Protein AF-A0A7L9S580-F1 (afdb_monomer_lite)

pLDDT: mean 91.48, std 12.65, range [31.66, 98.69]

Secondary structure (DSSP, 8-state):
-HHHHHGGGGS---HHHHHHHHHHHHHHGGGHHHHHTS------SSHHHHHHHHHHIIIIIS-GGG--GGGHHHHHHHHHHHHHHHHHHHHHHHTT--HHHHHHHHHHTHHHHTHHHHHHHHHHHHTTTTS-GGGS-HHHHHHHHT---TT--TTT--S-TTSS---TT-HHHHHHHHH-HHHHHHHHTTS-SSSPPPHHHHHHHHHHHHHHHHHH-TTSPP-HHHHHHHHHHH-TTT-----TTTHHHHHHHHT-PPPPSSTTHHHHHIIIIIIHHHHTSTTTT----SSHHHHHHGGGTTGGGGGGS---TTTGGG-HHHHHHTSPP---------------HHHHHHHHHT-TTS-HHHHTTHHHHHHHHHTT--HHHHHHHHHHHH-

Sequence (391 aa):
MKKLLTAPVQMNLSESQNQYYQQILQHIAQLSLNFMAVKVHTYPEKFLDWCIELHRICQQDLNLALLDDHQFKPLKKIEDTLVQAISVDQIKLSRVMPWPVFAAFIDQNSQRHGLAERIALLDYLQTKKDIAFDQLIEEDKLALIGKHSAKHDPSIYPFDVEWFASTKAAKPFISLVNTQPQAIAQLLATIPATGEVSEQAYFDFVEQYIALFTKYLPNEKIAFMPATRLLAMLRPDQFVALTNAKVDMICQGLGVSKIRSQAPLAFIDYWHEIISTIRTSPWYNQALPEASNEQAIWPYRVALLDMFLFVEEDHASKSNYLKLRDKPAKTSNKTTAVKRTKASAEQLVDHALQDESTPEFIKGMRDSIIKSVQAGKSVDDSINLMKAIFS

Radius of gyration: 26.57 Å; chains: 1; bounding box: 76×45×60 Å

Structure (mmCIF, N/CA/C/O backbone):
data_AF-A0A7L9S580-F1
#
_entry.id   AF-A0A7L9S580-F1
#
loop_
_atom_site.group_PDB
_atom_site.id
_atom_site.type_symbol
_atom_site.label_atom_id
_atom_site.label_alt_id
_atom_site.label_comp_id
_atom_site.label_asym_id
_atom_site.label_entity_id
_atom_site.label_seq_id
_atom_site.pdbx_PDB_ins_code
_atom_site.Cartn_x
_atom_site.Cartn_y
_atom_site.Cartn_z
_atom_site.occupancy
_atom_site.B_iso_or_equiv
_atom_site.auth_seq_id
_atom_site.auth_comp_id
_atom_site.auth_asym_id
_atom_site.auth_atom_id
_atom_site.pdbx_PDB_model_num
ATOM 1 N N . MET A 1 1 ? 20.130 -2.271 -27.074 1.00 94.81 1 MET A N 1
ATOM 2 C CA . MET A 1 1 ? 19.929 -1.132 -26.159 1.00 94.81 1 MET A CA 1
ATOM 3 C C . MET A 1 1 ? 19.429 0.159 -26.817 1.00 94.81 1 MET A C 1
ATOM 5 O O . MET A 1 1 ? 18.290 0.515 -26.570 1.00 94.81 1 MET A O 1
ATOM 9 N N . LYS A 1 2 ? 20.203 0.857 -27.670 1.00 93.50 2 LYS A N 1
ATOM 10 C CA . LYS A 1 2 ? 19.835 2.192 -28.212 1.00 93.50 2 LYS A CA 1
ATOM 11 C C . LYS A 1 2 ? 18.384 2.321 -28.709 1.00 93.50 2 LYS A C 1
ATOM 13 O O . LYS A 1 2 ? 17.690 3.235 -28.290 1.00 93.50 2 LYS A O 1
ATOM 18 N N . LYS A 1 3 ? 17.920 1.371 -29.535 1.00 95.19 3 LYS A N 1
ATOM 19 C CA . LYS A 1 3 ? 16.532 1.323 -30.036 1.00 95.19 3 LYS A CA 1
ATOM 20 C C . LYS A 1 3 ? 15.488 1.298 -28.909 1.00 95.19 3 LYS A C 1
ATOM 22 O O . LYS A 1 3 ? 14.474 1.968 -29.033 1.00 95.19 3 LYS A O 1
ATOM 27 N N . LEU A 1 4 ? 15.740 0.547 -27.833 1.00 96.31 4 LEU A N 1
ATOM 28 C CA . LEU A 1 4 ? 14.850 0.480 -26.670 1.00 96.31 4 LEU A CA 1
ATOM 29 C C . LEU A 1 4 ? 14.806 1.833 -25.959 1.00 96.31 4 LEU A C 1
ATOM 31 O O . LEU A 1 4 ? 13.726 2.355 -25.726 1.00 96.31 4 LEU A O 1
ATOM 35 N N . LEU A 1 5 ? 15.964 2.431 -25.670 1.00 96.06 5 LEU A N 1
ATOM 36 C CA . LEU A 1 5 ? 16.034 3.697 -24.932 1.00 96.06 5 LEU A CA 1
ATOM 37 C C . LEU A 1 5 ? 15.357 4.859 -25.659 1.00 96.06 5 LEU A C 1
ATOM 39 O O . LEU A 1 5 ? 14.803 5.730 -25.008 1.00 96.06 5 LEU A O 1
ATOM 43 N N . THR A 1 6 ? 15.378 4.867 -26.993 1.00 95.25 6 THR A N 1
ATOM 44 C CA . THR A 1 6 ? 14.735 5.915 -27.799 1.00 95.25 6 THR A CA 1
ATOM 45 C C . THR A 1 6 ? 13.275 5.622 -28.141 1.00 95.25 6 THR A C 1
ATOM 47 O O . THR A 1 6 ? 12.613 6.490 -28.707 1.00 95.25 6 THR A O 1
ATOM 50 N N . ALA A 1 7 ? 12.769 4.416 -27.854 1.00 95.88 7 ALA A N 1
ATOM 51 C CA . ALA A 1 7 ? 11.417 4.008 -28.236 1.00 95.88 7 ALA A CA 1
ATOM 52 C C . ALA A 1 7 ? 10.318 4.950 -27.699 1.00 95.88 7 ALA A C 1
ATOM 54 O O . ALA A 1 7 ? 9.439 5.301 -28.488 1.00 95.88 7 ALA A O 1
ATOM 55 N N . PRO A 1 8 ? 10.382 5.453 -26.445 1.00 96.88 8 PRO A N 1
ATOM 56 C CA . PRO A 1 8 ? 9.347 6.339 -25.911 1.00 96.88 8 PRO A CA 1
ATOM 57 C C . PRO A 1 8 ? 9.153 7.656 -26.669 1.00 96.88 8 PRO A C 1
ATOM 59 O O . PRO A 1 8 ? 8.075 8.227 -26.598 1.00 96.88 8 PRO A O 1
ATOM 62 N N . VAL A 1 9 ? 10.137 8.122 -27.452 1.00 94.19 9 VAL A N 1
ATOM 63 C CA . VAL A 1 9 ? 9.999 9.342 -28.279 1.00 94.19 9 VAL A CA 1
ATOM 64 C C . VAL A 1 9 ? 8.903 9.197 -29.337 1.00 94.19 9 VAL A C 1
ATOM 66 O O . VAL A 1 9 ? 8.298 10.185 -29.735 1.00 94.19 9 VAL A O 1
ATOM 69 N N . GLN A 1 10 ? 8.660 7.972 -29.804 1.00 93.00 10 GLN A N 1
ATOM 70 C CA . GLN A 1 10 ? 7.626 7.672 -30.797 1.00 93.00 10 GLN A CA 1
ATOM 71 C C . GLN A 1 10 ? 6.300 7.246 -30.149 1.00 93.00 10 GLN A C 1
ATOM 73 O O . GLN A 1 10 ? 5.335 6.957 -30.852 1.00 93.00 10 GLN A O 1
ATOM 78 N N . MET A 1 11 ? 6.248 7.180 -28.816 1.00 94.81 11 MET A N 1
ATOM 79 C CA . MET A 1 11 ? 5.036 6.866 -28.070 1.00 94.81 11 MET A CA 1
ATOM 80 C C . MET A 1 11 ? 4.266 8.160 -27.781 1.00 94.81 11 MET A C 1
ATOM 82 O O . MET A 1 11 ? 4.857 9.198 -27.487 1.00 94.81 11 MET A O 1
ATOM 86 N N . ASN A 1 12 ? 2.934 8.098 -27.803 1.00 92.50 12 ASN A N 1
ATOM 87 C CA . ASN A 1 12 ? 2.076 9.211 -27.384 1.00 92.50 12 ASN A CA 1
ATOM 88 C C . ASN A 1 12 ? 2.064 9.325 -25.847 1.00 92.50 12 ASN A C 1
ATOM 90 O O . ASN A 1 12 ? 1.098 8.922 -25.198 1.00 92.50 12 ASN A O 1
ATOM 94 N N . LEU A 1 13 ? 3.162 9.817 -25.267 1.00 95.38 13 LEU A N 1
ATOM 95 C CA . LEU A 1 13 ? 3.329 9.946 -23.818 1.00 95.38 13 LEU A CA 1
ATOM 96 C C . LEU A 1 13 ? 2.441 11.059 -23.248 1.00 95.38 13 LEU A C 1
ATOM 98 O O . LEU A 1 13 ? 2.373 12.157 -23.803 1.00 95.38 13 LEU A O 1
ATOM 102 N N . SER A 1 14 ? 1.818 10.816 -22.091 1.00 93.62 14 SER A N 1
ATOM 103 C CA . SER A 1 14 ? 1.268 11.911 -21.283 1.00 93.62 14 SER A CA 1
ATOM 104 C C . SER A 1 14 ? 2.387 12.764 -20.682 1.00 93.62 14 SER A C 1
ATOM 106 O O . SER A 1 14 ? 3.539 12.337 -20.607 1.00 93.62 14 SER A O 1
ATOM 108 N N . GLU A 1 15 ? 2.051 13.958 -20.186 1.00 93.31 15 GLU A N 1
ATOM 109 C CA . GLU A 1 15 ? 3.028 14.849 -19.547 1.00 93.31 15 GLU A CA 1
ATOM 110 C C . GLU A 1 15 ? 3.792 14.149 -18.409 1.00 93.31 15 GLU A C 1
ATOM 112 O O . GLU A 1 15 ? 5.021 14.177 -18.381 1.00 93.31 15 GLU A O 1
ATOM 117 N N . SER A 1 16 ? 3.079 13.432 -17.535 1.00 91.94 16 SER A N 1
ATOM 118 C CA . SER A 1 16 ? 3.676 12.640 -16.451 1.00 91.94 16 SER A CA 1
ATOM 119 C C . SER A 1 16 ? 4.617 11.536 -16.950 1.00 91.94 16 SER A C 1
ATOM 121 O O . SER A 1 16 ? 5.715 11.372 -16.423 1.00 91.94 16 SER A O 1
ATOM 123 N N . GLN A 1 17 ? 4.238 10.802 -18.000 1.00 96.56 17 GLN A N 1
ATOM 124 C CA . GLN A 1 17 ? 5.076 9.754 -18.592 1.00 96.56 17 GLN A CA 1
ATOM 125 C C . GLN A 1 17 ? 6.340 10.348 -19.218 1.00 96.56 17 GLN A C 1
ATOM 127 O O . GLN A 1 17 ? 7.432 9.811 -19.039 1.00 96.56 17 GLN A O 1
ATOM 132 N N . ASN A 1 18 ? 6.219 11.496 -19.891 1.00 97.12 18 ASN A N 1
ATOM 133 C CA . ASN A 1 18 ? 7.375 12.203 -20.423 1.00 97.12 18 ASN A CA 1
ATOM 134 C C . ASN A 1 18 ? 8.310 12.678 -19.298 1.00 97.12 18 ASN A C 1
ATOM 136 O O . ASN A 1 18 ? 9.521 12.531 -19.423 1.00 97.12 18 ASN A O 1
ATOM 140 N N . GLN A 1 19 ? 7.780 13.176 -18.175 1.00 96.62 19 GLN A N 1
ATOM 141 C CA . GLN A 1 19 ? 8.601 13.539 -17.012 1.00 96.62 19 GLN A CA 1
ATOM 142 C C . GLN A 1 19 ? 9.400 12.339 -16.477 1.00 96.62 19 GLN A C 1
ATOM 144 O O . GLN A 1 19 ? 10.614 12.457 -16.299 1.00 96.62 19 GLN A O 1
ATOM 149 N N . TYR A 1 20 ? 8.762 11.177 -16.293 1.00 97.88 20 TYR A N 1
ATOM 150 C CA . TYR A 1 20 ? 9.460 9.950 -15.890 1.00 97.88 20 TYR A CA 1
ATOM 151 C C . TYR A 1 20 ? 10.531 9.536 -16.900 1.00 97.88 20 TYR A C 1
ATOM 153 O O . TYR A 1 20 ? 11.667 9.250 -16.521 1.00 97.88 20 TYR A O 1
ATOM 161 N N . TYR A 1 21 ? 10.199 9.554 -18.191 1.00 98.31 21 TYR A N 1
ATOM 162 C CA . TYR A 1 21 ? 11.133 9.218 -19.260 1.00 98.31 21 TYR A CA 1
ATOM 163 C C . TYR A 1 21 ? 12.388 10.104 -19.236 1.00 98.31 21 TYR A C 1
ATOM 165 O O . TYR A 1 21 ? 13.505 9.585 -19.271 1.00 98.31 21 TYR A O 1
ATOM 173 N N . GLN A 1 22 ? 12.231 11.426 -19.103 1.00 97.44 22 GLN A N 1
ATOM 174 C CA . GLN A 1 22 ? 13.370 12.348 -19.033 1.00 97.44 22 GLN A CA 1
ATOM 175 C C . GLN A 1 22 ? 14.232 12.118 -17.781 1.00 97.44 22 GLN A C 1
ATOM 177 O O . GLN A 1 22 ? 15.461 12.113 -17.879 1.00 97.44 22 GLN A O 1
ATOM 182 N N . GLN A 1 23 ? 13.613 11.876 -16.620 1.00 97.00 23 GLN A N 1
ATOM 183 C CA . GLN A 1 23 ? 14.337 11.558 -15.381 1.00 97.00 23 GLN A CA 1
ATOM 184 C C . GLN A 1 23 ? 15.161 10.270 -15.518 1.00 97.00 23 GLN A C 1
ATOM 186 O O . GLN A 1 23 ? 16.323 10.224 -15.110 1.00 97.00 23 GLN A O 1
ATOM 191 N N . ILE A 1 24 ? 14.593 9.240 -16.151 1.00 97.94 24 ILE A N 1
ATOM 192 C CA . ILE A 1 24 ? 15.293 7.982 -16.432 1.00 97.94 24 ILE A CA 1
ATOM 193 C C . ILE A 1 24 ? 16.493 8.232 -17.356 1.00 97.94 24 ILE A C 1
ATOM 195 O O . ILE A 1 24 ? 17.613 7.832 -17.029 1.00 97.94 24 ILE A O 1
ATOM 199 N N . LEU A 1 25 ? 16.303 8.939 -18.477 1.00 96.69 25 LEU A N 1
ATOM 200 C CA . LEU A 1 25 ? 17.384 9.227 -19.427 1.00 96.69 25 LEU A CA 1
ATOM 201 C C . LEU A 1 25 ? 18.545 10.011 -18.804 1.00 96.69 25 LEU A C 1
ATOM 203 O O . LEU A 1 25 ? 19.708 9.724 -19.102 1.00 96.69 25 LEU A O 1
ATOM 207 N N . GLN A 1 26 ? 18.246 10.966 -17.918 1.00 95.94 26 GLN A N 1
ATOM 208 C CA . GLN A 1 26 ? 19.260 11.751 -17.212 1.00 95.94 26 GLN A CA 1
ATOM 209 C C . GLN A 1 26 ? 20.232 10.857 -16.428 1.00 95.94 26 GLN A C 1
ATOM 211 O O . GLN A 1 26 ? 21.440 11.109 -16.408 1.00 95.94 26 GLN A O 1
ATOM 216 N N . HIS A 1 27 ? 19.722 9.805 -15.790 1.00 96.44 27 HIS A N 1
ATOM 217 C CA . HIS A 1 27 ? 20.544 8.863 -15.036 1.00 96.44 27 HIS A CA 1
ATOM 218 C C . HIS A 1 27 ? 21.209 7.813 -15.935 1.00 96.44 27 HIS A C 1
ATOM 220 O O . HIS A 1 27 ? 22.357 7.445 -15.685 1.00 96.44 27 HIS A O 1
ATOM 226 N N . ILE A 1 28 ? 20.551 7.396 -17.022 1.00 94.94 28 ILE A N 1
ATOM 227 C CA . ILE A 1 28 ? 21.114 6.449 -18.000 1.00 94.94 28 ILE A CA 1
ATOM 228 C C . ILE A 1 28 ? 22.385 6.983 -18.656 1.00 94.94 28 ILE A C 1
ATOM 230 O O . ILE A 1 28 ? 23.285 6.198 -18.948 1.00 94.94 28 ILE A O 1
ATOM 234 N N . ALA A 1 29 ? 22.506 8.298 -18.861 1.00 91.88 29 ALA A N 1
ATOM 235 C CA . ALA A 1 29 ? 23.709 8.895 -19.444 1.00 91.88 29 ALA A CA 1
ATOM 236 C C . ALA A 1 29 ? 25.000 8.472 -18.707 1.00 91.88 29 ALA A C 1
ATOM 238 O O . ALA A 1 29 ? 26.020 8.215 -19.349 1.00 91.88 29 ALA A O 1
ATOM 239 N N . GLN A 1 30 ? 24.928 8.308 -17.379 1.00 92.31 30 GLN A N 1
ATOM 240 C CA . GLN A 1 30 ? 26.048 7.907 -16.512 1.00 92.31 30 GLN A CA 1
ATOM 241 C C . GLN A 1 30 ? 26.366 6.400 -16.570 1.00 92.31 30 GLN A C 1
ATOM 243 O O . GLN A 1 30 ? 27.416 5.968 -16.105 1.00 92.31 30 GLN A O 1
ATOM 248 N N . LEU A 1 31 ? 25.468 5.603 -17.151 1.00 94.62 31 LEU A N 1
ATOM 249 C CA . LEU A 1 31 ? 25.540 4.141 -17.275 1.00 94.62 31 LEU A CA 1
ATOM 250 C C . LEU A 1 31 ? 25.547 3.699 -18.749 1.00 94.62 31 LEU A C 1
ATOM 252 O O . LEU A 1 31 ? 25.309 2.532 -19.063 1.00 94.62 31 LEU A O 1
ATOM 256 N N . SER A 1 32 ? 25.765 4.635 -19.678 1.00 89.69 32 SER A N 1
ATOM 257 C CA . SER A 1 32 ? 25.524 4.421 -21.107 1.00 89.69 32 SER A CA 1
ATOM 258 C C . SER A 1 32 ? 26.323 3.247 -21.679 1.00 89.69 32 SER A C 1
ATOM 260 O O . SER A 1 32 ? 25.751 2.424 -22.390 1.00 89.69 32 SER A O 1
ATOM 262 N N . LEU A 1 33 ? 27.607 3.110 -21.330 1.00 90.00 33 LEU A N 1
ATOM 263 C CA . LEU A 1 33 ? 28.437 1.980 -21.761 1.00 90.00 33 LEU A CA 1
ATOM 264 C C . LEU A 1 33 ? 27.915 0.645 -21.211 1.00 90.00 33 LEU A C 1
ATOM 266 O O . LEU A 1 33 ? 27.765 -0.308 -21.977 1.00 90.00 33 LEU A O 1
ATOM 270 N N . ASN A 1 34 ? 27.569 0.598 -19.921 1.00 94.00 34 ASN A N 1
ATOM 271 C CA . ASN A 1 34 ? 27.049 -0.599 -19.258 1.00 94.00 34 ASN A CA 1
ATOM 272 C C . ASN A 1 34 ? 25.735 -1.061 -19.906 1.00 94.00 34 ASN A C 1
ATOM 274 O O . ASN A 1 34 ? 25.592 -2.229 -20.260 1.00 94.00 34 ASN A O 1
ATOM 278 N N . PHE A 1 35 ? 24.805 -0.135 -20.157 1.00 93.44 35 PHE A N 1
ATOM 279 C CA . PHE A 1 35 ? 23.558 -0.446 -20.857 1.00 93.44 35 PHE A CA 1
ATOM 280 C C . PHE A 1 35 ? 23.794 -0.860 -22.315 1.00 93.44 35 PHE A C 1
ATOM 282 O O . PHE A 1 35 ? 23.111 -1.750 -22.822 1.00 93.44 35 PHE A O 1
ATOM 289 N N . MET A 1 36 ? 24.746 -0.246 -23.023 1.00 92.62 36 MET A N 1
ATOM 290 C CA . MET A 1 36 ? 25.035 -0.594 -24.420 1.00 92.62 36 MET A CA 1
ATOM 291 C C . MET A 1 36 ? 25.618 -2.002 -24.584 1.00 92.62 36 MET A C 1
ATOM 293 O O . MET A 1 36 ? 25.428 -2.595 -25.647 1.00 92.62 36 MET A O 1
ATOM 297 N N . ALA A 1 37 ? 26.249 -2.553 -23.543 1.00 91.56 37 ALA A N 1
ATOM 298 C CA . ALA A 1 37 ? 26.708 -3.939 -23.511 1.00 91.56 37 ALA A CA 1
ATOM 299 C C . ALA A 1 37 ? 25.559 -4.963 -23.393 1.00 91.56 37 ALA A C 1
ATOM 301 O O . ALA A 1 37 ? 25.754 -6.140 -23.696 1.00 91.56 37 ALA A O 1
ATOM 302 N N . VAL A 1 38 ? 24.351 -4.534 -23.005 1.00 94.94 38 VAL A N 1
ATOM 303 C CA . VAL A 1 38 ? 23.189 -5.420 -22.870 1.00 94.94 38 VAL A CA 1
ATOM 304 C C . VAL A 1 38 ? 22.536 -5.691 -24.228 1.00 94.94 38 VAL A C 1
ATOM 306 O O . VAL A 1 38 ? 22.109 -4.781 -24.961 1.00 94.94 38 VAL A O 1
ATOM 309 N N . LYS A 1 39 ? 22.388 -6.979 -24.550 1.00 93.25 39 LYS A N 1
ATOM 310 C CA . LYS A 1 39 ? 21.641 -7.442 -25.721 1.00 93.25 39 LYS A CA 1
ATOM 311 C C . LYS A 1 39 ? 20.142 -7.379 -25.427 1.00 93.25 39 LYS A C 1
ATOM 313 O O . LYS A 1 39 ? 19.658 -8.019 -24.508 1.00 93.25 39 LYS A O 1
ATOM 318 N N . VAL A 1 40 ? 19.411 -6.603 -26.224 1.00 94.25 40 VAL A N 1
ATOM 319 C CA . VAL A 1 40 ? 17.961 -6.410 -26.057 1.00 94.25 40 VAL A CA 1
ATOM 320 C C . VAL A 1 40 ? 17.219 -7.193 -27.129 1.00 94.25 40 VAL A C 1
ATOM 322 O O . VAL A 1 40 ? 17.584 -7.111 -28.302 1.00 94.25 40 VAL A O 1
ATOM 325 N N . HIS A 1 41 ? 16.174 -7.907 -26.719 1.00 92.44 41 HIS A N 1
ATOM 326 C CA . HIS A 1 41 ? 15.348 -8.745 -27.592 1.00 92.44 41 HIS A CA 1
ATOM 327 C C . HIS A 1 41 ? 13.903 -8.248 -27.707 1.00 92.44 41 HIS A C 1
ATOM 329 O O . HIS A 1 41 ? 13.284 -8.410 -28.757 1.00 92.44 41 HIS A O 1
ATOM 335 N N . THR A 1 42 ? 13.401 -7.587 -26.666 1.00 94.38 42 THR A N 1
ATOM 336 C CA . THR A 1 42 ? 12.031 -7.076 -26.590 1.00 94.38 42 THR A CA 1
ATOM 337 C C . THR A 1 42 ? 12.016 -5.573 -26.856 1.00 94.38 42 THR A C 1
ATOM 339 O O . THR A 1 42 ? 12.845 -4.829 -26.334 1.00 94.38 42 THR A O 1
ATOM 342 N N . TYR A 1 43 ? 11.071 -5.109 -27.676 1.00 95.06 43 TYR A N 1
ATOM 343 C CA . TYR A 1 43 ? 10.896 -3.688 -27.995 1.00 95.06 43 TYR A CA 1
ATOM 344 C C . TYR A 1 43 ? 9.428 -3.300 -27.821 1.00 95.06 43 TYR A C 1
ATOM 346 O O . TYR A 1 43 ? 8.681 -3.333 -28.798 1.00 95.06 43 TYR A O 1
ATOM 354 N N . PRO A 1 44 ? 9.004 -2.983 -26.588 1.00 96.50 44 PRO A N 1
ATOM 355 C CA . PRO A 1 44 ? 7.612 -2.658 -26.320 1.00 96.50 44 PRO A CA 1
ATOM 356 C C . PRO A 1 44 ? 7.162 -1.372 -27.019 1.00 96.50 44 PRO A C 1
ATOM 358 O O . PRO A 1 44 ? 7.937 -0.425 -27.156 1.00 96.50 44 PRO A O 1
ATOM 361 N N . GLU A 1 45 ? 5.893 -1.336 -27.427 1.00 94.50 45 GLU A N 1
ATOM 362 C CA . GLU A 1 45 ? 5.270 -0.181 -28.096 1.00 94.50 45 GLU A CA 1
ATOM 363 C C . GLU A 1 45 ? 4.500 0.728 -27.126 1.00 94.50 45 GLU A C 1
ATOM 365 O O . GLU A 1 45 ? 4.169 1.864 -27.464 1.00 94.50 45 GLU A O 1
ATOM 370 N N . LYS A 1 46 ? 4.222 0.245 -25.910 1.00 96.12 46 LYS A N 1
ATOM 371 C CA . LYS A 1 46 ? 3.548 0.997 -24.847 1.00 96.12 46 LYS A CA 1
ATOM 372 C C . LYS A 1 46 ? 4.539 1.382 -23.757 1.00 96.12 46 LYS A C 1
ATOM 374 O O . LYS A 1 46 ? 5.435 0.609 -23.423 1.00 96.12 46 LYS A O 1
ATOM 379 N N . PHE A 1 47 ? 4.330 2.554 -23.160 1.00 97.81 47 PHE A N 1
ATOM 380 C CA . PHE A 1 47 ? 5.233 3.097 -22.145 1.00 97.81 47 PHE A CA 1
ATOM 381 C C . PHE A 1 47 ? 5.327 2.218 -20.890 1.00 97.81 47 PHE A C 1
ATOM 383 O O . PHE A 1 47 ? 6.431 1.944 -20.432 1.00 97.81 47 PHE A O 1
ATOM 390 N N . LEU A 1 48 ? 4.198 1.701 -20.393 1.00 97.38 48 LEU A N 1
ATOM 391 C CA . LEU A 1 48 ? 4.177 0.773 -19.257 1.00 97.38 48 LEU A CA 1
ATOM 392 C C . LEU A 1 48 ? 5.052 -0.464 -19.515 1.00 97.38 48 LEU A C 1
ATOM 394 O O . LEU A 1 48 ? 5.927 -0.787 -18.714 1.00 97.38 48 LEU A O 1
ATOM 398 N N . ASP A 1 49 ? 4.857 -1.115 -20.661 1.00 97.75 49 ASP A N 1
ATOM 399 C CA . ASP A 1 49 ? 5.614 -2.311 -21.039 1.00 97.75 49 ASP A CA 1
ATOM 400 C C . ASP A 1 49 ? 7.105 -1.988 -21.244 1.00 97.75 49 ASP A C 1
ATOM 402 O O . ASP A 1 49 ? 7.975 -2.790 -20.907 1.00 97.75 49 ASP A O 1
ATOM 406 N N . TRP A 1 50 ? 7.418 -0.786 -21.744 1.00 98.38 50 TRP A N 1
ATOM 407 C CA . TRP A 1 50 ? 8.789 -0.283 -21.839 1.00 98.38 50 TRP A CA 1
ATOM 408 C C . TRP A 1 50 ? 9.437 -0.105 -20.464 1.00 98.38 50 TRP A C 1
ATOM 410 O O . TRP A 1 50 ? 10.579 -0.530 -20.279 1.00 98.38 50 TRP A O 1
ATOM 420 N N . CYS A 1 51 ? 8.722 0.466 -19.490 1.00 98.44 51 CYS A N 1
ATOM 421 C CA . CYS A 1 51 ? 9.226 0.591 -18.126 1.00 98.44 51 CYS A CA 1
ATOM 422 C C . CYS A 1 51 ? 9.481 -0.785 -17.499 1.00 98.44 51 CYS A C 1
ATOM 424 O O . CYS A 1 51 ? 10.525 -0.981 -16.879 1.00 98.44 51 CYS A O 1
ATOM 426 N N . ILE A 1 52 ? 8.569 -1.744 -17.693 1.00 97.56 52 ILE A N 1
ATOM 427 C CA . ILE A 1 52 ? 8.715 -3.119 -17.192 1.00 97.56 52 ILE A CA 1
ATOM 428 C C . ILE A 1 52 ? 9.959 -3.787 -17.792 1.00 97.56 52 ILE A C 1
ATOM 430 O O . ILE A 1 52 ? 10.774 -4.336 -17.050 1.00 97.56 52 ILE A O 1
ATOM 434 N N . GLU A 1 53 ? 10.145 -3.711 -19.112 1.00 97.88 53 GLU A N 1
ATOM 435 C CA . GLU A 1 53 ? 11.304 -4.325 -19.773 1.00 97.88 53 GLU A CA 1
ATOM 436 C C . GLU A 1 53 ? 12.620 -3.660 -19.357 1.00 97.88 53 GLU A C 1
ATOM 438 O O . GLU A 1 53 ? 13.604 -4.347 -19.079 1.00 97.88 53 GLU A O 1
ATOM 443 N N . LEU A 1 54 ? 12.658 -2.328 -19.260 1.00 98.06 54 LEU A N 1
ATOM 444 C CA . LEU A 1 54 ? 13.862 -1.633 -18.811 1.00 98.06 54 LEU A CA 1
ATOM 445 C C . LEU A 1 54 ? 14.178 -1.937 -17.339 1.00 98.06 54 LEU A C 1
ATOM 447 O O . LEU A 1 54 ? 15.349 -2.099 -16.995 1.00 98.06 54 LEU A O 1
ATOM 451 N N . HIS A 1 55 ? 13.162 -2.069 -16.483 1.00 97.88 55 HIS A N 1
ATOM 452 C CA . HIS A 1 55 ? 13.350 -2.480 -15.093 1.00 97.88 55 HIS A CA 1
ATOM 453 C C . HIS A 1 55 ? 13.925 -3.897 -15.008 1.00 97.88 55 HIS A C 1
ATOM 455 O O . HIS A 1 55 ? 14.914 -4.116 -14.312 1.00 97.88 55 HIS A O 1
ATOM 461 N N . ARG A 1 56 ? 13.375 -4.843 -15.784 1.00 96.75 56 ARG A N 1
ATOM 462 C CA . ARG A 1 56 ? 13.899 -6.214 -15.887 1.00 96.75 56 ARG A CA 1
ATOM 463 C C . ARG A 1 56 ? 15.371 -6.219 -16.299 1.00 96.75 56 ARG A C 1
ATOM 465 O O . ARG A 1 56 ? 16.169 -6.911 -15.678 1.00 96.75 56 ARG A O 1
ATOM 472 N N . ILE A 1 57 ? 15.745 -5.410 -17.294 1.00 97.06 57 ILE A N 1
ATOM 473 C CA . ILE A 1 57 ? 17.142 -5.266 -17.722 1.00 97.06 57 ILE A CA 1
ATOM 474 C C . ILE A 1 57 ? 18.031 -4.767 -16.576 1.00 97.06 57 ILE A C 1
ATOM 476 O O . ILE A 1 57 ? 19.121 -5.305 -16.393 1.00 97.06 57 ILE A O 1
ATOM 480 N N . CYS A 1 58 ? 17.582 -3.768 -15.807 1.00 96.19 58 CYS A N 1
ATOM 481 C CA . CYS A 1 58 ? 18.339 -3.252 -14.662 1.00 96.19 58 CYS A CA 1
ATOM 482 C C . CYS A 1 58 ? 18.591 -4.341 -13.607 1.00 96.19 58 CYS A C 1
ATOM 484 O O . CYS A 1 58 ? 19.695 -4.416 -13.079 1.00 96.19 58 CYS A O 1
ATOM 486 N N . GLN A 1 59 ? 17.596 -5.199 -13.355 1.00 93.62 59 GLN A N 1
ATOM 487 C CA . GLN A 1 59 ? 17.680 -6.258 -12.346 1.00 93.62 59 GLN A CA 1
ATOM 488 C C . GLN A 1 59 ? 18.453 -7.503 -12.809 1.00 93.62 59 GLN A C 1
ATOM 490 O O . GLN A 1 59 ? 19.142 -8.129 -12.007 1.00 93.62 59 GLN A O 1
ATOM 495 N N . GLN A 1 60 ? 18.309 -7.904 -14.076 1.00 93.88 60 GLN A N 1
ATOM 496 C CA . GLN A 1 60 ? 18.692 -9.250 -14.529 1.00 93.88 60 GLN A CA 1
ATOM 497 C C . GLN A 1 60 ? 19.817 -9.269 -15.565 1.00 93.88 60 GLN A C 1
ATOM 499 O O . GLN A 1 60 ? 20.635 -10.187 -15.558 1.00 93.88 60 GLN A O 1
ATOM 504 N N . ASP A 1 61 ? 19.865 -8.281 -16.460 1.00 94.75 61 ASP A N 1
ATOM 505 C CA . ASP A 1 61 ? 20.748 -8.338 -17.632 1.00 94.75 61 ASP A CA 1
ATOM 506 C C . ASP A 1 61 ? 21.969 -7.420 -17.495 1.00 94.75 61 ASP A C 1
ATOM 508 O O . ASP A 1 61 ? 22.976 -7.601 -18.187 1.00 94.75 61 ASP A O 1
ATOM 512 N N . LEU A 1 62 ? 21.888 -6.405 -16.631 1.00 94.25 62 LEU A N 1
ATOM 513 C CA . LEU A 1 62 ? 22.994 -5.497 -16.378 1.00 94.25 62 LEU A CA 1
ATOM 514 C C . LEU A 1 62 ? 24.075 -6.209 -15.557 1.00 94.25 62 LEU A C 1
ATOM 516 O O . LEU A 1 62 ? 23.834 -6.687 -14.451 1.00 94.25 62 LEU A O 1
ATOM 520 N N . ASN A 1 63 ? 25.302 -6.248 -16.079 1.00 93.88 63 ASN A N 1
ATOM 521 C CA . ASN A 1 63 ? 26.415 -6.850 -15.355 1.00 93.88 63 ASN A CA 1
ATOM 522 C C . ASN A 1 63 ? 26.899 -5.919 -14.231 1.00 93.88 63 ASN A C 1
ATOM 524 O O . ASN A 1 63 ? 27.752 -5.057 -14.452 1.00 93.88 63 ASN A O 1
ATOM 528 N N . LEU A 1 64 ? 26.368 -6.129 -13.025 1.00 93.31 64 LEU A N 1
ATOM 529 C CA . LEU A 1 64 ? 26.693 -5.349 -11.827 1.00 93.31 64 LEU A CA 1
ATOM 530 C C . LEU A 1 64 ? 28.176 -5.409 -11.433 1.00 93.31 64 LEU A C 1
ATOM 532 O O . LEU A 1 64 ? 28.669 -4.477 -10.810 1.00 93.31 64 LEU A O 1
ATOM 536 N N . ALA A 1 65 ? 28.911 -6.454 -11.830 1.00 93.38 65 ALA A N 1
ATOM 537 C CA . ALA A 1 65 ? 30.345 -6.564 -11.554 1.00 93.38 65 ALA A CA 1
ATOM 538 C C . ALA A 1 65 ? 31.203 -5.608 -12.403 1.00 93.38 65 ALA A C 1
ATOM 540 O O . ALA A 1 65 ? 32.385 -5.432 -12.122 1.00 93.38 65 ALA A O 1
ATOM 541 N N . LEU A 1 66 ? 30.623 -5.013 -13.451 1.00 91.75 66 LEU A N 1
ATOM 542 C CA . LEU A 1 66 ? 31.277 -4.028 -14.316 1.00 91.75 66 LEU A CA 1
ATOM 543 C C . LEU A 1 66 ? 30.855 -2.588 -13.991 1.00 91.75 66 LEU A C 1
ATOM 545 O O . LEU A 1 66 ? 31.142 -1.685 -14.777 1.00 91.75 66 LEU A O 1
ATOM 549 N N . LEU A 1 67 ? 30.118 -2.377 -12.897 1.00 93.75 67 LEU A N 1
ATOM 550 C CA . LEU A 1 67 ? 29.749 -1.045 -12.435 1.00 93.75 67 LEU A CA 1
ATOM 551 C C . LEU A 1 67 ? 30.794 -0.525 -11.449 1.00 93.75 67 LEU A C 1
ATOM 553 O O . LEU A 1 67 ? 31.174 -1.220 -10.508 1.00 93.75 67 LEU A O 1
ATOM 557 N N . ASP A 1 68 ? 31.188 0.730 -11.631 1.00 93.81 68 ASP A N 1
ATOM 558 C CA . ASP A 1 68 ? 31.962 1.458 -10.632 1.00 93.81 68 ASP A CA 1
ATOM 559 C C . ASP A 1 68 ? 31.055 1.894 -9.467 1.00 93.81 68 ASP A C 1
ATOM 561 O O . ASP A 1 68 ? 29.876 2.202 -9.661 1.00 93.81 68 ASP A O 1
ATOM 565 N N . ASP A 1 69 ? 31.616 2.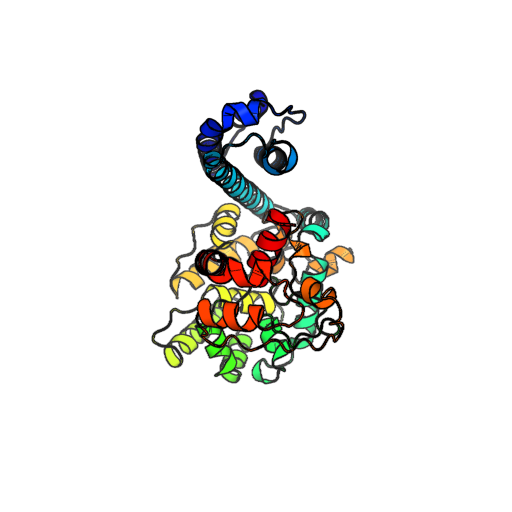037 -8.261 1.00 94.88 69 ASP A N 1
ATOM 566 C CA . ASP A 1 69 ? 30.880 2.401 -7.034 1.00 94.88 69 ASP A CA 1
ATOM 567 C C . ASP A 1 69 ? 29.951 3.621 -7.197 1.00 94.88 69 ASP A C 1
ATOM 569 O O . ASP A 1 69 ? 28.832 3.664 -6.679 1.00 94.88 69 ASP A O 1
ATOM 573 N N . HIS A 1 70 ? 30.390 4.628 -7.955 1.00 94.25 70 HIS A N 1
ATOM 574 C CA . HIS A 1 70 ? 29.622 5.853 -8.176 1.00 94.25 70 HIS A CA 1
ATOM 575 C C . HIS A 1 70 ? 28.387 5.653 -9.078 1.00 94.25 70 HIS A C 1
ATOM 577 O O . HIS A 1 70 ? 27.458 6.462 -9.015 1.00 94.25 70 HIS A O 1
ATOM 583 N N . GLN A 1 71 ? 28.345 4.586 -9.885 1.00 95.31 71 GLN A N 1
ATOM 584 C CA . GLN A 1 71 ? 27.272 4.290 -10.840 1.00 95.31 71 GLN A CA 1
ATOM 585 C C . GLN A 1 71 ? 26.070 3.572 -10.205 1.00 95.31 71 GLN A C 1
ATOM 587 O O . GLN A 1 71 ? 24.955 3.660 -10.729 1.00 95.31 71 GLN A O 1
ATOM 592 N N . PHE A 1 72 ? 26.242 2.944 -9.038 1.00 96.69 72 PHE A N 1
ATOM 593 C CA . PHE A 1 72 ? 25.143 2.291 -8.316 1.00 96.69 72 PHE A CA 1
ATOM 594 C C . PHE A 1 72 ? 24.049 3.272 -7.887 1.00 96.69 72 PHE A C 1
ATOM 596 O O . PHE A 1 72 ? 22.864 2.945 -7.917 1.00 96.69 72 PHE A O 1
ATOM 603 N N . LYS A 1 73 ? 24.413 4.505 -7.517 1.00 97.31 73 LYS A N 1
ATOM 604 C CA . LYS A 1 73 ? 23.430 5.522 -7.118 1.00 97.31 73 LYS A CA 1
ATOM 605 C C . LYS A 1 73 ? 22.532 5.957 -8.294 1.00 97.31 73 LYS A C 1
ATOM 607 O O . LYS A 1 73 ? 21.315 5.971 -8.109 1.00 97.31 73 LYS A O 1
ATOM 612 N N . PRO A 1 74 ? 23.065 6.300 -9.483 1.00 97.44 74 PRO A N 1
ATOM 613 C CA . PRO A 1 74 ? 22.264 6.490 -10.691 1.00 97.44 74 PRO A CA 1
ATOM 614 C C . PRO A 1 74 ? 21.413 5.273 -11.062 1.00 97.44 74 PRO A C 1
ATOM 616 O O . PRO A 1 74 ? 20.241 5.459 -11.375 1.00 97.44 74 PRO A O 1
ATOM 619 N N . LEU A 1 75 ? 21.952 4.050 -10.969 1.00 97.81 75 LEU A N 1
ATOM 620 C CA . LEU A 1 75 ? 21.185 2.831 -11.249 1.00 97.81 75 LEU A CA 1
ATOM 621 C C . LEU A 1 75 ? 19.975 2.730 -10.319 1.00 97.81 75 LEU A C 1
ATOM 623 O O . LEU A 1 75 ? 18.848 2.598 -10.789 1.00 97.81 75 LEU A O 1
ATOM 627 N N . LYS A 1 76 ? 20.187 2.928 -9.014 1.00 97.25 76 LYS A N 1
ATOM 628 C CA . LYS A 1 76 ? 19.096 2.903 -8.040 1.00 97.25 76 LYS A CA 1
ATOM 629 C C . LYS A 1 76 ? 18.028 3.956 -8.334 1.00 97.25 76 LYS A C 1
ATOM 631 O O . LYS A 1 76 ? 16.841 3.704 -8.159 1.00 97.25 76 LYS A O 1
ATOM 636 N N . LYS A 1 77 ? 18.430 5.139 -8.814 1.00 98.12 77 LYS A N 1
ATOM 637 C CA . LYS A 1 77 ? 17.489 6.188 -9.232 1.00 98.12 77 LYS A CA 1
ATOM 638 C C . LYS A 1 77 ? 16.685 5.804 -10.468 1.00 98.12 77 LYS A C 1
ATOM 640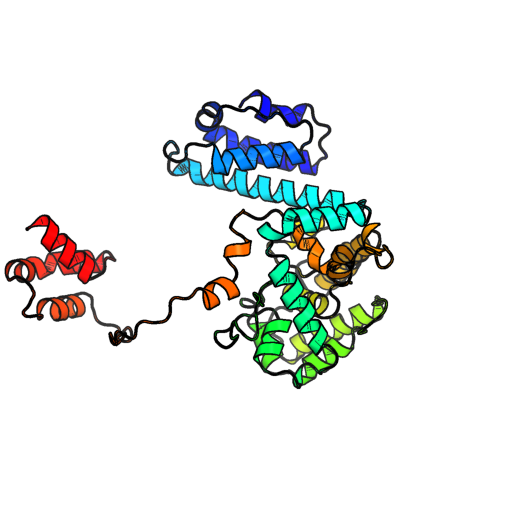 O O . LYS A 1 77 ? 15.501 6.130 -10.512 1.00 98.12 77 LYS A O 1
ATOM 645 N N . ILE A 1 78 ? 17.288 5.114 -11.435 1.00 98.25 78 ILE A N 1
ATOM 646 C CA . ILE A 1 78 ? 16.567 4.565 -12.591 1.00 98.25 78 ILE A CA 1
ATOM 647 C C . ILE A 1 78 ? 15.524 3.557 -12.111 1.00 98.25 78 ILE A C 1
ATOM 649 O O . ILE A 1 78 ? 14.353 3.714 -12.439 1.00 98.25 78 ILE A O 1
ATOM 653 N N . GLU A 1 79 ? 15.925 2.586 -11.289 1.00 97.62 79 GLU A N 1
ATOM 654 C CA . GLU A 1 79 ? 15.025 1.568 -10.731 1.00 97.62 79 GLU A CA 1
ATOM 655 C C . GLU A 1 79 ? 13.856 2.195 -9.967 1.00 97.62 79 GLU A C 1
ATOM 657 O O . GLU A 1 79 ? 12.703 1.933 -10.291 1.00 97.62 79 GLU A O 1
ATOM 662 N N . ASP A 1 80 ? 14.133 3.091 -9.014 1.00 97.44 80 ASP A N 1
ATOM 663 C CA . ASP A 1 80 ? 13.092 3.741 -8.211 1.00 97.44 80 ASP A CA 1
ATOM 664 C C . ASP A 1 80 ? 12.108 4.540 -9.087 1.00 97.44 80 ASP A C 1
ATOM 666 O O . ASP A 1 80 ? 10.907 4.560 -8.816 1.00 97.44 80 ASP A O 1
ATOM 670 N N . THR A 1 81 ? 12.603 5.188 -10.148 1.00 98.19 81 THR A N 1
ATOM 671 C CA . THR A 1 81 ? 11.766 5.955 -11.086 1.00 98.19 81 THR A CA 1
ATOM 672 C C . THR A 1 81 ? 10.922 5.029 -11.962 1.00 98.19 81 THR A C 1
ATOM 674 O O . THR A 1 81 ? 9.750 5.312 -12.199 1.00 98.19 81 THR A O 1
ATOM 677 N N . LEU A 1 82 ? 11.481 3.898 -12.407 1.00 98.50 82 LEU A N 1
ATOM 678 C CA . LEU A 1 82 ? 10.751 2.877 -13.161 1.00 98.50 82 LEU A CA 1
ATOM 679 C C . LEU A 1 82 ? 9.644 2.249 -12.314 1.00 98.50 82 LEU A C 1
ATOM 681 O O . LEU A 1 82 ? 8.510 2.174 -12.774 1.00 98.50 82 LEU A O 1
ATOM 685 N N . VAL A 1 83 ? 9.936 1.873 -11.067 1.00 97.81 83 VAL A N 1
ATOM 686 C CA . VAL A 1 83 ? 8.946 1.340 -10.117 1.00 97.81 83 VAL A CA 1
ATOM 687 C C . VAL A 1 83 ? 7.787 2.321 -9.924 1.00 97.81 83 VAL A C 1
ATOM 689 O O . VAL A 1 83 ? 6.623 1.915 -9.949 1.00 97.81 83 VAL A O 1
ATOM 692 N N . GLN A 1 84 ? 8.083 3.617 -9.783 1.00 98.00 84 GLN A N 1
ATOM 693 C CA . GLN A 1 84 ? 7.054 4.656 -9.688 1.00 98.00 84 GLN A CA 1
ATOM 694 C C . GLN A 1 84 ? 6.225 4.763 -10.969 1.00 98.00 84 GLN A C 1
ATOM 696 O O . GLN A 1 84 ? 4.999 4.743 -10.891 1.00 98.00 84 GLN A O 1
ATOM 701 N N . ALA A 1 85 ? 6.872 4.837 -12.134 1.00 98.38 85 ALA A N 1
ATOM 702 C CA . ALA A 1 85 ? 6.190 4.952 -13.420 1.00 98.38 85 ALA A CA 1
ATOM 703 C C . ALA A 1 85 ? 5.265 3.753 -13.689 1.00 98.38 85 ALA A C 1
ATOM 705 O O . ALA A 1 85 ? 4.107 3.948 -14.053 1.00 98.38 85 ALA A O 1
ATOM 706 N N . ILE A 1 86 ? 5.744 2.529 -13.433 1.00 98.56 86 ILE A N 1
ATOM 707 C CA . ILE A 1 86 ? 4.958 1.293 -13.568 1.00 98.56 86 ILE A CA 1
ATOM 708 C C . ILE A 1 86 ? 3.736 1.345 -12.648 1.00 98.56 86 ILE A C 1
ATOM 710 O O . ILE A 1 86 ? 2.615 1.145 -13.108 1.00 98.56 86 ILE A O 1
ATOM 714 N N . SER A 1 87 ? 3.941 1.674 -11.371 1.00 98.44 87 SER A N 1
ATOM 715 C CA . SER A 1 87 ? 2.870 1.747 -10.370 1.00 98.44 87 SER A CA 1
ATOM 716 C C . SER A 1 87 ? 1.801 2.785 -10.726 1.00 98.44 87 SER A C 1
ATOM 718 O O . SER A 1 87 ? 0.603 2.522 -10.621 1.00 98.44 87 SER A O 1
ATOM 720 N N . VAL A 1 88 ? 2.225 3.979 -11.157 1.00 98.44 88 VAL A N 1
ATOM 721 C CA . VAL A 1 88 ? 1.316 5.059 -11.562 1.00 98.44 88 VAL A CA 1
ATOM 722 C C . VAL A 1 88 ? 0.507 4.650 -12.786 1.00 98.44 88 VAL A C 1
ATOM 724 O O . VAL A 1 88 ? -0.712 4.822 -12.781 1.00 98.44 88 VAL A O 1
ATOM 727 N N . ASP A 1 89 ? 1.139 4.072 -13.809 1.00 97.94 89 ASP A N 1
ATOM 728 C CA . ASP A 1 89 ? 0.433 3.629 -15.013 1.00 97.94 89 ASP A CA 1
ATOM 729 C C . ASP A 1 89 ? -0.519 2.453 -14.730 1.00 97.94 89 ASP A C 1
ATOM 731 O O . ASP A 1 89 ? -1.636 2.440 -15.247 1.00 97.94 89 ASP A O 1
ATOM 735 N N . GLN A 1 90 ? -0.146 1.508 -13.863 1.00 98.00 90 GLN A N 1
ATOM 736 C CA . GLN A 1 90 ? -1.022 0.409 -13.441 1.00 98.00 90 GLN A CA 1
ATOM 737 C C . GLN A 1 90 ? -2.267 0.923 -12.700 1.00 98.00 90 GLN A C 1
ATOM 739 O O . GLN A 1 90 ? -3.390 0.571 -13.073 1.00 98.00 90 GLN A O 1
ATOM 744 N N . ILE A 1 91 ? -2.109 1.818 -11.717 1.00 98.31 91 ILE A N 1
ATOM 745 C CA . ILE A 1 91 ? -3.258 2.445 -11.037 1.00 98.31 91 ILE A CA 1
ATOM 746 C C . ILE A 1 91 ? -4.078 3.296 -12.011 1.00 98.31 91 ILE A C 1
ATOM 748 O O . ILE A 1 91 ? -5.308 3.269 -11.960 1.00 98.31 91 ILE A O 1
ATOM 752 N N . LYS A 1 92 ? -3.441 4.016 -12.938 1.00 97.56 92 LYS A N 1
ATOM 753 C CA . LYS A 1 92 ? -4.143 4.806 -13.960 1.00 97.56 92 LYS A CA 1
ATOM 754 C C . LYS A 1 92 ? -5.077 3.955 -14.805 1.00 97.56 92 LYS A C 1
ATOM 756 O O . LYS A 1 92 ? -6.199 4.383 -15.072 1.00 97.56 92 LYS A O 1
ATOM 761 N N . LEU A 1 93 ? -4.654 2.753 -15.189 1.00 96.50 93 LEU A N 1
ATOM 762 C CA . LEU A 1 93 ? -5.511 1.826 -15.921 1.00 96.50 93 LEU A CA 1
ATOM 763 C C . LEU A 1 93 ? -6.722 1.383 -15.081 1.00 96.50 93 LEU A C 1
ATOM 765 O O . LEU A 1 93 ? -7.826 1.302 -15.621 1.00 96.50 93 LEU A O 1
ATOM 769 N N . SER A 1 94 ? -6.553 1.187 -13.766 1.00 96.81 94 SER A N 1
ATOM 770 C CA . SER A 1 94 ? -7.634 0.742 -12.868 1.00 96.81 94 SER A CA 1
ATOM 771 C C . SER A 1 94 ? -8.870 1.648 -12.897 1.00 96.81 94 SER A C 1
ATOM 773 O O . SER A 1 94 ? -9.987 1.159 -12.780 1.00 96.81 94 SER A O 1
ATOM 775 N N . ARG A 1 95 ? -8.712 2.952 -13.155 1.00 96.81 95 ARG A N 1
ATOM 776 C CA . ARG A 1 95 ? -9.809 3.941 -13.173 1.00 96.81 95 ARG A CA 1
ATOM 777 C C . ARG A 1 95 ? -10.939 3.608 -14.148 1.00 96.81 95 ARG A C 1
ATOM 779 O O . ARG A 1 95 ? -12.071 4.029 -13.944 1.00 96.81 95 ARG A O 1
ATOM 786 N N . VAL A 1 96 ? -10.623 2.895 -15.226 1.00 96.81 96 VAL A N 1
ATOM 787 C CA . VAL A 1 96 ? -11.572 2.555 -16.300 1.00 96.81 96 VAL A CA 1
ATOM 788 C C . VAL A 1 96 ? -11.728 1.047 -16.492 1.00 96.81 96 VAL A C 1
ATOM 790 O O . VAL A 1 96 ? -12.453 0.613 -17.384 1.00 96.81 96 VAL A O 1
ATOM 793 N N . MET A 1 97 ? -11.053 0.232 -15.675 1.00 97.12 97 MET A N 1
ATOM 794 C CA . MET A 1 97 ? -11.114 -1.223 -15.789 1.00 97.12 97 MET A CA 1
ATOM 795 C C . MET A 1 97 ? -12.475 -1.757 -15.324 1.00 97.12 97 MET A C 1
ATOM 797 O O . MET A 1 97 ? -12.924 -1.404 -14.229 1.00 97.12 97 MET A O 1
ATOM 801 N N . PRO A 1 98 ? -13.117 -2.650 -16.101 1.00 97.62 98 PRO A N 1
ATOM 802 C CA . PRO A 1 98 ? -14.225 -3.4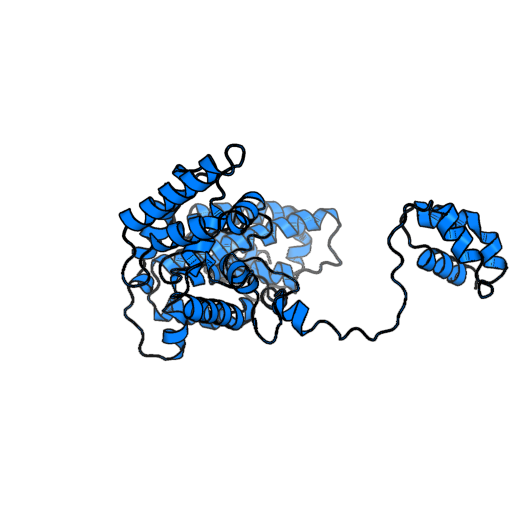49 -15.601 1.00 97.62 98 PRO A CA 1
ATOM 803 C C . PRO A 1 98 ? -13.711 -4.504 -14.614 1.00 97.62 98 PRO A C 1
ATOM 805 O O . PRO A 1 98 ? -12.532 -4.873 -14.625 1.00 97.62 98 PRO A O 1
ATOM 808 N N . TRP A 1 99 ? -14.611 -5.029 -13.785 1.00 97.94 99 TRP A N 1
ATOM 809 C CA . TRP A 1 99 ? -14.255 -5.976 -12.730 1.00 97.94 99 TRP A CA 1
ATOM 810 C C . TRP A 1 99 ? -13.461 -7.208 -13.185 1.00 97.94 99 TRP A C 1
ATOM 812 O O . TRP A 1 99 ? -12.447 -7.475 -12.546 1.00 97.94 99 TRP A O 1
ATOM 822 N N . PRO A 1 100 ? -13.800 -7.916 -14.284 1.00 97.06 100 PRO A N 1
ATOM 823 C CA . PRO A 1 100 ? -13.033 -9.099 -14.684 1.00 97.06 100 PRO A CA 1
ATOM 824 C C . PRO A 1 100 ? -11.551 -8.797 -14.946 1.00 97.06 100 PRO A C 1
ATOM 826 O O . PRO A 1 100 ? -10.686 -9.618 -14.665 1.00 97.06 100 PRO A O 1
ATOM 829 N N . VAL A 1 101 ? -11.237 -7.592 -15.437 1.00 97.81 101 VAL A N 1
ATOM 830 C CA . VAL A 1 101 ? -9.849 -7.158 -15.665 1.00 97.81 101 VAL A CA 1
ATOM 831 C C . VAL A 1 101 ? -9.166 -6.808 -14.344 1.00 97.81 101 VAL A C 1
ATOM 833 O O . VAL A 1 101 ? -8.012 -7.176 -14.144 1.00 97.81 101 VAL A O 1
ATOM 836 N N . PHE A 1 102 ? -9.879 -6.142 -13.429 1.00 98.25 102 PHE A N 1
ATOM 837 C CA . PHE A 1 102 ? -9.379 -5.865 -12.081 1.00 98.25 102 PHE A CA 1
ATOM 838 C C . PHE A 1 102 ? -9.061 -7.170 -11.335 1.00 98.25 102 PHE A C 1
ATOM 840 O O . PHE A 1 102 ? -7.943 -7.356 -10.863 1.00 98.25 102 PHE A O 1
ATOM 847 N N . ALA A 1 103 ? -10.013 -8.103 -11.289 1.00 97.88 103 ALA A N 1
ATOM 848 C CA . ALA A 1 103 ? -9.869 -9.402 -10.642 1.00 97.88 103 ALA A CA 1
ATOM 849 C C . ALA A 1 103 ? -8.726 -10.227 -11.250 1.00 97.88 103 ALA A C 1
ATOM 851 O O . ALA A 1 103 ? -7.881 -10.738 -10.516 1.00 97.88 103 ALA A O 1
ATOM 852 N N . ALA A 1 104 ? -8.641 -10.291 -12.584 1.00 97.56 104 ALA A N 1
ATOM 853 C CA . ALA A 1 104 ? -7.551 -10.981 -13.268 1.00 97.56 104 ALA A CA 1
ATOM 854 C C . ALA A 1 104 ? -6.180 -10.362 -12.954 1.00 97.56 104 ALA A C 1
ATOM 856 O O . ALA A 1 104 ? -5.209 -11.094 -12.784 1.00 97.56 104 ALA A O 1
ATOM 857 N N . PHE A 1 105 ? -6.085 -9.032 -12.837 1.00 97.94 105 PHE A N 1
ATOM 858 C CA . PHE A 1 105 ? -4.839 -8.370 -12.449 1.00 97.94 105 PHE A CA 1
ATOM 859 C C . PHE A 1 105 ? -4.405 -8.768 -11.029 1.00 97.94 105 PHE A C 1
ATOM 861 O O . PHE A 1 105 ? -3.233 -9.076 -10.807 1.00 97.94 105 PHE A O 1
ATOM 868 N N . ILE A 1 106 ? -5.342 -8.792 -10.077 1.00 98.06 106 ILE A N 1
ATOM 869 C CA . ILE A 1 106 ? -5.088 -9.228 -8.696 1.00 98.06 106 ILE A CA 1
ATOM 870 C C . ILE A 1 106 ? -4.605 -10.685 -8.665 1.00 98.06 106 ILE A C 1
ATOM 872 O O . ILE A 1 106 ? -3.606 -10.985 -8.009 1.00 98.06 106 ILE A O 1
ATOM 876 N N . ASP A 1 107 ? -5.263 -11.573 -9.412 1.00 96.75 107 ASP A N 1
ATOM 877 C CA . ASP A 1 107 ? -4.923 -12.998 -9.478 1.00 96.75 107 ASP A CA 1
ATOM 878 C C . ASP A 1 107 ? -3.543 -13.250 -10.111 1.00 96.75 107 ASP A C 1
ATOM 880 O O . ASP A 1 107 ? -2.708 -13.958 -9.543 1.00 96.75 107 ASP A O 1
ATOM 884 N N . GLN A 1 108 ? -3.236 -12.578 -11.226 1.00 96.75 108 GLN A N 1
ATOM 885 C CA . GLN A 1 108 ? -1.930 -12.662 -11.897 1.00 96.75 108 GLN A CA 1
ATOM 886 C C . GLN A 1 108 ? -0.771 -12.204 -11.002 1.00 96.75 108 GLN A C 1
ATOM 888 O O . GLN A 1 108 ? 0.350 -12.695 -11.133 1.00 96.75 108 GLN A O 1
ATOM 893 N N . ASN A 1 109 ? -1.036 -11.285 -10.073 1.00 96.81 109 ASN A N 1
ATOM 894 C CA . ASN A 1 109 ? -0.050 -10.759 -9.131 1.00 96.81 109 ASN A CA 1
ATOM 895 C C . ASN A 1 109 ? -0.120 -11.430 -7.746 1.00 96.81 109 ASN A C 1
ATOM 897 O O . ASN A 1 109 ? 0.595 -11.020 -6.826 1.00 96.81 109 ASN A O 1
ATOM 901 N N . SER A 1 110 ? -0.934 -12.480 -7.593 1.00 96.81 110 SER A N 1
ATOM 902 C CA . SER A 1 110 ? -1.252 -13.116 -6.310 1.00 96.81 110 SER A CA 1
ATOM 903 C C . SER A 1 110 ? -0.017 -13.540 -5.515 1.00 96.81 110 SER A C 1
ATOM 905 O O . SER A 1 110 ? 0.145 -13.139 -4.361 1.00 96.81 110 SER A O 1
ATOM 907 N N . GLN A 1 111 ? 0.881 -14.310 -6.136 1.00 96.75 111 GLN A N 1
ATOM 908 C CA . GLN A 1 111 ? 2.092 -14.826 -5.491 1.00 96.75 111 GLN A CA 1
ATOM 909 C C . GLN A 1 111 ? 3.039 -13.696 -5.088 1.00 96.75 111 GLN A C 1
ATOM 911 O O . GLN A 1 111 ? 3.475 -13.621 -3.942 1.00 96.75 111 GLN A O 1
ATOM 916 N N . ARG A 1 112 ? 3.306 -12.772 -6.016 1.00 95.75 112 ARG A N 1
ATOM 917 C CA . ARG A 1 112 ? 4.250 -11.664 -5.823 1.00 95.75 112 ARG A CA 1
ATOM 918 C C . ARG A 1 112 ? 3.818 -10.722 -4.692 1.00 95.75 112 ARG A C 1
ATOM 920 O O . ARG A 1 112 ? 4.655 -10.235 -3.936 1.00 95.75 112 ARG A O 1
ATOM 927 N N . HIS A 1 113 ? 2.515 -10.507 -4.540 1.00 97.31 113 HIS A N 1
ATOM 928 C CA . HIS A 1 113 ? 1.949 -9.629 -3.514 1.00 97.31 113 HIS A CA 1
ATOM 929 C C . HIS A 1 113 ? 1.559 -10.331 -2.209 1.00 97.31 113 HIS A C 1
ATOM 931 O O . HIS A 1 113 ? 1.097 -9.653 -1.287 1.00 97.31 113 HIS A O 1
ATOM 937 N N . GLY A 1 114 ? 1.714 -11.655 -2.120 1.00 97.25 114 GLY A N 1
ATOM 938 C CA . GLY A 1 114 ? 1.281 -12.423 -0.953 1.00 97.25 114 GLY A CA 1
ATOM 939 C C . GLY A 1 114 ? -0.235 -12.360 -0.745 1.00 97.25 114 GLY A C 1
ATOM 940 O O . GLY A 1 114 ? -0.694 -12.212 0.387 1.00 97.25 114 GLY A O 1
ATOM 941 N N . LEU A 1 115 ? -1.022 -12.439 -1.828 1.00 97.81 115 LEU A N 1
ATOM 942 C CA . LEU A 1 115 ? -2.486 -12.320 -1.787 1.00 97.81 115 LEU A CA 1
ATOM 943 C C . LEU A 1 115 ? -3.114 -13.290 -0.780 1.00 97.81 115 LEU A C 1
ATOM 945 O O . LEU A 1 115 ? -4.009 -12.891 -0.047 1.00 97.81 115 LEU A O 1
ATOM 949 N N . ALA A 1 116 ? -2.609 -14.521 -0.680 1.00 97.38 116 ALA A N 1
ATOM 950 C CA . ALA A 1 116 ? -3.114 -15.503 0.279 1.00 97.38 116 ALA A CA 1
ATOM 951 C C . ALA A 1 116 ? -3.047 -15.000 1.736 1.00 97.38 116 ALA A C 1
ATOM 953 O O . ALA A 1 116 ? -4.040 -15.078 2.454 1.00 97.38 116 ALA A O 1
ATOM 954 N N . GLU A 1 117 ? -1.919 -14.418 2.164 1.00 98.00 117 GLU A N 1
ATOM 955 C CA . GLU A 1 117 ? -1.794 -13.839 3.511 1.00 98.00 117 GLU A CA 1
ATOM 956 C C . GLU A 1 117 ? -2.661 -12.584 3.681 1.00 98.00 117 GLU A C 1
ATOM 958 O O . GLU A 1 117 ? -3.228 -12.357 4.748 1.00 98.00 117 GLU A O 1
ATOM 963 N N . ARG A 1 118 ? -2.788 -11.765 2.630 1.00 98.31 118 ARG A N 1
ATOM 964 C CA . ARG A 1 118 ? -3.630 -10.560 2.635 1.00 98.31 118 ARG A CA 1
ATOM 965 C C . ARG A 1 118 ? -5.109 -10.895 2.823 1.00 98.31 118 ARG A C 1
ATOM 967 O O . ARG A 1 118 ? -5.762 -10.258 3.645 1.00 98.31 118 ARG A O 1
ATOM 974 N N . ILE A 1 119 ? -5.614 -11.889 2.092 1.00 98.19 119 ILE A N 1
ATOM 975 C CA . ILE A 1 119 ? -6.984 -12.391 2.240 1.00 98.19 119 ILE A CA 1
ATOM 976 C C . ILE A 1 119 ? -7.162 -13.027 3.617 1.00 98.19 119 ILE A C 1
ATOM 978 O O . ILE A 1 119 ? -8.102 -12.667 4.312 1.00 98.19 119 ILE A O 1
ATOM 982 N N . ALA A 1 120 ? -6.219 -13.860 4.071 1.00 98.25 120 ALA A N 1
ATOM 983 C CA . ALA A 1 120 ? -6.299 -14.482 5.393 1.00 98.25 120 ALA A CA 1
ATOM 984 C C . ALA A 1 120 ? -6.362 -13.454 6.540 1.00 98.25 120 ALA A C 1
ATOM 986 O O . ALA A 1 120 ? -7.138 -13.636 7.476 1.00 98.25 120 ALA A O 1
ATOM 987 N N . LEU A 1 121 ? -5.603 -12.352 6.457 1.00 98.56 121 LEU A N 1
ATOM 988 C CA . LEU A 1 121 ? -5.699 -11.243 7.412 1.00 98.56 121 LEU A CA 1
ATOM 989 C C . LEU A 1 121 ? -7.090 -10.593 7.392 1.00 98.56 121 LEU A C 1
ATOM 991 O O . LEU A 1 121 ? -7.668 -10.345 8.449 1.00 98.56 121 LEU A O 1
ATOM 995 N N . LEU A 1 122 ? -7.616 -10.286 6.204 1.00 98.31 122 LEU A N 1
ATOM 996 C CA . LEU A 1 122 ? -8.914 -9.626 6.068 1.00 98.31 122 LEU A CA 1
ATOM 997 C C . LEU A 1 122 ? -10.056 -10.534 6.534 1.00 98.31 122 LEU A C 1
ATOM 999 O O . LEU A 1 122 ? -10.870 -10.090 7.340 1.00 98.31 122 LEU A O 1
ATOM 1003 N N . ASP A 1 123 ? -10.060 -11.804 6.125 1.00 98.12 123 ASP A N 1
ATOM 1004 C CA . ASP A 1 123 ? -11.009 -12.818 6.592 1.00 98.12 123 ASP A CA 1
ATOM 1005 C C . ASP A 1 123 ? -10.966 -12.946 8.116 1.00 98.12 123 ASP A C 1
ATOM 1007 O O . ASP A 1 123 ? -12.007 -12.906 8.774 1.00 98.12 123 ASP A O 1
ATOM 1011 N N . TYR A 1 124 ? -9.763 -13.025 8.697 1.00 98.19 124 TYR A N 1
ATOM 1012 C CA . TYR A 1 124 ? -9.592 -13.092 10.144 1.00 98.19 124 TYR A CA 1
ATOM 1013 C C . TYR A 1 124 ? -10.246 -11.898 10.843 1.00 98.19 124 TYR A C 1
ATOM 1015 O O . TYR A 1 124 ? -11.035 -12.082 11.769 1.00 98.19 124 TYR A O 1
ATOM 1023 N N . LEU A 1 125 ? -9.977 -10.676 10.379 1.00 97.25 125 LEU A N 1
ATOM 1024 C CA . LEU A 1 125 ? -10.562 -9.463 10.955 1.00 97.25 125 LEU A CA 1
ATOM 1025 C C . LEU A 1 125 ? -12.081 -9.383 10.744 1.00 97.25 125 LEU A C 1
ATOM 1027 O O . LEU A 1 125 ? -12.785 -8.913 11.637 1.00 97.25 125 LEU A O 1
ATOM 1031 N N . GLN A 1 126 ? -12.616 -9.912 9.638 1.00 96.06 126 GLN A N 1
ATOM 1032 C CA . GLN A 1 126 ? -14.065 -10.003 9.434 1.00 96.06 126 GLN A CA 1
ATOM 1033 C C . GLN A 1 126 ? -14.748 -10.906 10.467 1.00 96.06 126 GLN A C 1
ATOM 1035 O O . GLN A 1 126 ? -15.863 -10.596 10.883 1.00 96.06 126 GLN A O 1
ATOM 1040 N N . THR A 1 127 ? -14.088 -11.961 10.963 1.00 95.94 127 THR A N 1
ATOM 1041 C CA . THR A 1 127 ? -14.643 -12.777 12.067 1.00 95.94 127 THR A CA 1
ATOM 1042 C C . THR A 1 127 ? -14.750 -12.021 13.396 1.00 95.94 127 THR A C 1
ATOM 1044 O O . THR A 1 127 ? -15.445 -12.466 14.306 1.00 95.94 127 THR A O 1
ATOM 1047 N N . LYS A 1 128 ? -14.061 -10.879 13.523 1.00 94.75 128 LYS A N 1
ATOM 1048 C CA . LYS A 1 128 ? -13.992 -10.059 14.741 1.00 94.75 128 LYS A CA 1
ATOM 1049 C C . LYS A 1 128 ? -14.839 -8.792 14.667 1.00 94.75 128 LYS A C 1
ATOM 1051 O O . LYS A 1 128 ? -14.911 -8.075 15.658 1.00 94.75 128 LYS A O 1
ATOM 1056 N N . LYS A 1 129 ? -15.475 -8.506 13.527 1.00 91.81 129 LYS A N 1
ATOM 1057 C CA . LYS A 1 129 ? -16.174 -7.235 13.267 1.00 91.81 129 LYS A CA 1
ATOM 1058 C C . LYS A 1 129 ? -17.298 -6.914 14.262 1.00 91.81 129 LYS A C 1
ATOM 1060 O O . LYS A 1 129 ? -17.584 -5.745 14.491 1.00 91.81 129 LYS A O 1
ATOM 1065 N N . ASP A 1 130 ? -17.911 -7.944 14.846 1.00 91.69 130 ASP A N 1
ATOM 1066 C CA . ASP A 1 130 ? -19.017 -7.812 15.802 1.00 91.69 130 ASP A CA 1
ATOM 1067 C C . ASP A 1 130 ? -18.527 -7.678 17.261 1.00 91.69 130 ASP A C 1
ATOM 1069 O O . ASP A 1 130 ? -19.331 -7.519 18.178 1.00 91.69 130 ASP A O 1
ATOM 1073 N N . ILE A 1 131 ? -17.209 -7.738 17.493 1.00 94.56 131 ILE A N 1
ATOM 1074 C CA . ILE A 1 131 ? -16.583 -7.567 18.808 1.00 94.56 131 ILE A CA 1
ATOM 1075 C C . ILE A 1 131 ? -16.072 -6.129 18.918 1.00 94.56 131 ILE A C 1
ATOM 1077 O O . ILE A 1 131 ? -15.291 -5.668 18.084 1.00 94.56 131 ILE A O 1
ATOM 1081 N N . ALA A 1 132 ? -16.478 -5.416 19.970 1.00 95.25 132 ALA A N 1
ATOM 1082 C CA . ALA A 1 132 ? -16.002 -4.057 20.204 1.00 95.25 132 ALA A CA 1
ATOM 1083 C C . ALA A 1 132 ? -14.478 -4.036 20.423 1.00 95.25 132 ALA A C 1
ATOM 1085 O O . ALA A 1 132 ? -13.905 -4.938 21.036 1.00 95.25 132 ALA A O 1
ATOM 1086 N N . PHE A 1 133 ? -13.809 -2.986 19.943 1.00 96.50 133 PHE A N 1
ATOM 1087 C CA . PHE A 1 133 ? -12.344 -2.919 19.941 1.00 96.50 133 PHE A CA 1
ATOM 1088 C C . PHE A 1 133 ? -11.713 -3.101 21.327 1.00 96.50 133 PHE A C 1
ATOM 1090 O O . PHE A 1 133 ? -10.675 -3.743 21.467 1.00 96.50 133 PHE A O 1
ATOM 1097 N N . ASP A 1 134 ? -12.330 -2.548 22.366 1.00 96.38 134 ASP A N 1
ATOM 1098 C CA . ASP A 1 134 ? -11.857 -2.645 23.744 1.00 96.38 134 ASP A CA 1
ATOM 1099 C C . ASP A 1 134 ? -11.988 -4.054 24.336 1.00 96.38 134 ASP A C 1
ATOM 1101 O O . ASP A 1 134 ? -11.226 -4.400 25.242 1.00 96.38 134 ASP A O 1
ATOM 1105 N N . GLN A 1 135 ? -12.881 -4.874 23.777 1.00 96.94 135 GLN A N 1
ATOM 1106 C CA . GLN A 1 135 ? -13.118 -6.267 24.160 1.00 96.94 135 GLN A CA 1
ATOM 1107 C C . GLN A 1 135 ? -12.202 -7.261 23.433 1.00 96.94 135 GLN A C 1
ATOM 1109 O O . GLN A 1 135 ? -12.108 -8.419 23.842 1.00 96.94 135 GLN A O 1
ATOM 1114 N N . LEU A 1 136 ? -11.512 -6.831 22.373 1.00 96.00 136 LEU A N 1
ATOM 1115 C CA . LEU A 1 136 ? -10.529 -7.661 21.683 1.00 96.00 136 LEU A CA 1
ATOM 1116 C C . LEU A 1 136 ? -9.336 -7.978 22.597 1.00 96.00 136 LEU A C 1
ATOM 1118 O O . LEU A 1 136 ? -8.896 -7.151 23.406 1.00 96.00 136 LEU A O 1
ATOM 1122 N N . ILE A 1 137 ? -8.759 -9.167 22.417 1.00 95.81 137 ILE A N 1
ATOM 1123 C CA . ILE A 1 137 ? -7.452 -9.479 23.000 1.00 95.81 137 ILE A CA 1
ATOM 1124 C C . ILE A 1 137 ? -6.370 -8.594 22.366 1.00 95.81 137 ILE A C 1
ATOM 1126 O O . ILE A 1 137 ? -6.543 -8.051 21.274 1.00 95.81 137 ILE A O 1
ATOM 1130 N N . GLU A 1 138 ? -5.239 -8.444 23.050 1.00 95.81 138 GLU A N 1
ATOM 1131 C CA . GLU A 1 138 ? -4.163 -7.550 22.611 1.00 95.81 138 GLU A CA 1
ATOM 1132 C C . GLU A 1 138 ? -3.645 -7.885 21.206 1.00 95.81 138 GLU A C 1
ATOM 1134 O O . GLU A 1 138 ? -3.417 -6.989 20.399 1.00 95.81 138 GLU A O 1
ATOM 1139 N N . GLU A 1 139 ? -3.493 -9.164 20.879 1.00 96.06 139 GLU A N 1
ATOM 1140 C CA . GLU A 1 139 ? -3.014 -9.620 19.575 1.00 96.06 139 GLU A CA 1
ATOM 1141 C C . GLU A 1 139 ? -4.007 -9.282 18.444 1.00 96.06 139 GLU A C 1
ATOM 1143 O O . GLU A 1 139 ? -3.595 -8.816 17.383 1.00 96.06 139 GLU A O 1
ATOM 1148 N N . ASP A 1 140 ? -5.314 -9.382 18.697 1.00 97.12 140 ASP A N 1
ATOM 1149 C CA . ASP A 1 140 ? -6.363 -8.998 17.741 1.00 97.12 140 ASP A CA 1
ATOM 1150 C C . ASP A 1 140 ? -6.390 -7.482 17.511 1.00 97.12 140 ASP A C 1
ATOM 1152 O O . ASP A 1 140 ? -6.483 -7.020 16.370 1.00 97.12 140 ASP A O 1
ATOM 1156 N N . LYS A 1 141 ? -6.235 -6.688 18.583 1.00 97.69 141 LYS A N 1
ATOM 1157 C CA . LYS A 1 141 ? -6.081 -5.227 18.472 1.00 97.69 141 LYS A CA 1
ATOM 1158 C C . LYS A 1 141 ? -4.877 -4.882 17.603 1.00 97.69 141 LYS A C 1
ATOM 1160 O O . LYS A 1 141 ? -4.976 -4.037 16.715 1.00 97.69 141 LYS A O 1
ATOM 1165 N N . LEU A 1 142 ? -3.746 -5.549 17.841 1.00 97.75 142 LEU A N 1
ATOM 1166 C CA . LEU A 1 142 ? -2.510 -5.368 17.082 1.00 97.75 142 LEU A CA 1
ATOM 1167 C C . LEU A 1 142 ? -2.651 -5.779 15.610 1.00 97.75 142 LEU A C 1
ATOM 1169 O O . LEU A 1 142 ? -2.109 -5.084 14.743 1.00 97.75 142 LEU A O 1
ATOM 1173 N N . ALA A 1 143 ? -3.407 -6.840 15.319 1.00 97.69 143 ALA A N 1
ATOM 1174 C CA . ALA A 1 143 ? -3.736 -7.246 13.958 1.00 97.69 143 ALA A CA 1
ATOM 1175 C C . ALA A 1 143 ? -4.554 -6.171 13.226 1.00 97.69 143 ALA A C 1
ATOM 1177 O O . ALA A 1 143 ? -4.178 -5.744 12.129 1.00 97.69 143 ALA A O 1
ATOM 1178 N N . LEU A 1 144 ? -5.605 -5.646 13.869 1.00 97.75 144 LEU A N 1
ATOM 1179 C CA . LEU A 1 144 ? -6.426 -4.569 13.311 1.00 97.75 144 LEU A CA 1
ATOM 1180 C C . LEU A 1 144 ? -5.577 -3.326 13.009 1.00 97.75 144 LEU A C 1
ATOM 1182 O O . LEU A 1 144 ? -5.602 -2.790 11.899 1.00 97.75 144 LEU A O 1
ATOM 1186 N N . ILE A 1 145 ? -4.755 -2.887 13.966 1.00 97.69 145 ILE A N 1
ATOM 1187 C CA . ILE A 1 145 ? -3.952 -1.674 13.786 1.00 97.69 145 ILE A CA 1
ATOM 1188 C C . ILE A 1 145 ? -2.701 -1.874 12.926 1.00 97.69 145 ILE A C 1
ATOM 1190 O O . ILE A 1 145 ? -2.003 -0.904 12.653 1.00 97.69 145 ILE A O 1
ATOM 1194 N N . GLY A 1 146 ? -2.386 -3.095 12.495 1.00 97.62 146 GLY A N 1
ATOM 1195 C CA . GLY A 1 146 ? -1.255 -3.366 11.609 1.00 97.62 146 GLY A CA 1
ATOM 1196 C C . GLY A 1 146 ? 0.107 -3.264 12.294 1.00 97.62 146 GLY A C 1
ATOM 1197 O O . GLY A 1 146 ? 1.014 -2.593 11.794 1.00 97.62 146 GLY A O 1
ATOM 1198 N N . LYS A 1 147 ? 0.265 -3.887 13.467 1.00 97.00 147 LYS A N 1
ATOM 1199 C CA . LYS A 1 147 ? 1.535 -3.906 14.203 1.00 97.00 147 LYS A CA 1
ATOM 1200 C C . LYS A 1 147 ? 1.898 -5.316 14.646 1.00 97.00 147 LYS A C 1
ATOM 1202 O O . LYS A 1 147 ? 1.275 -5.876 15.543 1.00 97.00 147 LYS A O 1
ATOM 1207 N N . HIS A 1 148 ? 2.999 -5.842 14.122 1.00 94.31 148 HIS A N 1
ATOM 1208 C CA . HIS A 1 148 ? 3.470 -7.158 14.517 1.00 94.31 148 HIS A CA 1
ATOM 1209 C C . HIS A 1 148 ? 4.049 -7.186 15.947 1.00 94.31 148 HIS A C 1
ATOM 1211 O O . HIS A 1 148 ? 4.453 -6.174 16.535 1.00 94.31 148 HIS A O 1
ATOM 1217 N N . SER A 1 149 ? 4.065 -8.380 16.537 1.00 92.94 149 SER A N 1
ATOM 1218 C CA . SER A 1 149 ? 4.593 -8.664 17.872 1.00 92.94 149 SER A CA 1
ATOM 1219 C C . SER A 1 149 ? 4.978 -10.136 17.975 1.00 92.94 149 SER A C 1
ATOM 1221 O O . SER A 1 149 ? 4.400 -10.968 17.282 1.00 92.94 149 SER A O 1
ATOM 1223 N N . ALA A 1 150 ? 5.893 -10.465 18.888 1.00 90.00 150 ALA A N 1
ATOM 1224 C CA . ALA A 1 150 ? 6.329 -11.842 19.118 1.00 90.00 150 ALA A CA 1
ATOM 1225 C C . ALA A 1 150 ? 5.238 -12.765 19.700 1.00 90.00 150 ALA A C 1
ATOM 1227 O O . ALA A 1 150 ? 5.480 -13.961 19.818 1.00 90.00 150 ALA A O 1
ATOM 1228 N N . LYS A 1 151 ? 4.078 -12.220 20.096 1.00 90.56 151 LYS A N 1
ATOM 1229 C CA . LYS A 1 151 ? 2.940 -12.995 20.607 1.00 90.56 151 LYS A CA 1
ATOM 1230 C C . LYS A 1 151 ? 1.993 -13.488 19.509 1.00 90.56 151 LYS A C 1
ATOM 1232 O O . LYS A 1 151 ? 1.117 -14.291 19.803 1.00 90.56 151 LYS A O 1
ATOM 1237 N N . HIS A 1 152 ? 2.159 -13.031 18.267 1.00 93.31 152 HIS A N 1
ATOM 1238 C CA . HIS A 1 152 ? 1.392 -13.572 17.147 1.00 93.31 152 HIS A CA 1
ATOM 1239 C C . HIS A 1 152 ? 1.936 -14.956 16.794 1.00 93.31 152 HIS A C 1
ATOM 1241 O O . HIS A 1 152 ? 2.926 -15.083 16.072 1.00 93.31 152 HIS A O 1
ATOM 1247 N N . ASP A 1 153 ? 1.309 -15.982 17.361 1.00 91.25 153 ASP A N 1
ATOM 1248 C CA . ASP A 1 153 ? 1.606 -17.378 17.065 1.00 91.25 153 ASP A CA 1
ATOM 1249 C C . ASP A 1 153 ? 1.265 -17.679 15.590 1.00 91.25 153 ASP A C 1
ATOM 1251 O O . ASP A 1 153 ? 0.113 -17.476 15.196 1.00 91.25 153 ASP A O 1
ATOM 1255 N N . PRO A 1 154 ? 2.216 -18.174 14.772 1.00 92.88 154 PRO A N 1
ATOM 1256 C CA . PRO A 1 154 ? 1.971 -18.530 13.372 1.00 92.88 154 PRO A CA 1
ATOM 1257 C C . PRO A 1 154 ? 0.844 -19.552 13.142 1.00 92.88 154 PRO A C 1
ATOM 1259 O O . PRO A 1 154 ? 0.334 -19.641 12.028 1.00 92.88 154 PRO A O 1
ATOM 1262 N N . SER A 1 155 ? 0.460 -20.331 14.159 1.00 90.12 155 SER A N 1
ATOM 1263 C CA . SER A 1 155 ? -0.680 -21.257 14.087 1.00 90.12 155 SER A CA 1
ATOM 1264 C C . SER A 1 155 ? -2.042 -20.565 14.216 1.00 90.12 155 SER A C 1
ATOM 1266 O O . SER A 1 155 ? -3.036 -21.092 13.724 1.00 90.12 155 SER A O 1
ATOM 1268 N N . ILE A 1 156 ? -2.087 -19.384 14.843 1.00 92.06 156 ILE A N 1
ATOM 1269 C CA . ILE A 1 156 ? -3.306 -18.584 15.051 1.00 92.06 156 ILE A CA 1
ATOM 1270 C C . ILE A 1 156 ? -3.384 -17.441 14.031 1.00 92.06 156 ILE A C 1
ATOM 1272 O O . ILE A 1 156 ? -4.459 -17.142 13.518 1.00 92.06 156 ILE A O 1
ATOM 1276 N N . TYR A 1 157 ? -2.241 -16.832 13.710 1.00 96.38 157 TYR A N 1
ATOM 1277 C CA . TYR A 1 157 ? -2.100 -15.728 12.759 1.00 96.38 157 TYR A CA 1
ATOM 1278 C C . TYR A 1 157 ? -1.278 -16.193 11.549 1.00 96.38 157 TYR A C 1
ATOM 1280 O O . TYR A 1 157 ? -0.089 -15.866 11.459 1.00 96.38 157 TYR A O 1
ATOM 1288 N N . PRO A 1 158 ? -1.864 -16.973 10.617 1.00 96.25 158 PRO A N 1
ATOM 1289 C CA . PRO A 1 158 ? -1.164 -17.502 9.448 1.00 96.25 158 PRO A CA 1
ATOM 1290 C C . PRO A 1 158 ? -0.933 -16.445 8.346 1.00 96.25 158 PRO A C 1
ATOM 1292 O O . PRO A 1 158 ? -1.088 -16.727 7.159 1.00 96.25 158 PRO A O 1
ATOM 1295 N N . PHE A 1 159 ? -0.621 -15.207 8.736 1.00 97.81 159 PHE A N 1
ATOM 1296 C CA . PHE A 1 159 ? -0.483 -14.041 7.866 1.00 97.81 159 PHE A CA 1
ATOM 1297 C C . PHE A 1 159 ? 0.325 -12.926 8.539 1.00 97.81 159 PHE A C 1
ATOM 1299 O O . PHE A 1 159 ? 0.335 -12.781 9.766 1.00 97.81 159 PHE A O 1
ATOM 1306 N N . ASP A 1 160 ? 0.981 -12.082 7.743 1.00 97.56 160 ASP A N 1
ATOM 1307 C CA . ASP A 1 160 ? 1.582 -10.849 8.249 1.00 97.56 160 ASP A CA 1
ATOM 1308 C C . ASP A 1 160 ? 0.510 -9.814 8.608 1.00 97.56 160 ASP A C 1
ATOM 1310 O O . ASP A 1 160 ? -0.155 -9.237 7.746 1.00 97.56 160 ASP A O 1
ATOM 1314 N N . VAL A 1 161 ? 0.391 -9.507 9.897 1.00 97.12 161 VAL A N 1
ATOM 1315 C CA . VAL A 1 161 ? -0.499 -8.441 10.373 1.00 97.12 161 VAL A CA 1
ATOM 1316 C C . VAL A 1 161 ? -0.120 -7.055 9.838 1.00 97.12 161 VAL A C 1
ATOM 1318 O O . VAL A 1 161 ? -0.955 -6.158 9.838 1.00 97.12 161 VAL A O 1
ATOM 1321 N N . GLU A 1 162 ? 1.122 -6.852 9.383 1.00 97.06 162 GLU A N 1
ATOM 1322 C CA . GLU A 1 162 ? 1.595 -5.583 8.815 1.00 97.06 162 GLU A CA 1
ATOM 1323 C C . GLU A 1 162 ? 1.255 -5.403 7.323 1.00 97.06 162 GLU A C 1
ATOM 1325 O O . GLU A 1 162 ? 1.567 -4.344 6.756 1.00 97.06 162 GLU A O 1
ATOM 1330 N N . TRP A 1 163 ? 0.581 -6.373 6.684 1.00 97.38 163 TRP A N 1
ATOM 1331 C CA . TRP A 1 163 ? -0.058 -6.139 5.384 1.00 97.38 163 TRP A CA 1
ATOM 1332 C C . TRP A 1 163 ? -1.045 -4.979 5.472 1.00 97.38 163 TRP A C 1
ATOM 1334 O O . TRP A 1 163 ? -1.645 -4.778 6.514 1.00 97.38 163 TRP A O 1
ATOM 1344 N N . PHE A 1 164 ? -1.217 -4.216 4.387 1.00 96.62 164 PHE A N 1
ATOM 1345 C CA . PHE A 1 164 ? -2.016 -2.978 4.308 1.00 96.62 164 PHE A CA 1
ATOM 1346 C C . PHE A 1 164 ? -1.642 -1.884 5.328 1.00 96.62 164 PHE A C 1
ATOM 1348 O O . PHE A 1 164 ? -2.491 -1.430 6.085 1.00 96.62 164 PHE A O 1
ATOM 1355 N N . ALA A 1 165 ? -0.393 -1.408 5.282 1.00 95.44 165 ALA A N 1
ATOM 1356 C CA . ALA A 1 165 ? 0.158 -0.302 6.083 1.00 95.44 165 ALA A CA 1
ATOM 1357 C C . ALA A 1 165 ? 0.481 -0.649 7.550 1.00 95.44 165 ALA A C 1
ATOM 1359 O O . ALA A 1 165 ? -0.345 -0.542 8.452 1.00 95.44 165 ALA A O 1
ATOM 1360 N N . SER A 1 166 ? 1.760 -0.957 7.783 1.00 96.44 166 SER A N 1
ATOM 1361 C CA . SER A 1 166 ? 2.346 -1.098 9.119 1.00 96.44 166 SER A CA 1
ATOM 1362 C C . SER A 1 166 ? 2.268 0.206 9.917 1.00 96.44 166 SER A C 1
ATOM 1364 O O . SER A 1 166 ? 2.696 1.264 9.442 1.00 96.44 166 SER A O 1
ATOM 1366 N N . THR A 1 167 ? 1.817 0.127 11.168 1.00 97.25 167 THR A N 1
ATOM 1367 C CA . THR A 1 167 ? 1.765 1.273 12.091 1.00 97.25 167 THR A CA 1
ATOM 1368 C C . THR A 1 167 ? 2.894 1.276 13.112 1.00 97.25 167 THR A C 1
ATOM 1370 O O . THR A 1 167 ? 2.950 2.171 13.950 1.00 97.25 167 THR A O 1
ATOM 1373 N N . LYS A 1 168 ? 3.861 0.347 13.029 1.00 94.75 168 LYS A N 1
ATOM 1374 C CA . LYS A 1 168 ? 4.945 0.198 14.025 1.00 94.75 168 LYS A CA 1
ATOM 1375 C C . LYS A 1 168 ? 5.739 1.478 14.313 1.00 94.75 168 LYS A C 1
ATOM 1377 O O . LYS A 1 168 ? 6.256 1.647 15.415 1.00 94.75 168 LYS A O 1
ATOM 1382 N N . ALA A 1 169 ? 5.846 2.372 13.329 1.00 95.06 169 ALA A N 1
ATOM 1383 C CA . ALA A 1 169 ? 6.547 3.648 13.459 1.00 95.06 169 ALA A CA 1
ATOM 1384 C C . ALA A 1 169 ? 5.669 4.779 14.038 1.00 95.06 169 ALA A C 1
ATOM 1386 O O . ALA A 1 169 ? 6.197 5.802 14.470 1.00 95.06 169 ALA A O 1
ATOM 1387 N N . ALA A 1 170 ? 4.345 4.609 14.087 1.00 96.31 170 ALA A N 1
ATOM 1388 C CA . ALA A 1 170 ? 3.385 5.608 14.548 1.00 96.31 170 ALA A CA 1
ATOM 1389 C C . ALA A 1 170 ? 3.186 5.538 16.072 1.00 96.31 170 ALA A C 1
ATOM 1391 O O . ALA A 1 170 ? 2.108 5.213 16.569 1.00 96.31 170 ALA A O 1
ATOM 1392 N N . LYS A 1 171 ? 4.247 5.840 16.831 1.00 96.44 171 LYS A N 1
ATOM 1393 C CA . LYS A 1 171 ? 4.244 5.738 18.303 1.00 96.44 171 LYS A CA 1
ATOM 1394 C C . LYS A 1 171 ? 3.095 6.501 18.986 1.00 96.44 171 LYS A C 1
ATOM 1396 O O . LYS A 1 171 ? 2.482 5.895 19.863 1.00 96.44 171 LYS A O 1
ATOM 1401 N N . PRO A 1 172 ? 2.754 7.752 18.601 1.00 96.38 172 PRO A N 1
ATOM 1402 C CA . PRO A 1 172 ? 1.638 8.468 19.224 1.00 96.38 172 PRO A CA 1
ATOM 1403 C C . PRO A 1 172 ? 0.307 7.733 19.044 1.00 96.38 172 PRO A C 1
ATOM 1405 O O . PRO A 1 172 ? -0.414 7.508 20.009 1.00 96.38 172 PRO A O 1
ATOM 1408 N N . PHE A 1 173 ? 0.034 7.254 17.829 1.00 97.75 173 PHE A N 1
ATOM 1409 C CA . PHE A 1 173 ? -1.158 6.462 17.528 1.00 97.75 173 PHE A CA 1
ATOM 1410 C C . PHE A 1 173 ? -1.215 5.163 18.345 1.00 97.75 173 PHE A C 1
ATOM 1412 O O . PHE A 1 173 ? -2.233 4.878 18.966 1.00 97.75 173 PHE A O 1
ATOM 1419 N N . ILE A 1 174 ? -0.113 4.408 18.415 1.00 97.31 174 ILE A N 1
ATOM 1420 C CA . ILE A 1 174 ? -0.048 3.177 19.222 1.00 97.31 174 ILE A CA 1
ATOM 1421 C C . ILE A 1 174 ? -0.300 3.482 20.706 1.00 97.31 174 ILE A C 1
ATOM 1423 O O . ILE A 1 174 ? -1.017 2.745 21.378 1.00 97.31 174 ILE A O 1
ATOM 1427 N N . SER A 1 175 ? 0.269 4.574 21.223 1.00 96.06 175 SER A N 1
ATOM 1428 C CA . SER A 1 175 ? 0.040 5.019 22.601 1.00 96.06 175 SER A CA 1
ATOM 1429 C C . SER A 1 175 ? -1.436 5.331 22.850 1.00 96.06 175 SER A C 1
ATOM 1431 O O . SER A 1 175 ? -1.995 4.896 23.855 1.00 96.06 175 SER A O 1
ATOM 1433 N N . LEU A 1 176 ? -2.085 6.039 21.921 1.00 96.88 176 LEU A N 1
ATOM 1434 C CA . LEU A 1 176 ? -3.511 6.352 22.002 1.00 96.88 176 LEU A CA 1
ATOM 1435 C C . LEU A 1 176 ? -4.361 5.078 22.031 1.00 96.88 176 LEU A C 1
ATOM 1437 O O . LEU A 1 176 ? -5.200 4.928 22.913 1.00 96.88 176 LEU A O 1
ATOM 1441 N N . VAL A 1 177 ? -4.092 4.139 21.120 1.00 96.00 177 VAL A N 1
ATOM 1442 C CA . VAL A 1 177 ? -4.806 2.859 21.031 1.00 96.00 177 VAL A CA 1
ATOM 1443 C C . VAL A 1 177 ? -4.708 2.058 22.330 1.00 96.00 177 VAL A C 1
ATOM 1445 O O . VAL A 1 177 ? -5.713 1.544 22.815 1.00 96.00 177 VAL A O 1
ATOM 1448 N N . ASN A 1 178 ? -3.514 1.991 22.921 1.00 95.44 178 ASN A N 1
ATOM 1449 C CA . ASN A 1 178 ? -3.283 1.217 24.140 1.00 95.44 178 ASN A CA 1
ATOM 1450 C C . ASN A 1 178 ? -3.886 1.874 25.387 1.00 95.44 178 ASN A C 1
ATOM 1452 O O . ASN A 1 178 ? -4.273 1.183 26.324 1.00 95.44 178 ASN A O 1
ATOM 1456 N N . THR A 1 179 ? -3.918 3.207 25.432 1.00 96.94 179 THR A N 1
ATOM 1457 C CA . THR A 1 179 ? -4.353 3.944 26.628 1.00 96.94 179 THR A CA 1
ATOM 1458 C C . THR A 1 179 ? -5.836 4.289 26.615 1.00 96.94 179 THR A C 1
ATOM 1460 O O . THR A 1 179 ? -6.404 4.478 27.687 1.00 96.94 179 THR A O 1
ATOM 1463 N N . GLN A 1 180 ? -6.469 4.363 25.439 1.00 97.75 180 GLN A N 1
ATOM 1464 C CA . GLN A 1 180 ? -7.872 4.756 25.275 1.00 97.75 180 GLN A CA 1
ATOM 1465 C C . GLN A 1 180 ? -8.687 3.740 24.444 1.00 97.75 180 GLN A C 1
ATOM 1467 O O . GLN A 1 180 ? -9.349 4.132 23.480 1.00 97.75 180 GLN A O 1
ATOM 1472 N N . PRO A 1 181 ? -8.687 2.435 24.781 1.00 96.69 181 PRO A N 1
ATOM 1473 C CA . PRO A 1 181 ? -9.335 1.414 23.956 1.00 96.69 181 PRO A CA 1
ATOM 1474 C C . PRO A 1 181 ? -10.852 1.617 23.814 1.00 96.69 181 PRO A C 1
ATOM 1476 O O . PRO A 1 181 ? -11.375 1.430 22.718 1.00 96.69 181 PRO A O 1
ATOM 1479 N N . GLN A 1 182 ? -11.560 2.066 24.861 1.00 97.25 182 GLN A N 1
ATOM 1480 C CA . GLN A 1 182 ? -13.002 2.352 24.764 1.00 97.25 182 GLN A CA 1
ATOM 1481 C C . GLN A 1 182 ? -13.294 3.508 23.804 1.00 97.25 182 GLN A C 1
ATOM 1483 O O . GLN A 1 182 ? -14.271 3.476 23.060 1.00 97.25 182 GLN A O 1
ATOM 1488 N N . ALA A 1 183 ? -12.434 4.528 23.799 1.00 97.50 183 ALA A N 1
ATOM 1489 C CA . ALA A 1 183 ? -12.594 5.672 22.914 1.00 97.50 183 ALA A CA 1
ATOM 1490 C C . ALA A 1 183 ? -12.338 5.282 21.448 1.00 97.50 183 ALA A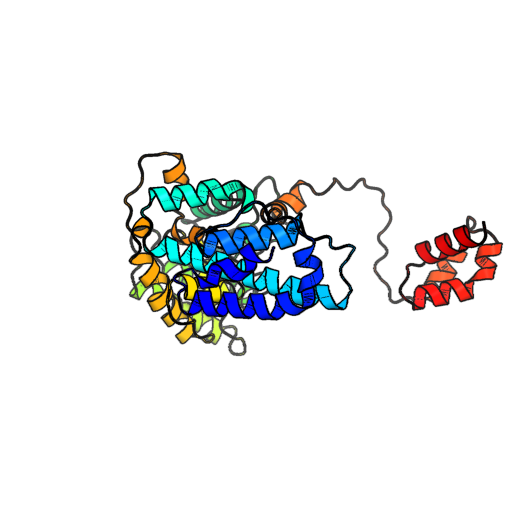 C 1
ATOM 1492 O O . ALA A 1 183 ? -13.035 5.754 20.556 1.00 97.50 183 ALA A O 1
ATOM 1493 N N . ILE A 1 184 ? -11.394 4.365 21.201 1.00 97.75 184 ILE A N 1
ATOM 1494 C CA . ILE A 1 184 ? -11.203 3.761 19.876 1.00 97.75 184 ILE A CA 1
ATOM 1495 C C . ILE A 1 184 ? -12.415 2.911 19.475 1.00 97.75 184 ILE A C 1
ATOM 1497 O O . ILE A 1 184 ? -12.845 2.990 18.330 1.00 97.75 184 ILE A O 1
ATOM 1501 N N . ALA A 1 185 ? -13.008 2.139 20.391 1.00 97.25 185 ALA A N 1
ATOM 1502 C CA . ALA A 1 185 ? -14.219 1.370 20.096 1.00 97.25 185 ALA A CA 1
ATOM 1503 C C . ALA A 1 185 ? -15.385 2.279 19.662 1.00 97.25 185 ALA A C 1
ATOM 1505 O O . ALA A 1 185 ? -16.026 2.015 18.647 1.00 97.25 185 ALA A O 1
ATOM 1506 N N . GLN A 1 186 ? -15.610 3.382 20.385 1.00 97.00 186 GLN A N 1
ATOM 1507 C CA . GLN A 1 186 ? -16.625 4.388 20.044 1.00 97.00 186 GLN A CA 1
ATOM 1508 C C . GLN A 1 186 ? -16.345 5.056 18.696 1.00 97.00 186 GLN A C 1
ATOM 1510 O O . GLN A 1 186 ? -17.249 5.178 17.874 1.00 97.00 186 GLN A O 1
ATOM 1515 N N . LEU A 1 187 ? -15.085 5.419 18.449 1.00 97.31 187 LEU A N 1
ATOM 1516 C CA . LEU A 1 187 ? -14.648 5.957 17.169 1.00 97.31 187 LEU A CA 1
ATOM 1517 C C . LEU A 1 187 ? -14.973 4.993 16.019 1.00 97.31 187 LEU A C 1
ATOM 1519 O O . LEU A 1 187 ? -15.539 5.417 15.018 1.00 97.31 187 LEU A O 1
ATOM 1523 N N . LEU A 1 188 ? -14.623 3.709 16.131 1.00 96.75 188 LEU A N 1
ATOM 1524 C CA . LEU A 1 188 ? -14.851 2.739 15.052 1.00 96.75 188 LEU A CA 1
ATOM 1525 C C . LEU A 1 188 ? -16.344 2.486 14.797 1.00 96.75 188 LEU A C 1
ATOM 1527 O O . LEU A 1 188 ? -16.726 2.250 13.655 1.00 96.75 188 LEU A O 1
ATOM 1531 N N . ALA A 1 189 ? -17.190 2.608 15.824 1.00 95.81 189 ALA A N 1
ATOM 1532 C CA . ALA A 1 189 ? -18.640 2.460 15.703 1.00 95.81 189 ALA A CA 1
ATOM 1533 C C . ALA A 1 189 ? -19.322 3.568 14.869 1.00 95.81 189 ALA A C 1
ATOM 1535 O O . ALA A 1 189 ? -20.481 3.409 14.491 1.00 95.81 189 ALA A O 1
ATOM 1536 N N . THR A 1 190 ? -18.628 4.672 14.560 1.00 96.25 190 THR A N 1
ATOM 1537 C CA . THR A 1 190 ? -19.145 5.729 13.663 1.00 96.25 190 THR A CA 1
ATOM 1538 C C . THR A 1 190 ? -19.264 5.276 12.210 1.00 96.25 190 THR A C 1
ATOM 1540 O O . THR A 1 190 ? -20.087 5.797 11.458 1.00 96.25 190 THR A O 1
ATOM 1543 N N . ILE A 1 191 ? -18.464 4.289 11.803 1.00 97.69 191 ILE A N 1
ATOM 1544 C CA . ILE A 1 191 ? -18.473 3.763 10.443 1.00 97.69 191 ILE A CA 1
ATOM 1545 C C . ILE A 1 191 ? -19.455 2.587 10.375 1.00 97.69 191 ILE A C 1
ATOM 1547 O O . ILE A 1 191 ? -19.329 1.635 11.149 1.00 97.69 191 ILE A O 1
ATOM 1551 N N . PRO A 1 192 ? -20.417 2.591 9.435 1.00 95.75 192 PRO A N 1
ATOM 1552 C CA . PRO A 1 192 ? -21.398 1.521 9.334 1.00 95.75 192 PRO A CA 1
ATOM 1553 C C . PRO A 1 192 ? -20.739 0.192 8.944 1.00 95.75 192 PRO A C 1
ATOM 1555 O O . PRO A 1 192 ? -19.955 0.116 7.991 1.00 95.75 192 PRO A O 1
ATOM 1558 N N . ALA A 1 193 ? -21.112 -0.877 9.653 1.00 91.88 193 ALA A N 1
ATOM 1559 C CA . ALA A 1 193 ? -20.559 -2.221 9.464 1.00 91.88 193 ALA A CA 1
ATOM 1560 C C . ALA A 1 193 ? -20.932 -2.857 8.112 1.00 91.88 193 ALA A C 1
ATOM 1562 O O . ALA A 1 193 ? -20.224 -3.727 7.614 1.00 91.88 193 ALA A O 1
ATOM 1563 N N . THR A 1 194 ? -22.049 -2.438 7.513 1.00 91.19 194 THR A N 1
ATOM 1564 C CA . THR A 1 194 ? -22.539 -2.937 6.220 1.00 91.19 194 THR A CA 1
ATOM 1565 C C . THR A 1 194 ? -23.129 -1.797 5.395 1.00 91.19 194 THR A C 1
ATOM 1567 O O . THR A 1 194 ? -23.354 -0.703 5.911 1.00 91.19 194 THR A O 1
ATOM 1570 N N . GLY A 1 195 ? -23.371 -2.045 4.106 1.00 91.56 195 GLY A N 1
ATOM 1571 C CA . GLY A 1 195 ? -23.940 -1.045 3.200 1.00 91.56 195 GLY A CA 1
ATOM 1572 C C . GLY A 1 195 ? -22.964 0.080 2.858 1.00 91.56 195 GLY A C 1
ATOM 1573 O O . GLY A 1 195 ? -21.766 -0.011 3.113 1.00 91.56 195 GLY A O 1
ATOM 1574 N N . GLU A 1 196 ? -23.451 1.144 2.238 1.00 92.56 196 GLU A N 1
ATOM 1575 C CA . GLU A 1 196 ? -22.606 2.275 1.855 1.00 92.56 196 GLU A CA 1
ATOM 1576 C C . GLU A 1 196 ? -22.123 3.069 3.082 1.00 92.56 196 GLU A C 1
ATOM 1578 O O . GLU A 1 196 ? -22.874 3.291 4.031 1.00 92.56 196 GLU A O 1
ATOM 1583 N N . VAL A 1 197 ? -20.865 3.521 3.065 1.00 97.81 197 VAL A N 1
ATOM 1584 C CA . VAL A 1 197 ? -20.384 4.521 4.032 1.00 97.81 197 VAL A CA 1
ATOM 1585 C C . VAL A 1 197 ? -20.700 5.902 3.471 1.00 97.81 197 VAL A C 1
ATOM 1587 O O . VAL A 1 197 ? -20.176 6.259 2.412 1.00 97.81 197 VAL A O 1
ATOM 1590 N N . SER A 1 198 ? -21.549 6.664 4.158 1.00 97.38 198 SER A N 1
ATOM 1591 C CA . SER A 1 198 ? -21.863 8.041 3.776 1.00 97.38 198 SER A CA 1
ATOM 1592 C C . SER A 1 198 ? -20.710 8.991 4.106 1.00 97.38 198 SER A C 1
ATOM 1594 O O . SER A 1 198 ? -19.876 8.713 4.969 1.00 97.38 198 SER A O 1
ATOM 1596 N N . GLU A 1 199 ? -20.689 10.143 3.438 1.00 98.06 199 GLU A N 1
ATOM 1597 C CA . GLU A 1 199 ? -19.743 11.221 3.740 1.00 98.06 199 GLU A CA 1
ATOM 1598 C C . GLU A 1 199 ? -19.864 11.702 5.189 1.00 98.06 199 GLU A C 1
ATOM 1600 O O . GLU A 1 199 ? -18.851 11.882 5.860 1.00 98.06 199 GLU A O 1
ATOM 1605 N N . GLN A 1 200 ? -21.094 11.814 5.700 1.00 98.12 200 GLN A N 1
ATOM 1606 C CA . GLN A 1 200 ? -21.333 12.181 7.093 1.00 98.12 200 GLN A CA 1
ATOM 1607 C C . GLN A 1 200 ? -20.685 11.180 8.056 1.00 98.12 200 GLN A C 1
ATOM 1609 O O . GLN A 1 200 ? -19.929 11.593 8.923 1.00 98.12 200 GLN A O 1
ATOM 1614 N N . ALA A 1 201 ? -20.900 9.873 7.863 1.00 98.31 201 ALA A N 1
ATOM 1615 C CA . ALA A 1 201 ? -20.315 8.851 8.733 1.00 98.31 201 ALA A CA 1
ATOM 1616 C C . ALA A 1 201 ? -18.777 8.887 8.714 1.00 98.31 201 ALA A C 1
ATOM 1618 O O . ALA A 1 201 ? -18.125 8.726 9.746 1.00 98.31 201 ALA A O 1
ATOM 1619 N N . TYR A 1 202 ? -18.181 9.135 7.543 1.00 98.69 202 TYR A N 1
ATOM 1620 C CA . TYR A 1 202 ? -16.740 9.334 7.436 1.00 98.69 202 TYR A CA 1
ATOM 1621 C C . TYR A 1 202 ? -16.270 10.587 8.189 1.00 98.69 202 TYR A C 1
ATOM 1623 O O . TYR A 1 202 ? -15.286 10.519 8.924 1.00 98.69 202 TYR A O 1
ATOM 1631 N N . PHE A 1 203 ? -16.942 11.728 8.043 1.00 98.56 203 PHE A N 1
ATOM 1632 C CA . PHE A 1 203 ? -16.523 12.943 8.742 1.00 98.56 203 PHE A CA 1
ATOM 1633 C C . PHE A 1 203 ? -16.808 12.906 10.249 1.00 98.56 203 PHE A C 1
ATOM 1635 O O . PHE A 1 203 ? -16.008 13.459 11.002 1.00 98.56 203 PHE A O 1
ATOM 1642 N N . ASP A 1 204 ? -17.823 12.166 10.701 1.00 98.44 204 ASP A N 1
ATOM 1643 C CA . ASP A 1 204 ? -18.047 11.866 12.122 1.00 98.44 204 ASP A CA 1
ATOM 1644 C C . ASP A 1 204 ? -16.859 11.080 12.706 1.00 98.44 204 ASP A C 1
ATOM 1646 O O . ASP A 1 204 ? -16.352 11.408 13.783 1.00 98.44 204 ASP A O 1
ATOM 1650 N N . PHE A 1 205 ? -16.349 10.083 11.968 1.00 98.62 205 PHE A N 1
ATOM 1651 C CA . PHE A 1 205 ? -15.107 9.389 12.321 1.00 98.62 205 PHE A CA 1
ATOM 1652 C C . PHE A 1 205 ? -13.926 10.368 12.403 1.00 98.62 205 PHE A C 1
ATOM 1654 O O . PHE A 1 205 ? -13.153 10.336 13.363 1.00 98.62 205 PHE A O 1
ATOM 1661 N N . VAL A 1 206 ? -13.762 11.247 11.409 1.00 98.62 206 VAL A N 1
ATOM 1662 C CA . VAL A 1 206 ? -12.641 12.202 11.356 1.00 98.62 206 VAL A CA 1
ATOM 1663 C C . VAL A 1 206 ? -12.678 13.174 12.531 1.00 98.62 206 VAL A C 1
ATOM 1665 O O . VAL A 1 206 ? -11.648 13.378 13.176 1.00 98.62 206 VAL A O 1
ATOM 1668 N N . GLU A 1 207 ? -13.840 13.754 12.828 1.00 98.38 207 GLU A N 1
ATOM 1669 C CA . GLU A 1 207 ? -14.019 14.680 13.946 1.00 98.38 207 GLU A CA 1
ATOM 1670 C C . GLU A 1 207 ? -13.637 14.010 15.268 1.00 98.38 207 GLU A C 1
ATOM 1672 O O . GLU A 1 207 ? -12.811 14.540 16.018 1.00 98.38 207 GLU A O 1
ATOM 1677 N N . GLN A 1 208 ? -14.148 12.800 15.517 1.00 98.25 208 GLN A N 1
ATOM 1678 C CA . GLN A 1 208 ? -13.819 12.051 16.726 1.00 98.25 208 GLN A CA 1
ATOM 1679 C C . GLN A 1 208 ? -12.335 11.676 16.785 1.00 98.25 208 GLN A C 1
ATOM 1681 O O . GLN A 1 208 ? -11.705 11.836 17.831 1.00 98.25 208 GLN A O 1
ATOM 1686 N N . TYR A 1 209 ? -11.731 11.236 15.678 1.00 98.44 209 TYR A N 1
ATOM 1687 C CA . TYR A 1 209 ? -10.310 10.882 15.641 1.00 98.44 209 TYR A CA 1
ATOM 1688 C C . TYR A 1 209 ? -9.415 12.081 15.973 1.00 98.44 209 TYR A C 1
ATOM 1690 O O . TYR A 1 209 ? -8.492 11.970 16.785 1.00 98.44 209 TYR A O 1
ATOM 1698 N N . ILE A 1 210 ? -9.706 13.244 15.383 1.00 98.19 210 ILE A N 1
ATOM 1699 C CA . ILE A 1 210 ? -9.002 14.498 15.670 1.00 98.19 210 ILE A CA 1
ATOM 1700 C C . ILE A 1 210 ? -9.189 14.876 17.142 1.00 98.19 210 ILE A C 1
ATOM 1702 O O . ILE A 1 210 ? -8.200 15.149 17.824 1.00 98.19 210 ILE A O 1
ATOM 1706 N N . ALA A 1 211 ? -10.420 14.817 17.658 1.00 98.00 211 ALA A N 1
ATOM 1707 C CA . ALA A 1 211 ? -10.719 15.133 19.051 1.00 98.00 211 ALA A CA 1
ATOM 1708 C C . ALA A 1 211 ? -9.952 14.235 20.038 1.00 98.00 211 ALA A C 1
ATOM 1710 O O . ALA A 1 211 ? -9.455 14.730 21.052 1.00 98.00 211 ALA A O 1
ATOM 1711 N N . LEU A 1 212 ? -9.787 12.940 19.740 1.00 97.62 212 LEU A N 1
ATOM 1712 C CA . LEU A 1 212 ? -8.987 12.031 20.569 1.00 97.62 212 LEU A CA 1
ATOM 1713 C C . LEU A 1 212 ? -7.514 12.440 20.615 1.00 97.62 212 LEU A C 1
ATOM 1715 O O . LEU A 1 212 ? -6.930 12.501 21.699 1.00 97.62 212 LEU A O 1
ATOM 1719 N N . PHE A 1 213 ? -6.916 12.763 19.467 1.00 97.69 213 PHE A N 1
ATOM 1720 C CA . PHE A 1 213 ? -5.539 13.256 19.426 1.00 97.69 213 PHE A CA 1
ATOM 1721 C C . PHE A 1 213 ? -5.397 14.576 20.181 1.00 97.69 213 PHE A C 1
ATOM 1723 O O . PHE A 1 213 ? -4.518 14.694 21.027 1.00 97.69 213 PHE A O 1
ATOM 1730 N N . THR A 1 214 ? -6.284 15.543 19.951 1.00 97.06 214 THR A N 1
ATOM 1731 C CA . THR A 1 214 ? -6.240 16.837 20.644 1.00 97.06 214 THR A CA 1
ATOM 1732 C C . THR A 1 214 ? -6.394 16.684 22.157 1.00 97.06 214 THR A C 1
ATOM 1734 O O . THR A 1 214 ? -5.697 17.356 22.913 1.00 97.06 214 THR A O 1
ATOM 1737 N N . LYS A 1 215 ? -7.272 15.787 22.616 1.00 97.75 215 LYS A N 1
ATOM 1738 C CA . LYS A 1 215 ? -7.541 15.582 24.043 1.00 97.75 215 LYS A CA 1
ATOM 1739 C C . LYS A 1 215 ? -6.412 14.847 24.763 1.00 97.75 215 LYS A C 1
ATOM 1741 O O . LYS A 1 215 ? -6.033 15.249 25.859 1.00 97.75 215 LYS A O 1
ATOM 1746 N N . TYR A 1 216 ? -5.908 13.759 24.184 1.00 97.69 216 TYR A N 1
ATOM 1747 C CA . TYR A 1 216 ? -4.983 12.852 24.875 1.00 97.69 216 TYR A CA 1
ATOM 1748 C C . TYR A 1 216 ? -3.520 13.033 24.461 1.00 97.69 216 TYR A C 1
ATOM 1750 O O . TYR A 1 216 ? -2.628 12.622 25.198 1.00 97.69 216 TYR A O 1
ATOM 1758 N N . LEU A 1 217 ? -3.259 13.652 23.307 1.00 96.69 217 LEU A N 1
ATOM 1759 C CA . LEU A 1 217 ? -1.927 13.868 22.737 1.00 96.69 217 LEU A CA 1
ATOM 1760 C C . LEU A 1 217 ? -1.789 15.284 22.124 1.00 96.69 217 LEU A C 1
ATOM 1762 O O . LEU A 1 217 ? -1.407 15.411 20.960 1.00 96.69 217 LEU A O 1
ATOM 1766 N N . PRO A 1 218 ? -2.059 16.370 22.879 1.00 94.88 218 PRO A N 1
ATOM 1767 C CA . PRO A 1 218 ? -2.169 17.735 22.340 1.00 94.88 218 PRO A CA 1
ATOM 1768 C C . PRO A 1 218 ? -0.904 18.270 21.648 1.00 94.88 218 PRO A C 1
ATOM 1770 O O . PRO A 1 218 ? -0.989 19.191 20.841 1.00 94.88 218 PRO A O 1
ATOM 1773 N N . ASN A 1 219 ? 0.267 17.704 21.955 1.00 95.38 219 ASN A N 1
ATOM 1774 C CA . ASN A 1 219 ? 1.557 18.115 21.388 1.00 95.38 219 ASN A CA 1
ATOM 1775 C C . ASN A 1 219 ? 2.012 17.238 20.209 1.00 95.38 219 ASN A C 1
ATOM 1777 O O . ASN A 1 219 ? 3.077 17.478 19.640 1.00 95.38 219 ASN A O 1
ATOM 1781 N N . GLU A 1 220 ? 1.245 16.207 19.858 1.00 95.81 220 GLU A N 1
ATOM 1782 C CA . GLU A 1 220 ? 1.581 15.276 18.785 1.00 95.81 220 GLU A CA 1
ATOM 1783 C C . GLU A 1 220 ? 0.818 15.615 17.508 1.00 95.81 220 GLU A C 1
ATOM 1785 O O . GLU A 1 220 ? -0.319 16.088 17.523 1.00 95.81 220 GLU A O 1
ATOM 1790 N N . LYS A 1 221 ? 1.433 15.322 16.360 1.00 94.62 221 LYS A N 1
ATOM 1791 C CA . LYS A 1 221 ? 0.735 15.435 15.077 1.00 94.62 221 LYS A CA 1
ATOM 1792 C C . LYS A 1 221 ? -0.326 14.344 14.966 1.00 94.62 221 LYS A C 1
ATOM 1794 O O . LYS A 1 221 ? -0.058 13.176 15.251 1.00 94.62 221 LYS A O 1
ATOM 1799 N N . ILE A 1 222 ? -1.500 14.716 14.462 1.00 96.81 222 ILE A N 1
ATOM 1800 C CA . ILE A 1 222 ? -2.582 13.772 14.172 1.00 96.81 222 ILE A CA 1
ATOM 1801 C C . ILE A 1 222 ? -2.101 12.772 13.119 1.00 96.81 222 ILE A C 1
ATOM 1803 O O . ILE A 1 222 ? -1.692 13.141 12.014 1.00 96.81 222 ILE A O 1
ATOM 1807 N N . ALA A 1 223 ? -2.130 11.489 13.469 1.00 96.00 223 ALA A N 1
ATOM 1808 C CA . ALA A 1 223 ? -1.575 10.442 12.629 1.00 96.00 223 ALA A CA 1
ATOM 1809 C C . ALA A 1 223 ? -2.568 10.044 11.524 1.00 96.00 223 ALA A C 1
ATOM 1811 O O . ALA A 1 223 ? -3.396 9.157 11.716 1.00 96.00 223 ALA A O 1
ATOM 1812 N N . PHE A 1 224 ? -2.470 10.685 10.359 1.00 97.31 224 PHE A N 1
ATOM 1813 C CA . PHE A 1 224 ? -3.355 10.434 9.214 1.00 97.31 224 PHE A CA 1
ATOM 1814 C C . PHE A 1 224 ? -3.221 9.012 8.630 1.00 97.31 224 PHE A C 1
ATOM 1816 O O . PHE A 1 224 ? -4.218 8.308 8.495 1.00 97.31 224 PHE A O 1
ATOM 1823 N N . MET A 1 225 ? -2.000 8.541 8.339 1.00 96.75 225 MET A N 1
ATOM 1824 C CA . MET A 1 225 ? -1.806 7.225 7.700 1.00 96.75 225 MET A CA 1
ATOM 1825 C C . MET A 1 225 ? -2.395 6.062 8.533 1.00 96.75 225 MET A C 1
ATOM 1827 O O . MET A 1 225 ? -3.150 5.266 7.972 1.00 96.75 225 MET A O 1
ATOM 1831 N N . PRO A 1 226 ? -2.177 5.977 9.864 1.00 97.88 226 PRO A N 1
ATOM 1832 C CA . PRO A 1 226 ? -2.847 4.971 10.694 1.00 97.88 226 PRO A CA 1
ATOM 1833 C C . PRO A 1 226 ? -4.380 5.044 10.703 1.00 97.88 226 PRO A C 1
ATOM 1835 O O . PRO A 1 226 ? -5.030 4.012 10.833 1.00 97.88 226 PRO A O 1
ATOM 1838 N N . ALA A 1 227 ? -4.974 6.226 10.521 1.00 98.12 227 ALA A N 1
ATOM 1839 C CA . ALA A 1 227 ? -6.427 6.343 10.419 1.00 98.12 227 ALA A CA 1
ATOM 1840 C C . ALA A 1 227 ? -6.958 5.659 9.147 1.00 98.12 227 ALA A C 1
ATOM 1842 O O . ALA A 1 227 ? -7.940 4.924 9.206 1.00 98.12 227 ALA A O 1
ATOM 1843 N N . THR A 1 228 ? -6.263 5.810 8.011 1.00 98.31 228 THR A N 1
ATOM 1844 C CA . THR A 1 228 ? -6.633 5.103 6.768 1.00 98.31 228 THR A CA 1
ATOM 1845 C C . THR A 1 228 ? -6.498 3.583 6.899 1.00 98.31 228 THR A C 1
ATOM 1847 O O . THR A 1 228 ? -7.308 2.850 6.340 1.00 98.31 228 THR A O 1
ATOM 1850 N N . ARG A 1 229 ? -5.531 3.101 7.699 1.00 98.12 229 ARG A N 1
ATOM 1851 C CA . ARG A 1 229 ? -5.410 1.684 8.077 1.00 98.12 229 ARG A CA 1
ATOM 1852 C C . ARG A 1 229 ? -6.642 1.204 8.846 1.00 98.12 229 ARG A C 1
ATOM 1854 O O . ARG A 1 229 ? -7.199 0.178 8.472 1.00 98.12 229 ARG A O 1
ATOM 1861 N N . LEU A 1 230 ? -7.061 1.927 9.889 1.00 98.00 230 LEU A N 1
ATOM 1862 C CA . LEU A 1 230 ? -8.252 1.573 10.673 1.00 98.00 230 LEU A CA 1
ATOM 1863 C C . LEU A 1 230 ? -9.490 1.451 9.777 1.00 98.00 230 LEU A C 1
ATOM 1865 O O . LEU A 1 230 ? -10.184 0.438 9.817 1.00 98.00 230 LEU A O 1
ATOM 1869 N N . LEU A 1 231 ? -9.713 2.452 8.923 1.00 98.44 231 LEU A N 1
ATOM 1870 C CA . LEU A 1 231 ? -10.828 2.476 7.980 1.00 98.44 231 LEU A CA 1
ATOM 1871 C C . LEU A 1 231 ? -10.775 1.304 6.988 1.00 98.44 231 LEU A C 1
ATOM 1873 O O . LEU A 1 231 ? -11.782 0.631 6.789 1.00 98.44 231 LEU A O 1
ATOM 1877 N N . ALA A 1 232 ? -9.606 1.021 6.404 1.00 98.31 232 ALA A N 1
ATOM 1878 C CA . ALA A 1 232 ? -9.429 -0.075 5.449 1.00 98.31 232 ALA A CA 1
ATOM 1879 C C . ALA A 1 232 ? -9.614 -1.461 6.076 1.00 98.31 232 ALA A C 1
ATOM 1881 O O . ALA A 1 232 ? -10.090 -2.363 5.401 1.00 98.31 232 ALA A O 1
ATOM 1882 N N . MET A 1 233 ? -9.263 -1.651 7.350 1.00 97.69 233 MET A N 1
ATOM 1883 C CA . MET A 1 233 ? -9.511 -2.926 8.035 1.00 97.69 233 MET A CA 1
ATOM 1884 C C . MET A 1 233 ? -10.965 -3.098 8.461 1.00 97.69 233 MET A C 1
ATOM 1886 O O . MET A 1 233 ? -11.455 -4.223 8.502 1.00 97.69 233 MET A O 1
ATOM 1890 N N . LEU A 1 234 ? -11.663 -1.998 8.747 1.00 96.56 234 LEU A N 1
ATOM 1891 C CA . LEU A 1 234 ? -13.077 -2.029 9.103 1.00 96.56 234 LEU A CA 1
ATOM 1892 C C . LEU A 1 234 ? -13.973 -2.225 7.872 1.00 96.56 234 LEU A C 1
ATOM 1894 O O . LEU A 1 234 ? -14.903 -3.026 7.898 1.00 96.56 234 LEU A O 1
ATOM 1898 N N . ARG A 1 235 ? -13.683 -1.500 6.788 1.00 97.56 235 ARG A N 1
ATOM 1899 C CA . ARG A 1 235 ? -14.431 -1.517 5.523 1.00 97.56 235 ARG A CA 1
ATOM 1900 C C . ARG A 1 235 ? -13.473 -1.641 4.329 1.00 97.56 235 ARG A C 1
ATOM 1902 O O . ARG A 1 235 ? -13.268 -0.670 3.592 1.00 97.56 235 ARG A O 1
ATOM 1909 N N . PRO A 1 236 ? -12.878 -2.831 4.123 1.00 97.88 236 PRO A N 1
ATOM 1910 C CA . PRO A 1 236 ? -11.931 -3.094 3.030 1.00 97.88 236 PRO A CA 1
ATOM 1911 C C . PRO A 1 236 ? -12.560 -3.013 1.630 1.00 97.88 236 PRO A C 1
ATOM 1913 O O . PRO A 1 236 ? -11.855 -2.927 0.625 1.00 97.88 236 PRO A O 1
ATOM 1916 N N . ASP A 1 237 ? -13.887 -2.992 1.546 1.00 98.06 237 ASP A N 1
ATOM 1917 C CA . ASP A 1 237 ? -14.644 -2.720 0.327 1.00 98.06 237 ASP A CA 1
ATOM 1918 C C . ASP A 1 237 ? -14.815 -1.220 0.027 1.00 98.06 237 ASP A C 1
ATOM 1920 O O . ASP A 1 237 ? -15.324 -0.876 -1.036 1.00 98.06 237 ASP A O 1
ATOM 1924 N N . GLN A 1 238 ? -14.436 -0.330 0.951 1.00 97.88 238 GLN A N 1
ATOM 1925 C CA . GLN A 1 238 ? -14.668 1.119 0.849 1.00 97.88 238 GLN A CA 1
ATOM 1926 C C . GLN A 1 238 ? -13.394 1.950 0.931 1.00 97.88 238 GLN A C 1
ATOM 1928 O O . GLN A 1 238 ? -13.343 3.024 0.337 1.00 97.88 238 GLN A O 1
ATOM 1933 N N . PHE A 1 239 ? -12.386 1.484 1.669 1.00 98.56 239 PHE A N 1
ATOM 1934 C CA . PHE A 1 239 ? -11.204 2.277 1.990 1.00 98.56 239 PHE A CA 1
ATOM 1935 C C . PHE A 1 239 ? -9.907 1.570 1.616 1.00 98.56 239 PHE A C 1
ATOM 1937 O O . PHE A 1 239 ? -9.787 0.349 1.703 1.00 98.56 239 PHE A O 1
ATOM 1944 N N . VAL A 1 240 ? -8.912 2.373 1.238 1.00 98.12 240 VAL A N 1
ATOM 1945 C CA . VAL A 1 240 ? -7.561 1.922 0.903 1.00 98.12 240 VAL A CA 1
ATOM 1946 C C . VAL A 1 240 ? -6.576 2.453 1.941 1.00 98.12 240 VAL A C 1
ATOM 1948 O O . VAL A 1 240 ? -6.524 3.647 2.227 1.00 98.12 240 VAL A O 1
ATOM 1951 N N . ALA A 1 241 ? -5.770 1.567 2.523 1.00 98.06 241 ALA A N 1
ATOM 1952 C CA . ALA A 1 241 ? -4.761 1.977 3.492 1.00 98.06 241 ALA A CA 1
ATOM 1953 C C . ALA A 1 241 ? -3.609 2.716 2.792 1.00 98.06 241 ALA A C 1
ATOM 1955 O O . ALA A 1 241 ? -3.010 2.207 1.841 1.00 98.06 241 ALA A O 1
ATOM 1956 N N . LEU A 1 242 ? -3.250 3.896 3.297 1.00 97.56 242 LEU A N 1
ATOM 1957 C CA . LEU A 1 242 ? -2.178 4.716 2.746 1.00 97.56 242 LEU A CA 1
ATOM 1958 C C . LEU A 1 242 ? -0.892 4.620 3.569 1.00 97.56 242 LEU A C 1
ATOM 1960 O O . LEU A 1 242 ? -0.886 4.412 4.782 1.00 97.56 242 LEU A O 1
ATOM 1964 N N . THR A 1 243 ? 0.233 4.830 2.889 1.00 96.50 243 THR A N 1
ATOM 1965 C CA . THR A 1 243 ? 1.532 5.086 3.516 1.00 96.50 243 THR A CA 1
ATOM 1966 C C . THR A 1 243 ? 2.221 6.237 2.797 1.00 96.50 243 THR A C 1
ATOM 1968 O O . THR A 1 243 ? 1.920 6.518 1.636 1.00 96.50 243 THR A O 1
ATOM 1971 N N . ASN A 1 244 ? 3.217 6.852 3.438 1.00 94.44 244 ASN A N 1
ATOM 1972 C CA . ASN A 1 244 ? 4.042 7.881 2.794 1.00 94.44 244 ASN A CA 1
ATOM 1973 C C . ASN A 1 244 ? 4.722 7.379 1.510 1.00 94.44 244 ASN A C 1
ATOM 1975 O O . ASN A 1 244 ? 4.955 8.165 0.603 1.00 94.44 244 ASN A O 1
ATOM 1979 N N . ALA A 1 245 ? 5.026 6.079 1.430 1.00 93.62 245 ALA A N 1
ATOM 1980 C CA . ALA A 1 245 ? 5.647 5.487 0.250 1.00 93.62 245 ALA A CA 1
ATOM 1981 C C . ALA A 1 245 ? 4.658 5.294 -0.910 1.00 93.62 245 ALA A C 1
ATOM 1983 O O . ALA A 1 245 ? 5.081 5.261 -2.056 1.00 93.62 245 ALA A O 1
ATOM 1984 N N . LYS A 1 246 ? 3.357 5.148 -0.626 1.00 94.94 246 LYS A N 1
ATOM 1985 C CA . LYS A 1 246 ? 2.336 4.789 -1.623 1.00 94.94 246 LYS A CA 1
ATOM 1986 C C . LYS A 1 246 ? 1.468 5.967 -2.059 1.00 94.94 246 LYS A C 1
ATOM 1988 O O . LYS A 1 246 ? 1.030 5.999 -3.203 1.00 94.94 246 LYS A O 1
ATOM 1993 N N . VAL A 1 247 ? 1.215 6.922 -1.159 1.00 97.06 247 VAL A N 1
ATOM 1994 C CA . VAL A 1 247 ? 0.201 7.973 -1.349 1.00 97.06 247 VAL A CA 1
ATOM 1995 C C . VAL A 1 247 ? 0.416 8.785 -2.624 1.00 97.06 247 VAL A C 1
ATOM 1997 O O . VAL A 1 247 ? -0.536 8.990 -3.370 1.00 97.06 247 VAL A O 1
ATOM 2000 N N . ASP A 1 248 ? 1.656 9.172 -2.927 1.00 96.25 248 ASP A N 1
ATOM 2001 C CA . ASP A 1 248 ? 1.956 9.978 -4.113 1.00 96.25 248 ASP A CA 1
ATOM 2002 C C . ASP A 1 248 ? 1.708 9.196 -5.414 1.00 96.25 248 ASP A C 1
ATOM 2004 O O . ASP A 1 248 ? 1.185 9.765 -6.370 1.00 96.25 248 ASP A O 1
ATOM 2008 N N . MET A 1 249 ? 2.027 7.896 -5.447 1.00 97.31 249 MET A N 1
ATOM 2009 C CA . MET A 1 249 ? 1.763 7.040 -6.612 1.00 97.31 249 MET A CA 1
ATOM 2010 C C . MET A 1 249 ? 0.264 6.798 -6.803 1.00 97.31 249 MET A C 1
ATOM 2012 O O . MET A 1 249 ? -0.225 6.866 -7.927 1.00 97.31 249 MET A O 1
ATOM 2016 N N . ILE A 1 250 ? -0.475 6.573 -5.711 1.00 98.19 250 ILE A N 1
ATOM 2017 C CA . ILE A 1 250 ? -1.933 6.405 -5.759 1.00 98.19 250 ILE A CA 1
ATOM 2018 C C . ILE A 1 250 ? -2.596 7.686 -6.279 1.00 98.19 250 ILE A C 1
ATOM 2020 O O . ILE A 1 250 ? -3.407 7.607 -7.197 1.00 98.19 250 ILE A O 1
ATOM 2024 N N . CYS A 1 251 ? -2.218 8.864 -5.763 1.00 98.00 251 CYS A N 1
ATOM 2025 C CA . CYS A 1 251 ? -2.778 10.139 -6.227 1.00 98.00 251 CYS A CA 1
ATOM 2026 C C . CYS A 1 251 ? -2.509 10.359 -7.724 1.00 98.00 251 CYS A C 1
ATOM 2028 O O . CYS A 1 251 ? -3.431 10.636 -8.490 1.00 98.00 251 CYS A O 1
ATOM 2030 N N . GLN A 1 252 ? -1.259 10.175 -8.161 1.00 97.62 252 GLN A N 1
ATOM 2031 C CA . GLN A 1 252 ? -0.884 10.348 -9.568 1.00 97.62 252 GLN A CA 1
ATOM 2032 C C . GLN A 1 252 ? -1.586 9.349 -10.491 1.00 97.62 252 GLN A C 1
ATOM 2034 O O . GLN A 1 252 ? -2.082 9.743 -11.546 1.00 97.62 252 GLN A O 1
ATOM 2039 N N . GLY A 1 253 ? -1.672 8.077 -10.091 1.00 97.69 253 GLY A N 1
ATOM 2040 C CA . GLY A 1 253 ? -2.365 7.048 -10.862 1.00 97.69 253 GLY A CA 1
ATOM 2041 C C . GLY A 1 253 ? -3.857 7.344 -10.993 1.00 97.69 253 GLY A C 1
ATOM 2042 O O . GLY A 1 253 ? -4.397 7.332 -12.098 1.00 97.69 253 GLY A O 1
ATOM 2043 N N . LEU A 1 254 ? -4.519 7.710 -9.890 1.00 97.94 254 LEU A N 1
ATOM 2044 C CA . LEU A 1 254 ? -5.926 8.125 -9.899 1.00 97.94 254 LEU A CA 1
ATOM 2045 C C . LEU A 1 254 ? -6.155 9.439 -10.670 1.00 97.94 254 LEU A C 1
ATOM 2047 O O . LEU A 1 254 ? -7.271 9.702 -11.113 1.00 97.94 254 LEU A O 1
ATOM 2051 N N . GLY A 1 255 ? -5.098 10.217 -10.915 1.00 96.88 255 GLY A N 1
ATOM 2052 C CA . GLY A 1 255 ? -5.166 11.499 -11.611 1.00 96.88 255 GLY A CA 1
ATOM 2053 C C . GLY A 1 255 ? -5.733 12.616 -10.740 1.00 96.88 255 GLY A C 1
ATOM 2054 O O . GLY A 1 255 ? -6.403 13.500 -11.265 1.00 96.88 255 GLY A O 1
ATOM 2055 N N . VAL A 1 256 ? -5.483 12.553 -9.431 1.00 97.06 256 VAL A N 1
ATOM 2056 C CA . VAL A 1 256 ? -5.978 13.509 -8.434 1.00 97.06 256 VAL A CA 1
ATOM 2057 C C . VAL A 1 256 ? -4.844 14.327 -7.828 1.00 97.06 256 VAL A C 1
ATOM 2059 O O . VAL A 1 256 ? -3.663 13.978 -7.939 1.00 97.06 256 VAL A O 1
ATOM 2062 N N . SER A 1 257 ? -5.193 15.436 -7.178 1.00 94.62 257 SER A N 1
ATOM 2063 C CA . SER A 1 257 ? -4.207 16.273 -6.501 1.00 94.62 257 SER A CA 1
ATOM 2064 C C . SER A 1 257 ? -3.538 15.537 -5.338 1.00 94.62 257 SER A C 1
ATOM 2066 O O . SER A 1 257 ? -4.114 14.670 -4.683 1.00 94.62 257 SER A O 1
ATOM 2068 N N . LYS A 1 258 ? -2.283 15.906 -5.058 1.00 95.00 258 LYS A N 1
ATOM 2069 C CA . LYS A 1 258 ? -1.551 15.373 -3.910 1.00 95.00 258 LYS A CA 1
ATOM 2070 C C . LYS A 1 258 ? -2.255 15.757 -2.607 1.00 95.00 258 LYS A C 1
ATOM 2072 O O . LYS A 1 258 ? -2.497 16.938 -2.361 1.00 95.00 258 LYS A O 1
ATOM 2077 N N . ILE A 1 259 ? -2.483 14.762 -1.751 1.00 96.06 259 ILE A N 1
ATOM 2078 C CA . ILE A 1 259 ? -3.056 14.953 -0.415 1.00 96.06 259 ILE A CA 1
ATOM 2079 C C . ILE A 1 259 ? -2.173 15.882 0.426 1.00 96.06 259 ILE A C 1
ATOM 2081 O O . ILE A 1 259 ? -0.954 15.699 0.540 1.00 96.06 259 ILE A O 1
ATOM 2085 N N . ARG A 1 260 ? -2.803 16.862 1.075 1.00 94.50 260 ARG A N 1
ATOM 2086 C CA . ARG A 1 260 ? -2.147 17.744 2.043 1.00 94.50 260 ARG A CA 1
ATOM 2087 C C . ARG A 1 260 ? -1.765 16.962 3.296 1.00 94.50 260 ARG A C 1
ATOM 2089 O O . ARG A 1 260 ? -2.485 16.092 3.760 1.00 94.50 260 ARG A O 1
ATOM 2096 N N . SER A 1 261 ? -0.617 17.281 3.889 1.00 85.25 261 SER A N 1
ATOM 2097 C CA . SER A 1 261 ? -0.027 16.452 4.955 1.00 85.25 261 SER A CA 1
ATOM 2098 C C . SER A 1 261 ? -0.575 16.700 6.367 1.00 85.25 261 SER A C 1
ATOM 2100 O O . SER A 1 261 ? -0.193 15.979 7.288 1.00 85.25 261 SER A O 1
ATOM 2102 N N . GLN A 1 262 ? -1.415 17.721 6.569 1.00 90.81 262 GLN A N 1
ATOM 2103 C CA . GLN A 1 262 ? -1.911 18.130 7.890 1.00 90.81 262 GLN A CA 1
ATOM 2104 C C . GLN A 1 262 ? -3.415 17.897 8.020 1.00 90.81 262 GLN A C 1
ATOM 2106 O O . GLN A 1 262 ? -4.176 18.186 7.099 1.00 90.81 262 GLN A O 1
ATOM 2111 N N . ALA A 1 263 ? -3.851 17.422 9.185 1.00 92.94 263 ALA A N 1
ATOM 2112 C CA . ALA A 1 263 ? -5.267 17.382 9.535 1.00 92.94 263 ALA A CA 1
ATOM 2113 C C . ALA A 1 263 ? -5.807 18.812 9.787 1.00 92.94 263 ALA A C 1
ATOM 2115 O O . ALA A 1 263 ? -5.048 19.660 10.260 1.00 92.94 263 ALA A O 1
ATOM 2116 N N . PRO A 1 264 ? -7.089 19.098 9.480 1.00 95.81 264 PRO A N 1
ATOM 2117 C CA . PRO A 1 264 ? -8.093 18.183 8.920 1.00 95.81 264 PRO A CA 1
ATOM 2118 C C . PRO A 1 264 ? -7.989 18.000 7.395 1.00 95.81 264 PRO A C 1
ATOM 2120 O O . PRO A 1 264 ? -8.591 17.082 6.849 1.00 95.81 264 PRO A O 1
ATOM 2123 N N . LEU A 1 265 ? -7.200 18.829 6.704 1.00 97.62 265 LEU A N 1
ATOM 2124 C CA . LEU A 1 265 ? -7.127 18.867 5.237 1.00 97.62 265 LEU A CA 1
ATOM 2125 C C . LEU A 1 265 ? -6.742 17.520 4.607 1.00 97.62 265 LEU A C 1
ATOM 2127 O O . LEU A 1 265 ? -7.328 17.139 3.602 1.00 97.62 265 LEU A O 1
ATOM 2131 N N . ALA A 1 266 ? -5.827 16.773 5.230 1.00 97.62 266 ALA A N 1
ATOM 2132 C CA . ALA A 1 266 ? -5.441 15.432 4.788 1.00 97.62 266 ALA A CA 1
ATOM 2133 C C . ALA A 1 266 ? -6.639 14.471 4.676 1.00 97.62 266 ALA A C 1
ATOM 2135 O O . ALA A 1 266 ? -6.725 13.682 3.739 1.00 97.62 266 ALA A O 1
ATOM 2136 N N . PHE A 1 267 ? -7.574 14.553 5.627 1.00 98.50 267 PHE A N 1
ATOM 2137 C CA . PHE A 1 267 ? -8.774 13.720 5.660 1.00 98.50 267 PHE A CA 1
ATOM 2138 C C . PHE A 1 267 ? -9.815 14.169 4.635 1.00 98.50 267 PHE A C 1
ATOM 2140 O O . PHE A 1 267 ? -10.473 13.325 4.031 1.00 98.50 267 PHE A O 1
ATOM 2147 N N . ILE A 1 268 ? -9.942 15.479 4.421 1.00 98.38 268 ILE A N 1
ATOM 2148 C CA . ILE A 1 268 ? -10.809 16.051 3.383 1.00 98.38 268 ILE A CA 1
ATOM 2149 C C . ILE A 1 268 ? -10.331 15.577 2.006 1.00 98.38 268 ILE A C 1
ATOM 2151 O O . ILE A 1 268 ? -11.115 15.017 1.244 1.00 98.38 268 ILE A O 1
ATOM 2155 N N . ASP A 1 269 ? -9.032 15.715 1.725 1.00 98.44 269 ASP A N 1
ATOM 2156 C CA . ASP A 1 269 ? -8.450 15.285 0.451 1.00 98.44 269 ASP A CA 1
ATOM 2157 C C . ASP A 1 269 ? -8.576 13.768 0.268 1.00 98.44 269 ASP A C 1
ATOM 2159 O O . ASP A 1 269 ? -8.924 13.301 -0.807 1.00 98.44 269 ASP A O 1
ATOM 2163 N N . TYR A 1 270 ? -8.353 12.971 1.317 1.00 98.62 270 TYR A N 1
ATOM 2164 C CA . TYR A 1 270 ? -8.516 11.518 1.227 1.00 98.62 270 TYR A CA 1
ATOM 2165 C C . TYR A 1 270 ? -9.914 11.107 0.759 1.00 98.62 270 TYR A C 1
ATOM 2167 O O . TYR A 1 270 ? -10.038 10.263 -0.129 1.00 98.62 270 TYR A O 1
ATOM 2175 N N . TRP A 1 271 ? -10.957 11.712 1.326 1.00 98.62 271 TRP A N 1
ATOM 2176 C CA . TRP A 1 271 ? -12.329 11.397 0.952 1.00 98.62 271 TRP A CA 1
ATOM 2177 C C . TRP A 1 271 ? -12.673 11.911 -0.444 1.00 98.62 271 TRP A C 1
ATOM 2179 O O . TRP A 1 271 ? -13.031 11.120 -1.315 1.00 98.62 271 TRP A O 1
ATOM 2189 N N . HIS A 1 272 ? -12.523 13.216 -0.676 1.00 98.25 272 HIS A N 1
ATOM 2190 C CA . HIS A 1 272 ? -12.993 13.837 -1.913 1.00 98.25 272 HIS A CA 1
ATOM 2191 C C . HIS A 1 272 ? -12.116 13.535 -3.127 1.00 98.25 272 HIS A C 1
ATOM 2193 O O . HIS A 1 272 ? -12.645 13.455 -4.231 1.00 98.25 272 HIS A O 1
ATOM 2199 N N . GLU A 1 273 ? -10.811 13.331 -2.944 1.00 97.94 273 GLU A N 1
ATOM 2200 C CA . GLU A 1 273 ? -9.904 13.017 -4.047 1.00 97.94 273 GLU A CA 1
ATOM 2201 C C . GLU A 1 273 ? -9.813 11.502 -4.251 1.00 97.94 273 GLU A C 1
ATOM 2203 O O . GLU A 1 273 ? -10.175 10.994 -5.309 1.00 97.94 273 GLU A O 1
ATOM 2208 N N . ILE A 1 274 ? -9.367 10.742 -3.244 1.00 98.56 274 ILE A N 1
ATOM 2209 C CA . ILE A 1 274 ? -9.086 9.308 -3.424 1.00 98.56 274 ILE A CA 1
ATOM 2210 C C . ILE A 1 274 ? -10.366 8.474 -3.397 1.00 98.56 274 ILE A C 1
ATOM 2212 O O . ILE A 1 274 ? -10.639 7.754 -4.360 1.00 98.56 274 ILE A O 1
ATOM 2216 N N . ILE A 1 275 ? -11.146 8.543 -2.313 1.00 98.56 275 ILE A N 1
ATOM 2217 C CA . ILE A 1 275 ? -12.307 7.657 -2.139 1.00 98.56 275 ILE A CA 1
ATOM 2218 C C . ILE A 1 275 ? -13.382 7.952 -3.181 1.00 98.56 275 ILE A C 1
ATOM 2220 O O . ILE A 1 275 ? -13.830 7.024 -3.854 1.00 98.56 275 ILE A O 1
ATOM 2224 N N . SER A 1 276 ? -13.743 9.217 -3.399 1.00 97.88 276 SER A N 1
ATOM 2225 C CA . SER A 1 276 ? -14.716 9.581 -4.434 1.00 97.88 276 SER A CA 1
ATOM 2226 C C . SER A 1 276 ? -14.273 9.139 -5.830 1.00 97.88 276 SER A C 1
ATOM 2228 O O . SER A 1 276 ? -15.081 8.576 -6.564 1.00 97.88 276 SER A O 1
ATOM 2230 N N . THR A 1 277 ? -12.992 9.287 -6.193 1.00 98.19 277 THR A N 1
ATOM 2231 C CA . THR A 1 277 ? -12.496 8.813 -7.500 1.00 98.19 277 THR A CA 1
ATOM 2232 C C . THR A 1 277 ? -12.588 7.294 -7.623 1.00 98.19 277 THR A C 1
ATOM 2234 O O . THR A 1 277 ? -13.068 6.789 -8.640 1.00 98.19 277 THR A O 1
ATOM 2237 N N . ILE A 1 278 ? -12.206 6.548 -6.582 1.00 98.44 278 ILE A N 1
ATOM 2238 C CA . ILE A 1 278 ? -12.368 5.087 -6.551 1.00 98.44 278 ILE A CA 1
ATOM 2239 C C . ILE A 1 278 ? -13.838 4.705 -6.761 1.00 98.44 278 ILE A C 1
ATOM 2241 O O . ILE A 1 278 ? -14.125 3.845 -7.594 1.00 98.44 278 ILE A O 1
ATOM 2245 N N . ARG A 1 279 ? -14.772 5.393 -6.090 1.00 97.69 279 ARG A N 1
ATOM 2246 C CA . ARG A 1 279 ? -16.218 5.136 -6.201 1.00 97.69 279 ARG A CA 1
ATOM 2247 C C . ARG A 1 279 ? -16.783 5.351 -7.605 1.00 97.69 279 ARG A C 1
ATOM 2249 O O . ARG A 1 279 ? -17.793 4.748 -7.948 1.00 97.69 279 ARG A O 1
ATOM 2256 N N . THR A 1 280 ? -16.129 6.152 -8.446 1.00 97.19 280 THR A N 1
ATOM 2257 C CA . THR A 1 280 ? -16.526 6.321 -9.858 1.00 97.19 280 THR A CA 1
ATOM 2258 C C . THR A 1 280 ? -16.012 5.221 -10.788 1.00 97.19 280 THR A C 1
ATOM 2260 O O . THR A 1 280 ? -16.447 5.137 -11.935 1.00 97.19 280 THR A O 1
ATOM 2263 N N . SER A 1 281 ? -15.096 4.366 -10.325 1.00 97.69 281 SER A N 1
ATOM 2264 C CA . SER A 1 281 ? -14.463 3.361 -11.182 1.00 97.69 281 SER A CA 1
ATOM 2265 C C . SER A 1 281 ? -15.430 2.209 -11.509 1.00 97.69 281 SER A C 1
ATOM 2267 O O . SER A 1 281 ? -16.203 1.794 -10.637 1.00 97.69 281 SER A O 1
ATOM 2269 N N . PRO A 1 282 ? -15.394 1.623 -12.724 1.00 98.19 282 PRO A N 1
ATOM 2270 C CA . PRO A 1 282 ? -16.323 0.551 -13.094 1.00 98.19 282 PRO A CA 1
ATOM 2271 C C . PRO A 1 282 ? -16.211 -0.693 -12.200 1.00 98.19 282 PRO A C 1
ATOM 2273 O O . PRO A 1 282 ? -17.227 -1.248 -11.793 1.00 98.19 282 PRO A O 1
ATOM 2276 N N . TRP A 1 283 ? -14.992 -1.103 -11.834 1.00 98.12 283 TRP A N 1
ATOM 2277 C CA . TRP A 1 283 ? -14.762 -2.244 -10.938 1.00 98.12 283 TRP A CA 1
ATOM 2278 C C . TRP A 1 283 ? -15.300 -2.034 -9.514 1.00 98.12 283 TRP A C 1
ATOM 2280 O O . TRP A 1 283 ? -15.650 -3.011 -8.858 1.00 98.12 283 TRP A O 1
ATOM 2290 N N . TYR A 1 284 ? -15.390 -0.791 -9.025 1.00 97.88 284 TYR A N 1
ATOM 2291 C CA . TYR A 1 284 ? -15.938 -0.510 -7.693 1.00 97.88 284 TYR A CA 1
ATOM 2292 C C . TYR A 1 284 ? -17.448 -0.777 -7.648 1.00 97.88 284 TYR A C 1
ATOM 2294 O O . TYR A 1 284 ? -17.943 -1.353 -6.677 1.00 97.88 284 TYR A O 1
ATOM 2302 N N . ASN A 1 285 ? -18.147 -0.386 -8.718 1.00 96.44 285 ASN A N 1
ATOM 2303 C CA . ASN A 1 285 ? -19.604 -0.464 -8.868 1.00 96.44 285 ASN A CA 1
ATOM 2304 C C . ASN A 1 285 ? -20.101 -1.836 -9.349 1.00 96.44 285 ASN A C 1
ATOM 2306 O O . ASN A 1 285 ? -21.282 -2.011 -9.646 1.00 96.44 285 ASN A O 1
ATOM 2310 N N . GLN A 1 286 ? -19.207 -2.815 -9.446 1.00 96.69 286 GLN A N 1
ATOM 2311 C CA . GLN A 1 286 ? -19.553 -4.167 -9.842 1.00 96.69 286 GLN A CA 1
ATOM 2312 C C . GLN A 1 286 ? -20.425 -4.845 -8.773 1.00 96.69 286 GLN A C 1
ATOM 2314 O O . GLN A 1 286 ? -20.041 -4.914 -7.605 1.00 96.69 286 GLN A O 1
ATOM 2319 N N . ALA A 1 287 ? -21.556 -5.422 -9.186 1.00 95.81 287 ALA A N 1
ATOM 2320 C CA . ALA A 1 287 ? -22.347 -6.318 -8.342 1.00 95.81 287 ALA A CA 1
ATOM 2321 C C . ALA A 1 287 ? -21.580 -7.614 -8.035 1.00 95.81 287 ALA A C 1
ATOM 2323 O O . ALA A 1 287 ? -20.762 -8.037 -8.849 1.00 95.81 287 ALA A O 1
ATOM 2324 N N . LEU A 1 288 ? -21.871 -8.255 -6.898 1.00 96.31 288 LEU A N 1
ATOM 2325 C CA . LEU A 1 288 ? -21.209 -9.492 -6.463 1.00 96.31 288 LEU A CA 1
ATOM 2326 C C . LEU A 1 288 ? -21.023 -10.478 -7.643 1.00 96.31 288 LEU A C 1
ATOM 2328 O O . LEU A 1 288 ? -22.022 -10.873 -8.248 1.00 96.31 288 LEU A O 1
ATOM 2332 N N . PRO A 1 289 ? -19.778 -10.850 -7.995 1.00 96.69 289 PRO A N 1
ATOM 2333 C CA . PRO A 1 289 ? -19.511 -11.742 -9.117 1.00 96.69 289 PRO A CA 1
ATOM 2334 C C . PRO A 1 289 ? -19.997 -13.167 -8.837 1.00 96.69 289 PRO A C 1
ATOM 2336 O O . PRO A 1 289 ? -20.138 -13.583 -7.688 1.00 96.69 289 PRO A O 1
ATOM 2339 N N . GLU A 1 290 ? -20.223 -13.946 -9.893 1.00 94.38 290 GLU A N 1
ATOM 2340 C CA . GLU A 1 290 ? -20.672 -15.343 -9.780 1.00 94.38 290 GLU A CA 1
ATOM 2341 C C . GLU A 1 290 ? -19.517 -16.315 -9.499 1.00 94.38 290 GLU A C 1
ATOM 2343 O O . GLU A 1 290 ? -19.701 -17.323 -8.818 1.00 94.38 290 GLU A O 1
ATOM 2348 N N . ALA A 1 291 ? -18.319 -16.019 -10.010 1.00 93.88 291 ALA A N 1
ATOM 2349 C CA . ALA A 1 291 ? -17.161 -16.895 -9.887 1.00 93.88 291 ALA A CA 1
ATOM 2350 C C . ALA A 1 291 ? -16.607 -16.897 -8.451 1.00 93.88 291 ALA A C 1
ATOM 2352 O O . ALA A 1 291 ? -16.363 -15.844 -7.862 1.00 93.88 291 ALA A O 1
ATOM 2353 N N . SER A 1 292 ? -16.372 -18.084 -7.886 1.00 90.25 292 SER A N 1
ATOM 2354 C CA . SER A 1 292 ? -15.986 -18.248 -6.475 1.00 90.25 292 SER A CA 1
ATOM 2355 C C . SER A 1 292 ? -14.640 -17.606 -6.124 1.00 90.25 292 SER A C 1
ATOM 2357 O O . SER A 1 292 ? -14.496 -17.018 -5.053 1.00 90.25 292 SER A O 1
ATOM 2359 N N . ASN A 1 293 ? -13.664 -17.665 -7.030 1.00 88.62 293 ASN A N 1
ATOM 2360 C CA . ASN A 1 293 ? -12.376 -16.989 -6.871 1.00 88.62 293 ASN A CA 1
ATOM 2361 C C . ASN A 1 293 ? -12.538 -15.460 -6.829 1.00 88.62 293 ASN A C 1
ATOM 2363 O O . ASN A 1 293 ? -11.873 -14.792 -6.042 1.00 88.62 293 ASN A O 1
ATOM 2367 N N . GLU A 1 294 ? -13.452 -14.902 -7.624 1.00 95.38 294 GLU A N 1
ATOM 2368 C CA . GLU A 1 294 ? -13.741 -13.467 -7.615 1.00 95.38 294 GLU A CA 1
ATOM 2369 C C . GLU A 1 294 ? -14.549 -13.048 -6.378 1.00 95.38 294 GLU A C 1
ATOM 2371 O O . GLU A 1 294 ? -14.309 -11.982 -5.810 1.00 95.38 294 GLU A O 1
ATOM 2376 N N . GLN A 1 295 ? -15.469 -13.896 -5.908 1.00 95.75 295 GLN A N 1
ATOM 2377 C CA . GLN A 1 295 ? -16.218 -13.663 -4.668 1.00 95.75 295 GLN A CA 1
ATOM 2378 C C . GLN A 1 295 ? -15.306 -13.566 -3.442 1.00 95.75 295 GLN A C 1
ATOM 2380 O O . GLN A 1 295 ? -15.621 -12.813 -2.526 1.00 95.75 295 GLN A O 1
ATOM 2385 N N . ALA A 1 296 ? -14.170 -14.271 -3.427 1.00 94.38 296 ALA A N 1
ATOM 2386 C CA . ALA A 1 296 ? -13.206 -14.198 -2.329 1.00 94.38 296 ALA A CA 1
ATOM 2387 C C . ALA A 1 296 ? -12.495 -12.832 -2.234 1.00 94.38 296 ALA A C 1
ATOM 2389 O O . ALA A 1 296 ? -12.095 -12.417 -1.150 1.00 94.38 296 ALA A O 1
ATOM 2390 N N . ILE A 1 297 ? -12.343 -12.113 -3.352 1.00 96.56 297 ILE A N 1
ATOM 2391 C CA . ILE A 1 297 ? -11.642 -10.816 -3.400 1.00 96.56 297 ILE A CA 1
ATOM 2392 C C . ILE A 1 297 ? -12.599 -9.617 -3.428 1.00 96.56 297 ILE A C 1
ATOM 2394 O O . ILE A 1 297 ? -12.231 -8.519 -3.010 1.00 96.56 297 ILE A O 1
ATOM 2398 N N . TRP A 1 298 ? -13.833 -9.798 -3.903 1.00 98.00 298 TRP A N 1
ATOM 2399 C CA . TRP A 1 298 ? -14.815 -8.722 -4.067 1.00 98.00 298 TRP A CA 1
ATOM 2400 C C . TRP A 1 298 ? -15.144 -7.938 -2.780 1.00 98.00 298 TRP A C 1
ATOM 2402 O O . TRP A 1 298 ? -15.199 -6.702 -2.850 1.00 98.00 298 TRP A O 1
ATOM 2412 N N . PRO A 1 299 ? -15.281 -8.570 -1.594 1.00 97.25 299 PRO A N 1
ATOM 2413 C CA . PRO A 1 299 ? -15.473 -7.868 -0.320 1.00 97.25 299 PRO A CA 1
ATOM 2414 C C . PRO A 1 299 ? -14.278 -7.001 0.095 1.00 97.25 299 PRO A C 1
ATOM 2416 O O . PRO A 1 299 ? -14.385 -6.196 1.013 1.00 97.25 299 PRO A O 1
ATOM 2419 N N . TYR A 1 300 ? -13.135 -7.159 -0.570 1.00 98.06 300 TYR A N 1
ATOM 2420 C CA . TYR A 1 300 ? -11.863 -6.533 -0.219 1.00 98.06 300 TYR A CA 1
ATOM 2421 C C . TYR A 1 300 ? -11.318 -5.624 -1.323 1.00 98.06 300 TYR A C 1
ATOM 2423 O O . TYR A 1 300 ? -10.190 -5.135 -1.244 1.00 98.06 300 TYR A O 1
ATOM 2431 N N . ARG A 1 301 ? -12.124 -5.393 -2.365 1.00 97.81 301 ARG A N 1
ATOM 2432 C CA . ARG A 1 301 ? -11.710 -4.778 -3.631 1.00 97.81 301 ARG A CA 1
ATOM 2433 C C . ARG A 1 301 ? -10.981 -3.442 -3.486 1.00 97.81 301 ARG A C 1
ATOM 2435 O O . ARG A 1 301 ? -10.034 -3.201 -4.226 1.00 97.81 301 ARG A O 1
ATOM 2442 N N . VAL A 1 302 ? -11.368 -2.585 -2.538 1.00 98.44 302 VAL A N 1
ATOM 2443 C CA . VAL A 1 302 ? -10.718 -1.273 -2.375 1.00 98.44 302 VAL A CA 1
ATOM 2444 C C . VAL A 1 302 ? -9.403 -1.391 -1.604 1.00 98.44 302 VAL A C 1
ATOM 2446 O O . VAL A 1 302 ? -8.409 -0.787 -2.007 1.00 98.44 302 VAL A O 1
ATOM 2449 N N . ALA A 1 303 ? -9.346 -2.214 -0.556 1.00 98.38 303 ALA A N 1
ATOM 2450 C CA . ALA A 1 303 ? -8.110 -2.478 0.178 1.00 98.38 303 ALA A CA 1
ATOM 2451 C C . ALA A 1 303 ? -7.028 -3.109 -0.716 1.00 98.38 303 ALA A C 1
ATOM 2453 O O . ALA A 1 303 ? -5.844 -2.821 -0.539 1.00 98.38 303 ALA A O 1
ATOM 2454 N N . LEU A 1 304 ? -7.433 -3.923 -1.699 1.00 98.44 304 LEU A N 1
ATOM 2455 C CA . LEU A 1 304 ? -6.545 -4.580 -2.664 1.00 98.44 304 LEU A CA 1
ATOM 2456 C C . LEU A 1 304 ? -6.072 -3.668 -3.809 1.00 98.44 304 LEU A C 1
ATOM 2458 O O . LEU A 1 304 ? -5.221 -4.087 -4.591 1.00 98.44 304 LEU A O 1
ATOM 2462 N N . LEU A 1 305 ? -6.539 -2.415 -3.898 1.00 98.06 305 LEU A N 1
ATOM 2463 C CA . LEU A 1 305 ? -6.049 -1.456 -4.900 1.00 98.06 305 LEU A CA 1
ATOM 2464 C C . LEU A 1 305 ? -4.524 -1.271 -4.821 1.00 98.06 305 LEU A C 1
ATOM 2466 O O . LEU A 1 305 ? -3.870 -1.039 -5.835 1.00 98.06 305 LEU A O 1
ATOM 2470 N N . ASP A 1 306 ? -3.930 -1.418 -3.632 1.00 95.69 306 ASP A N 1
ATOM 2471 C CA . ASP A 1 306 ? -2.482 -1.295 -3.449 1.00 95.69 306 ASP A CA 1
ATOM 2472 C C . ASP A 1 306 ? -1.663 -2.404 -4.137 1.00 95.69 306 ASP A C 1
ATOM 2474 O O . ASP A 1 306 ? -0.444 -2.270 -4.242 1.00 95.69 306 ASP A O 1
ATOM 2478 N N . MET A 1 307 ? -2.307 -3.466 -4.634 1.00 97.88 307 MET A N 1
ATOM 2479 C CA . MET A 1 307 ? -1.662 -4.495 -5.454 1.00 97.88 307 MET A CA 1
ATOM 2480 C C . MET A 1 307 ? -1.362 -4.032 -6.882 1.00 97.88 307 MET A C 1
ATOM 2482 O O . MET A 1 307 ? -0.582 -4.676 -7.569 1.00 97.88 307 MET A O 1
ATOM 2486 N N . PHE A 1 308 ? -1.921 -2.901 -7.319 1.00 98.12 308 PHE A N 1
ATOM 2487 C CA . PHE A 1 308 ? -1.536 -2.244 -8.574 1.00 98.12 308 PHE A CA 1
ATOM 2488 C C . PHE A 1 308 ? -0.219 -1.470 -8.468 1.00 98.12 308 PHE A C 1
ATOM 2490 O O . PHE A 1 308 ? 0.231 -0.892 -9.449 1.00 98.12 308 PHE A O 1
ATOM 2497 N N . LEU A 1 309 ? 0.395 -1.412 -7.286 1.00 98.00 309 LEU A N 1
ATOM 2498 C CA . LEU A 1 309 ? 1.736 -0.864 -7.135 1.00 98.00 309 LEU A CA 1
ATOM 2499 C C . LEU A 1 309 ? 2.761 -1.946 -7.452 1.00 98.00 309 LEU A C 1
ATOM 2501 O O . LEU A 1 309 ? 2.644 -3.067 -6.970 1.00 98.00 309 LEU A O 1
ATOM 2505 N N . PHE A 1 310 ? 3.808 -1.601 -8.188 1.00 97.44 310 PHE A N 1
ATOM 2506 C CA . PHE A 1 310 ? 4.888 -2.533 -8.462 1.00 97.44 310 PHE A CA 1
ATOM 2507 C C . PHE A 1 310 ? 5.599 -2.944 -7.165 1.00 97.44 310 PHE A C 1
ATOM 2509 O O . PHE A 1 310 ? 5.905 -2.113 -6.304 1.00 97.44 310 PHE A O 1
ATOM 2516 N N . VAL A 1 311 ? 5.901 -4.236 -7.047 1.00 95.62 311 VAL A N 1
ATOM 2517 C CA . VAL A 1 311 ? 6.742 -4.789 -5.985 1.00 95.62 311 VAL A CA 1
ATOM 2518 C C . VAL A 1 311 ? 7.749 -5.771 -6.577 1.00 95.62 311 VAL A C 1
ATOM 2520 O O . VAL A 1 311 ? 7.494 -6.392 -7.609 1.00 95.62 311 VAL A O 1
ATOM 2523 N N . GLU A 1 312 ? 8.887 -5.923 -5.906 1.00 93.06 312 GLU A N 1
ATOM 2524 C CA . GLU A 1 312 ? 9.920 -6.887 -6.294 1.00 93.06 312 GLU A CA 1
ATOM 2525 C C . GLU A 1 312 ? 9.450 -8.341 -6.136 1.00 93.06 312 GLU A C 1
ATOM 2527 O O . GLU A 1 312 ? 8.514 -8.640 -5.389 1.00 93.06 312 GLU A O 1
ATOM 2532 N N . GLU A 1 313 ? 10.134 -9.272 -6.804 1.00 90.00 313 GLU A N 1
ATOM 2533 C CA . GLU A 1 313 ? 9.795 -10.704 -6.774 1.00 90.00 313 GLU A CA 1
ATOM 2534 C C . GLU A 1 313 ? 9.857 -11.317 -5.368 1.00 90.00 313 GLU A C 1
ATOM 2536 O O . GLU A 1 313 ? 9.102 -12.235 -5.054 1.00 90.00 313 GLU A O 1
ATOM 2541 N N . ASP A 1 314 ? 10.705 -10.775 -4.495 1.00 92.31 314 ASP A N 1
ATOM 2542 C CA . ASP A 1 314 ? 10.873 -11.214 -3.109 1.00 92.31 314 ASP A CA 1
ATOM 2543 C C . ASP A 1 314 ? 9.942 -10.485 -2.117 1.00 92.31 314 ASP A C 1
ATOM 2545 O O . ASP A 1 314 ? 10.107 -10.590 -0.901 1.00 92.31 314 ASP A O 1
ATOM 2549 N N . HIS A 1 315 ? 8.965 -9.706 -2.594 1.00 95.06 315 HIS A N 1
ATOM 2550 C CA . HIS A 1 315 ? 8.109 -8.910 -1.716 1.00 95.06 315 HIS A CA 1
ATOM 2551 C C . HIS A 1 315 ? 7.308 -9.773 -0.734 1.00 95.06 315 HIS A C 1
ATOM 2553 O O . HIS A 1 315 ? 7.341 -9.518 0.471 1.00 95.06 315 HIS A O 1
ATOM 2559 N N . ALA A 1 316 ? 6.633 -10.813 -1.228 1.00 95.50 316 ALA A N 1
ATOM 2560 C CA . ALA A 1 316 ? 5.852 -11.720 -0.389 1.00 95.50 316 ALA A CA 1
ATOM 2561 C C . ALA A 1 316 ? 6.723 -12.477 0.630 1.00 95.50 316 ALA A C 1
ATOM 2563 O O . ALA A 1 316 ? 6.340 -12.618 1.791 1.00 95.50 316 ALA A O 1
ATOM 2564 N N . SER A 1 317 ? 7.939 -12.888 0.247 1.00 94.25 317 SER A N 1
ATOM 2565 C CA . SER A 1 317 ? 8.846 -13.634 1.135 1.00 94.25 317 SER A CA 1
ATOM 2566 C C . SER A 1 317 ? 9.373 -12.799 2.312 1.00 94.25 317 SER A C 1
ATOM 2568 O O . SER A 1 317 ? 9.868 -13.346 3.300 1.00 94.25 317 SER A O 1
ATOM 2570 N N . LYS A 1 318 ? 9.219 -11.468 2.267 1.00 94.38 318 LYS A N 1
ATOM 2571 C CA . LYS A 1 318 ? 9.571 -10.552 3.364 1.00 94.38 318 LYS A CA 1
ATOM 2572 C C . LYS A 1 318 ? 8.533 -10.505 4.495 1.00 94.38 318 LYS A C 1
ATOM 2574 O O . LYS A 1 318 ? 8.804 -9.802 5.478 1.00 94.38 318 LYS A O 1
ATOM 2579 N N . SER A 1 319 ? 7.422 -11.239 4.394 1.00 95.31 319 SER A N 1
ATOM 2580 C CA . SER A 1 319 ? 6.384 -11.361 5.430 1.00 95.31 319 SER A CA 1
ATOM 2581 C C . SER A 1 319 ? 6.965 -11.674 6.818 1.00 95.31 319 SER A C 1
ATOM 2583 O O . SER A 1 319 ? 7.828 -12.543 6.985 1.00 95.31 319 SER A O 1
ATOM 2585 N N . ASN A 1 320 ? 6.493 -10.960 7.844 1.00 93.88 320 ASN A N 1
ATOM 2586 C CA . ASN A 1 320 ? 6.839 -11.241 9.240 1.00 93.88 320 ASN A CA 1
ATOM 2587 C C . ASN A 1 320 ? 6.313 -12.608 9.696 1.00 93.88 320 ASN A C 1
ATOM 2589 O O . ASN A 1 320 ? 6.961 -13.254 10.521 1.00 93.88 320 ASN A O 1
ATOM 2593 N N . TYR A 1 321 ? 5.183 -13.064 9.148 1.00 94.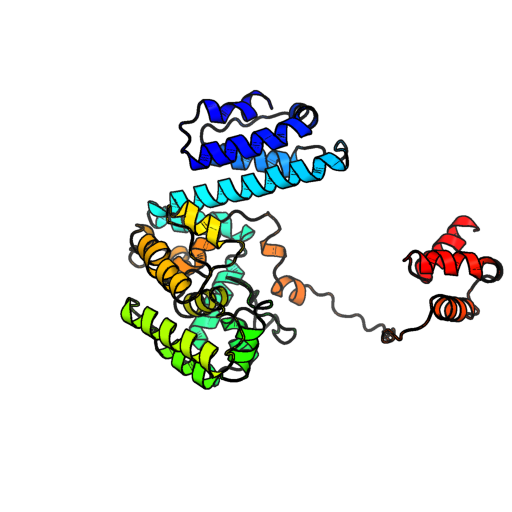94 321 TYR A N 1
ATOM 2594 C CA . TYR A 1 321 ? 4.648 -14.394 9.427 1.00 94.94 321 TYR A CA 1
ATOM 2595 C C . TYR A 1 321 ? 5.586 -15.482 8.908 1.00 94.94 321 TYR A C 1
ATOM 2597 O O . TYR A 1 321 ? 5.983 -16.349 9.686 1.00 94.94 321 TYR A O 1
ATOM 2605 N N . LEU A 1 322 ? 6.023 -15.396 7.647 1.00 93.62 322 LEU A N 1
ATOM 2606 C CA . LEU A 1 322 ? 6.967 -16.365 7.078 1.00 93.62 322 LEU A CA 1
ATOM 2607 C C . LEU A 1 322 ? 8.273 -16.392 7.880 1.00 93.62 322 LEU A C 1
ATOM 2609 O O . LEU A 1 322 ? 8.732 -17.453 8.290 1.00 93.62 322 LEU A O 1
ATOM 2613 N N . LYS A 1 323 ? 8.811 -15.216 8.230 1.00 91.62 323 LYS A N 1
ATOM 2614 C CA . LYS A 1 323 ? 10.009 -15.099 9.081 1.00 91.62 323 LYS A CA 1
ATOM 2615 C C . LYS A 1 323 ? 9.854 -15.747 10.458 1.00 91.62 323 LYS A C 1
ATOM 2617 O O . LYS A 1 323 ? 10.844 -16.222 11.011 1.00 91.62 323 LYS A O 1
ATOM 2622 N N . LEU A 1 324 ? 8.659 -15.714 11.051 1.00 88.81 324 LEU A N 1
ATOM 2623 C CA . LEU A 1 324 ? 8.388 -16.360 12.336 1.00 88.81 324 LEU A CA 1
ATOM 2624 C C . LEU A 1 324 ? 8.162 -17.863 12.201 1.00 88.81 324 LEU A C 1
ATOM 2626 O O . LEU A 1 324 ? 8.703 -18.615 13.009 1.00 88.81 324 LEU A O 1
ATOM 2630 N N . ARG A 1 325 ? 7.370 -18.291 11.214 1.00 90.75 325 ARG A N 1
ATOM 2631 C CA . ARG A 1 325 ? 7.054 -19.700 10.955 1.00 90.75 325 ARG A CA 1
ATOM 2632 C C . ARG A 1 325 ? 8.306 -20.485 10.582 1.00 90.75 325 ARG A C 1
ATOM 2634 O O . ARG A 1 325 ? 8.541 -21.558 11.124 1.00 90.75 325 ARG A O 1
ATOM 2641 N N . ASP A 1 326 ? 9.123 -19.910 9.706 1.00 90.00 326 ASP A N 1
ATOM 2642 C CA . ASP A 1 326 ? 10.333 -20.538 9.175 1.00 90.00 326 ASP A CA 1
ATOM 2643 C C . ASP A 1 326 ? 11.549 -20.276 10.081 1.00 90.00 326 ASP A C 1
ATOM 2645 O O . ASP A 1 326 ? 12.683 -20.635 9.754 1.00 90.00 326 ASP A O 1
ATOM 2649 N N . LYS A 1 327 ? 11.332 -19.648 11.247 1.00 83.94 327 LYS A N 1
ATOM 2650 C CA . LYS A 1 327 ? 12.381 -19.435 12.236 1.00 83.94 327 LYS A CA 1
ATOM 2651 C C . LYS A 1 327 ? 12.898 -20.801 12.690 1.00 83.94 327 LYS A C 1
ATOM 2653 O O . LYS A 1 327 ? 12.126 -21.567 13.270 1.00 83.94 327 LYS A O 1
ATOM 2658 N N . PRO A 1 328 ? 14.193 -21.109 12.499 1.00 76.88 328 PRO A N 1
ATOM 2659 C CA . PRO A 1 328 ? 14.730 -22.393 12.911 1.00 76.88 328 PRO A CA 1
ATOM 2660 C C . PRO A 1 328 ? 14.481 -22.585 14.406 1.00 76.88 328 PRO A C 1
ATOM 2662 O O . PRO A 1 328 ? 14.711 -21.669 15.210 1.00 76.88 328 PRO A O 1
ATOM 2665 N N . ALA A 1 329 ? 13.987 -23.772 14.771 1.00 64.06 329 ALA A N 1
ATOM 2666 C CA . ALA A 1 329 ? 13.846 -24.158 16.163 1.00 64.06 329 ALA A CA 1
ATOM 2667 C C . ALA A 1 329 ? 15.189 -23.899 16.846 1.00 64.06 329 ALA A C 1
ATOM 2669 O O . ALA A 1 329 ? 16.228 -24.365 16.376 1.00 64.06 329 ALA A O 1
ATOM 2670 N N . LYS A 1 330 ? 15.183 -23.105 17.923 1.00 54.59 330 LYS A N 1
ATOM 2671 C CA . LYS A 1 330 ? 16.390 -22.888 18.717 1.00 54.59 330 LYS A CA 1
ATOM 2672 C C . LYS A 1 330 ? 16.854 -24.257 19.211 1.00 54.59 330 LYS A C 1
ATOM 2674 O O . LYS A 1 330 ? 16.305 -24.766 20.184 1.00 54.59 330 LYS A O 1
ATOM 2679 N N . THR A 1 331 ? 17.867 -24.839 18.576 1.00 38.88 331 THR A N 1
ATOM 2680 C CA . THR A 1 331 ? 18.699 -25.854 19.210 1.00 38.88 331 THR A CA 1
ATOM 2681 C C . THR A 1 331 ? 19.213 -25.205 20.481 1.00 38.88 331 THR A C 1
ATOM 2683 O O . THR A 1 331 ? 19.906 -24.187 20.439 1.00 38.88 331 THR A O 1
ATOM 2686 N N . SER A 1 332 ? 18.779 -25.712 21.632 1.00 39.34 332 SER A N 1
ATOM 2687 C CA . SER A 1 332 ? 19.193 -25.190 22.925 1.00 39.34 332 SER A CA 1
ATOM 2688 C C . SER A 1 332 ? 20.646 -25.581 23.197 1.00 39.34 332 SER A C 1
ATOM 2690 O O . SER A 1 332 ? 20.933 -26.328 24.127 1.00 39.34 332 SER A O 1
ATOM 2692 N N . ASN A 1 333 ? 21.587 -25.044 22.429 1.00 36.53 333 ASN A N 1
ATOM 2693 C CA . ASN A 1 333 ? 22.895 -24.792 22.990 1.00 36.53 333 ASN A CA 1
ATOM 2694 C C . ASN A 1 333 ? 22.708 -23.565 23.872 1.00 36.53 333 ASN A C 1
ATOM 2696 O O . ASN A 1 333 ? 22.571 -22.441 23.394 1.00 36.53 333 ASN A O 1
ATOM 2700 N N . LYS A 1 334 ? 22.608 -23.806 25.183 1.00 38.78 334 LYS A N 1
ATOM 2701 C CA . LYS A 1 334 ? 22.802 -22.779 26.205 1.00 38.78 334 LYS A CA 1
ATOM 2702 C C . LYS A 1 334 ? 24.228 -22.238 26.062 1.00 38.78 334 LYS A C 1
ATOM 2704 O O . LYS A 1 334 ? 25.096 -22.559 26.859 1.00 38.78 334 LYS A O 1
ATOM 2709 N N . THR A 1 335 ? 24.480 -21.401 25.067 1.00 35.41 335 THR A N 1
ATOM 2710 C CA . THR A 1 335 ? 25.483 -20.359 25.203 1.00 35.41 335 THR A CA 1
ATOM 2711 C C . THR A 1 335 ? 24.733 -19.178 25.786 1.00 35.41 335 THR A C 1
ATOM 2713 O O . THR A 1 335 ? 23.893 -18.541 25.153 1.00 35.41 335 THR A O 1
ATOM 2716 N N . THR A 1 336 ? 24.939 -18.977 27.083 1.00 34.47 336 THR A N 1
ATOM 2717 C CA . THR A 1 336 ? 24.585 -17.761 27.806 1.00 34.47 336 THR A CA 1
ATOM 2718 C C . THR A 1 336 ? 24.938 -16.556 26.944 1.00 34.47 336 THR A C 1
ATOM 2720 O O . THR A 1 336 ? 26.104 -16.191 26.826 1.00 34.47 336 THR A O 1
ATOM 2723 N N . ALA A 1 337 ? 23.929 -15.946 26.323 1.00 31.80 337 ALA A N 1
ATOM 2724 C CA . ALA A 1 337 ? 24.066 -14.649 25.691 1.00 31.80 337 ALA A CA 1
ATOM 2725 C C . ALA A 1 337 ? 24.342 -13.647 26.814 1.00 31.80 337 ALA A C 1
ATOM 2727 O O . ALA A 1 337 ? 23.431 -13.182 27.504 1.00 31.80 337 ALA A O 1
ATOM 2728 N N . VAL A 1 338 ? 25.627 -13.394 27.053 1.00 34.97 338 VAL A N 1
ATOM 2729 C CA . VAL A 1 338 ? 26.098 -12.377 27.981 1.00 34.97 338 VAL A CA 1
ATOM 2730 C C . VAL A 1 338 ? 25.504 -11.052 27.513 1.00 34.97 338 VAL A C 1
ATOM 2732 O O . VAL A 1 338 ? 25.748 -10.589 26.398 1.00 34.97 338 VAL A O 1
ATOM 2735 N N . LYS A 1 339 ? 24.649 -10.469 28.361 1.00 31.84 339 LYS A N 1
ATOM 2736 C CA . LYS A 1 339 ? 24.187 -9.084 28.238 1.00 31.84 339 LYS A CA 1
ATOM 2737 C C . LYS A 1 339 ? 25.401 -8.211 27.923 1.00 31.84 339 LYS A C 1
ATOM 2739 O O . LYS A 1 339 ? 26.365 -8.260 28.678 1.00 31.84 339 LYS A O 1
ATOM 2744 N N . ARG A 1 340 ? 25.330 -7.400 26.860 1.00 31.66 340 ARG A N 1
ATOM 2745 C CA . ARG A 1 340 ? 26.300 -6.333 26.556 1.00 31.66 340 ARG A CA 1
ATOM 2746 C C . ARG A 1 340 ? 26.503 -5.458 27.797 1.00 31.66 340 ARG A C 1
ATOM 2748 O O . ARG A 1 340 ? 25.746 -4.520 28.035 1.00 31.66 340 ARG A O 1
ATOM 2755 N N . THR A 1 341 ? 27.511 -5.780 28.593 1.00 39.88 341 THR A N 1
ATOM 2756 C CA . THR A 1 341 ? 28.119 -4.868 29.548 1.00 39.88 341 THR A CA 1
ATOM 2757 C C . THR A 1 341 ? 29.150 -4.037 28.802 1.00 39.88 341 THR A C 1
ATOM 2759 O O . THR A 1 341 ? 29.752 -4.461 27.817 1.00 39.88 341 THR A O 1
ATOM 2762 N N . LYS A 1 342 ? 29.288 -2.794 29.247 1.00 41.94 342 LYS A N 1
ATOM 2763 C CA . LYS A 1 342 ? 30.130 -1.745 28.675 1.00 41.94 342 LYS A CA 1
ATOM 2764 C C . LYS A 1 342 ? 31.612 -2.013 29.010 1.00 41.94 342 LYS A C 1
ATOM 2766 O O . LYS A 1 342 ? 32.231 -1.205 29.688 1.00 41.94 342 LYS A O 1
ATOM 2771 N N . ALA A 1 343 ? 32.135 -3.179 28.634 1.00 56.38 343 ALA A N 1
ATOM 2772 C CA . ALA A 1 343 ? 33.539 -3.547 28.823 1.00 56.38 343 ALA A CA 1
ATOM 2773 C C . ALA A 1 343 ? 34.406 -2.905 27.726 1.00 56.38 343 ALA A C 1
ATOM 2775 O O . ALA A 1 343 ? 33.970 -2.809 26.575 1.00 56.38 343 ALA A O 1
ATOM 2776 N N . SER A 1 344 ? 35.605 -2.429 28.077 1.00 67.44 344 SER A N 1
ATOM 2777 C CA . SER A 1 344 ? 36.539 -1.851 27.099 1.00 67.44 344 SER A CA 1
ATOM 2778 C C . SER A 1 344 ? 37.092 -2.937 26.164 1.00 67.44 344 SER A C 1
ATOM 2780 O O . SER A 1 344 ? 37.126 -4.116 26.518 1.00 67.44 344 SER A O 1
ATOM 2782 N N . ALA A 1 345 ? 37.537 -2.553 24.962 1.00 65.88 345 ALA A N 1
ATOM 2783 C CA . ALA A 1 345 ? 38.123 -3.491 23.995 1.00 65.88 345 ALA A CA 1
ATOM 2784 C C . ALA A 1 345 ? 39.307 -4.283 24.587 1.00 65.88 345 ALA A C 1
ATOM 2786 O O . ALA A 1 345 ? 39.469 -5.459 24.286 1.00 65.88 345 ALA A O 1
ATOM 2787 N N . GLU A 1 346 ? 40.081 -3.664 25.480 1.00 75.44 346 GLU A N 1
ATOM 2788 C CA . GLU A 1 346 ? 41.179 -4.306 26.213 1.00 75.44 346 GLU A CA 1
ATOM 2789 C C . GLU A 1 346 ? 40.673 -5.414 27.140 1.00 75.44 346 GLU A C 1
ATOM 2791 O O . GLU A 1 346 ? 41.172 -6.530 27.078 1.00 75.44 346 GLU A O 1
ATOM 2796 N N . GLN A 1 347 ? 39.624 -5.151 27.926 1.00 76.69 347 GLN A N 1
ATOM 2797 C CA . GLN A 1 347 ? 39.051 -6.135 28.852 1.00 76.69 347 GLN A CA 1
ATOM 2798 C C . GLN A 1 347 ? 38.459 -7.346 28.125 1.00 76.69 347 GLN A C 1
ATOM 2800 O O . GLN A 1 347 ? 38.552 -8.470 28.614 1.00 76.69 347 GLN A O 1
ATOM 2805 N N . LEU A 1 348 ? 37.853 -7.123 26.956 1.00 73.81 348 LEU A N 1
ATOM 2806 C CA . LEU A 1 348 ? 37.291 -8.195 26.135 1.00 73.81 348 LEU A CA 1
ATOM 2807 C C . LEU A 1 348 ? 38.386 -9.080 25.527 1.00 73.81 348 LEU A C 1
ATOM 2809 O O . LEU A 1 348 ? 38.236 -10.300 25.501 1.00 73.81 348 LEU A O 1
ATOM 2813 N N . VAL A 1 349 ? 39.487 -8.479 25.070 1.00 79.50 349 VAL A N 1
ATOM 2814 C CA . VAL A 1 349 ? 40.632 -9.224 24.529 1.00 79.50 349 VAL A CA 1
ATOM 2815 C C . VAL A 1 349 ? 41.387 -9.951 25.641 1.00 79.50 349 VAL A C 1
ATOM 2817 O O . VAL A 1 349 ? 41.721 -11.119 25.470 1.00 79.50 349 VAL A O 1
ATOM 2820 N N . ASP A 1 350 ? 41.586 -9.321 26.798 1.00 80.94 350 ASP A N 1
ATOM 2821 C CA . ASP A 1 350 ? 42.254 -9.942 27.948 1.00 80.94 350 ASP A CA 1
ATOM 2822 C C . ASP A 1 350 ? 41.499 -11.165 28.456 1.00 80.94 350 ASP A C 1
ATOM 2824 O O . ASP A 1 350 ? 42.103 -12.205 28.705 1.00 80.94 350 ASP A O 1
ATOM 2828 N N . HIS A 1 351 ? 40.172 -11.071 28.544 1.00 78.69 351 HIS A N 1
ATOM 2829 C CA . HIS A 1 351 ? 39.339 -12.207 28.915 1.00 78.69 351 HIS A CA 1
ATOM 2830 C C . HIS A 1 351 ? 39.411 -13.336 27.874 1.00 78.69 351 HIS A C 1
ATOM 2832 O O . HIS A 1 351 ? 39.441 -14.507 28.240 1.00 78.69 351 HIS A O 1
ATOM 2838 N N . ALA A 1 352 ? 39.444 -13.016 26.577 1.00 77.44 352 ALA A N 1
ATOM 2839 C CA . ALA A 1 352 ? 39.535 -14.031 25.525 1.00 77.44 352 ALA A CA 1
ATOM 2840 C C . ALA A 1 352 ? 40.907 -14.732 25.493 1.00 77.44 352 ALA A C 1
ATOM 2842 O O . ALA A 1 352 ? 40.985 -15.928 25.235 1.00 77.44 352 ALA A O 1
ATOM 2843 N N . LEU A 1 353 ? 41.991 -14.013 25.801 1.00 79.69 353 LEU A N 1
ATOM 2844 C CA . LEU A 1 353 ? 43.355 -14.559 25.831 1.00 79.69 353 LEU A CA 1
ATOM 2845 C C . LEU A 1 353 ? 43.673 -15.387 27.089 1.00 79.69 353 LEU A C 1
ATOM 2847 O O . LEU A 1 353 ? 44.700 -16.069 27.121 1.00 79.69 353 LEU A O 1
ATOM 2851 N N . GLN A 1 354 ? 42.816 -15.340 28.114 1.00 77.56 354 GLN A N 1
ATOM 2852 C CA . GLN A 1 354 ? 42.933 -16.158 29.328 1.00 77.56 354 GLN A CA 1
ATOM 2853 C C . GLN A 1 354 ? 42.498 -17.616 29.127 1.00 77.56 354 GLN A C 1
ATOM 2855 O O . GLN A 1 354 ? 42.784 -18.448 29.985 1.00 77.56 354 GLN A O 1
ATOM 2860 N N . ASP A 1 355 ? 41.847 -17.943 28.007 1.00 77.88 355 ASP A N 1
ATOM 2861 C CA . ASP A 1 355 ? 41.476 -19.318 27.678 1.00 77.88 355 ASP A CA 1
ATOM 2862 C C . ASP A 1 355 ? 42.739 -20.180 27.467 1.00 77.88 355 ASP A C 1
ATOM 2864 O O . ASP A 1 355 ? 43.596 -19.862 26.633 1.00 77.88 355 ASP A O 1
ATOM 2868 N N .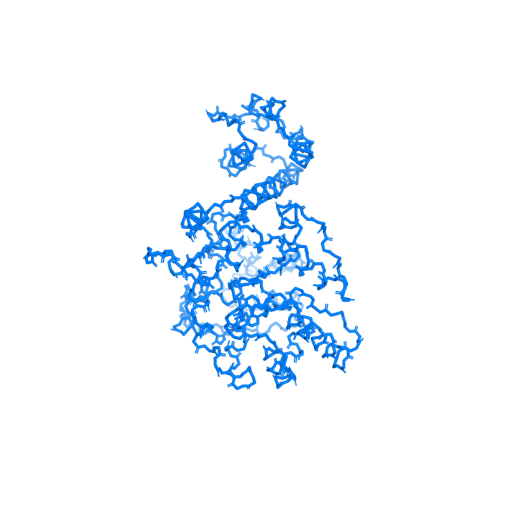 GLU A 1 356 ? 42.860 -21.276 28.225 1.00 66.94 356 GLU A N 1
ATOM 2869 C CA . GLU A 1 356 ? 43.981 -22.227 28.159 1.00 66.94 356 GLU A CA 1
ATOM 2870 C C . GLU A 1 356 ? 44.136 -22.870 26.771 1.00 66.94 356 GLU A C 1
ATOM 2872 O O . GLU A 1 356 ? 45.229 -23.303 26.413 1.00 66.94 356 GLU A O 1
ATOM 2877 N N . SER A 1 357 ? 43.077 -22.869 25.954 1.00 71.00 357 SER A N 1
ATOM 2878 C CA . SER A 1 357 ? 43.101 -23.350 24.568 1.00 71.00 357 SER A CA 1
ATOM 2879 C C . SER A 1 357 ? 43.708 -22.355 23.566 1.00 71.00 357 SER A C 1
ATOM 2881 O O . SER A 1 357 ? 43.890 -22.687 22.390 1.00 71.00 357 SER A O 1
ATOM 2883 N N . THR A 1 358 ? 44.043 -21.133 23.998 1.00 73.94 358 THR A N 1
ATOM 2884 C CA . THR A 1 358 ? 44.638 -20.110 23.130 1.00 73.94 358 THR A CA 1
ATOM 2885 C C . THR A 1 358 ? 46.150 -20.321 22.982 1.00 73.94 358 THR A C 1
ATOM 2887 O O . THR A 1 358 ? 46.867 -20.244 23.984 1.00 73.94 358 THR A O 1
ATOM 2890 N N . PRO A 1 359 ? 46.671 -20.517 21.751 1.00 80.38 359 PRO A N 1
ATOM 2891 C CA . PRO A 1 359 ? 48.100 -20.706 21.515 1.00 80.38 359 PRO A CA 1
ATOM 2892 C C . PRO A 1 359 ? 48.956 -19.552 22.050 1.00 80.38 359 PRO A C 1
ATOM 2894 O O . PRO A 1 359 ? 48.589 -18.382 21.946 1.00 80.38 359 PRO A O 1
ATOM 2897 N N . GLU A 1 360 ? 50.141 -19.869 22.564 1.00 77.38 360 GLU A N 1
ATOM 2898 C CA . GLU A 1 360 ? 51.015 -18.905 23.247 1.00 77.38 360 GLU A CA 1
ATOM 2899 C C . GLU A 1 360 ? 51.483 -17.759 22.333 1.00 77.38 360 GLU A C 1
ATOM 2901 O O . GLU A 1 360 ? 51.580 -16.608 22.761 1.00 77.38 360 GLU A O 1
ATOM 2906 N N . PHE A 1 361 ? 51.654 -18.031 21.035 1.00 79.50 361 PHE A N 1
ATOM 2907 C CA . PHE A 1 361 ? 51.986 -17.000 20.047 1.00 79.50 361 PHE A CA 1
ATOM 2908 C C . PHE A 1 361 ? 50.852 -15.977 19.845 1.00 79.50 361 PHE A C 1
ATOM 2910 O O . PHE A 1 361 ? 51.127 -14.804 19.607 1.00 79.50 361 PHE A O 1
ATOM 2917 N N . ILE A 1 362 ? 49.585 -16.385 20.004 1.00 82.38 362 ILE A N 1
ATOM 2918 C CA . ILE A 1 362 ? 48.420 -15.488 19.923 1.00 82.38 362 ILE A CA 1
ATOM 2919 C C . ILE A 1 362 ? 48.363 -14.573 21.149 1.00 82.38 362 ILE A C 1
ATOM 2921 O O . ILE A 1 362 ? 48.038 -13.392 21.014 1.00 82.38 362 ILE A O 1
ATOM 2925 N N . LYS A 1 363 ? 48.759 -15.072 22.328 1.00 81.38 363 LYS A N 1
ATOM 2926 C CA . LYS A 1 363 ? 48.890 -14.247 23.542 1.00 81.38 363 LYS A CA 1
ATOM 2927 C C . LYS A 1 363 ? 49.923 -13.128 23.348 1.00 81.38 363 LYS A C 1
ATOM 2929 O O . LYS A 1 363 ? 49.694 -12.005 23.790 1.00 81.38 363 LYS A O 1
ATOM 2934 N N . GLY A 1 364 ? 50.997 -13.393 22.598 1.00 79.94 364 GLY A N 1
ATOM 2935 C CA . GLY A 1 364 ? 51.995 -12.391 22.200 1.00 79.94 364 GLY A CA 1
ATOM 2936 C C . GLY A 1 364 ? 51.495 -11.322 21.212 1.00 79.94 364 GLY A C 1
ATOM 2937 O O . GLY A 1 364 ? 52.139 -10.287 21.062 1.00 79.94 364 GLY A O 1
ATOM 2938 N N . MET A 1 365 ? 50.340 -11.523 20.563 1.00 82.81 365 MET A N 1
ATOM 2939 C CA . MET A 1 365 ? 49.756 -10.601 19.569 1.00 82.81 365 MET A CA 1
ATOM 2940 C C . MET A 1 365 ? 48.627 -9.724 20.128 1.00 82.81 365 MET A C 1
ATOM 2942 O O . MET A 1 365 ? 47.903 -9.070 19.370 1.00 82.81 365 MET A O 1
ATOM 2946 N N . ARG A 1 366 ? 48.499 -9.679 21.458 1.00 85.75 366 ARG A N 1
ATOM 2947 C CA . ARG A 1 366 ? 47.475 -8.944 22.208 1.00 85.75 366 ARG A CA 1
ATOM 2948 C C . ARG A 1 366 ? 47.181 -7.543 21.663 1.00 85.75 366 ARG A C 1
ATOM 2950 O O . ARG A 1 366 ? 46.035 -7.240 21.342 1.00 85.75 366 ARG A O 1
ATOM 2957 N N . ASP A 1 367 ? 48.198 -6.699 21.513 1.00 80.88 367 ASP A N 1
ATOM 2958 C CA . ASP A 1 367 ? 48.001 -5.293 21.130 1.00 80.88 367 ASP A CA 1
ATOM 2959 C C . ASP A 1 367 ? 47.481 -5.130 19.692 1.00 80.88 367 ASP A C 1
ATOM 2961 O O . ASP A 1 367 ? 46.723 -4.205 19.390 1.00 80.88 367 ASP A O 1
ATOM 2965 N N . SER A 1 368 ? 47.829 -6.061 18.802 1.00 80.81 368 SER A N 1
ATOM 2966 C CA . SER A 1 368 ? 47.325 -6.090 17.425 1.00 80.81 368 SER A CA 1
ATOM 2967 C C . SER A 1 368 ? 45.859 -6.526 17.372 1.00 80.81 368 SER A C 1
ATOM 2969 O O . SER A 1 368 ? 45.076 -5.977 16.593 1.00 80.81 368 SER A O 1
ATOM 2971 N N . ILE A 1 369 ? 45.461 -7.461 18.241 1.00 80.44 369 ILE A N 1
ATOM 2972 C CA . ILE A 1 369 ? 44.065 -7.895 18.390 1.00 80.44 369 ILE A CA 1
ATOM 2973 C C . ILE A 1 369 ? 43.220 -6.743 18.953 1.00 80.44 369 ILE A C 1
ATOM 2975 O O . ILE A 1 369 ? 42.155 -6.453 18.411 1.00 80.44 369 ILE A O 1
ATOM 2979 N N . ILE A 1 370 ? 43.719 -6.011 19.956 1.00 79.56 370 ILE A N 1
ATOM 2980 C CA . ILE A 1 370 ? 43.030 -4.835 20.516 1.00 79.56 370 ILE A CA 1
ATOM 2981 C C . ILE A 1 370 ? 42.792 -3.768 19.444 1.00 79.56 370 ILE A C 1
ATOM 2983 O O . ILE A 1 370 ? 41.667 -3.283 19.316 1.00 79.56 370 ILE A O 1
ATOM 2987 N N . LYS A 1 371 ? 43.800 -3.439 18.625 1.00 77.12 371 LYS A N 1
ATOM 2988 C CA . LYS A 1 371 ? 43.642 -2.475 17.518 1.00 77.12 371 LYS A CA 1
ATOM 2989 C C . LYS A 1 371 ? 42.600 -2.927 16.493 1.00 77.12 371 LYS A C 1
ATOM 2991 O O . LYS A 1 371 ? 41.799 -2.116 16.037 1.00 77.12 371 LYS A O 1
ATOM 2996 N N . SER A 1 372 ? 42.581 -4.216 16.153 1.00 73.81 372 SER A N 1
ATOM 2997 C CA . SER A 1 372 ? 41.595 -4.804 15.235 1.00 73.81 372 SER A CA 1
ATOM 2998 C C . SER A 1 372 ? 40.164 -4.700 15.782 1.00 73.81 372 SER A C 1
ATOM 3000 O O . SER A 1 372 ? 39.235 -4.344 15.053 1.00 73.81 372 SER A O 1
ATOM 3002 N N . VAL A 1 373 ? 39.992 -4.929 17.086 1.00 76.00 373 VAL A N 1
ATOM 3003 C CA . VAL A 1 373 ? 38.697 -4.822 17.772 1.00 76.00 373 VAL A CA 1
ATOM 3004 C C . VAL A 1 373 ? 38.246 -3.365 17.902 1.00 76.00 373 VAL A C 1
ATOM 3006 O O . VAL A 1 373 ? 37.083 -3.054 17.654 1.00 76.00 373 VAL A O 1
ATOM 3009 N N . GLN A 1 374 ? 39.163 -2.440 18.202 1.00 71.12 374 GLN A N 1
ATOM 3010 C CA . GLN A 1 374 ? 38.885 -0.997 18.199 1.00 71.12 374 GLN A CA 1
ATOM 3011 C C . GLN A 1 374 ? 38.498 -0.478 16.805 1.00 71.12 374 GLN A C 1
ATOM 3013 O O . GLN A 1 374 ? 37.695 0.446 16.699 1.00 71.12 374 GLN A O 1
ATOM 3018 N N . ALA A 1 375 ? 39.010 -1.101 15.740 1.00 67.81 375 ALA A N 1
ATOM 3019 C CA . ALA A 1 375 ? 38.626 -0.825 14.356 1.00 67.81 375 ALA A CA 1
ATOM 3020 C C . ALA A 1 375 ? 37.275 -1.453 13.942 1.00 67.81 375 ALA A C 1
ATOM 3022 O O . ALA A 1 375 ? 36.868 -1.317 12.790 1.00 67.81 375 ALA A O 1
ATOM 3023 N N . GLY A 1 376 ? 36.562 -2.116 14.863 1.00 61.31 376 GLY A N 1
ATOM 3024 C CA . GLY A 1 376 ? 35.185 -2.580 14.668 1.00 61.31 376 GLY A CA 1
ATOM 3025 C C . GLY A 1 376 ? 35.018 -4.069 14.349 1.00 61.31 376 GLY A C 1
ATOM 3026 O O . GLY A 1 376 ? 33.896 -4.491 14.069 1.00 61.31 376 GLY A O 1
ATOM 3027 N N . LYS A 1 377 ? 36.086 -4.877 14.396 1.00 71.19 377 LYS A N 1
ATOM 3028 C CA . LYS A 1 377 ? 35.999 -6.343 14.250 1.00 71.19 377 LYS A CA 1
ATOM 3029 C C . LYS A 1 377 ? 35.654 -7.023 15.580 1.00 71.19 377 LYS A C 1
ATOM 3031 O O . LYS A 1 377 ? 35.931 -6.483 16.650 1.00 71.19 377 LYS A O 1
ATOM 3036 N N . SER A 1 378 ? 35.059 -8.218 15.536 1.00 76.75 378 SER A N 1
ATOM 3037 C CA . SER A 1 378 ? 34.846 -9.008 16.757 1.00 76.75 378 SER A CA 1
ATOM 3038 C C . SER A 1 378 ? 36.176 -9.569 17.291 1.00 76.75 378 SER A C 1
ATOM 3040 O O . SER A 1 378 ? 37.168 -9.663 16.555 1.00 76.75 378 SER A O 1
ATOM 3042 N N . VAL A 1 379 ? 36.220 -9.913 18.584 1.00 78.50 379 VAL A N 1
ATOM 3043 C CA . VAL A 1 379 ? 37.417 -10.494 19.221 1.00 78.50 379 VAL A CA 1
ATOM 3044 C C . VAL A 1 379 ? 37.750 -11.848 18.589 1.00 78.50 379 VAL A C 1
ATOM 3046 O O . VAL A 1 379 ? 38.901 -12.074 18.223 1.00 78.50 379 VAL A O 1
ATOM 3049 N N . ASP A 1 380 ? 36.738 -12.688 18.361 1.00 78.00 380 ASP A N 1
ATOM 3050 C CA . ASP A 1 380 ? 36.899 -14.013 17.755 1.00 78.00 380 ASP A CA 1
ATOM 3051 C C . ASP A 1 380 ? 37.395 -13.926 16.307 1.00 78.00 380 ASP A C 1
ATOM 3053 O O . ASP A 1 380 ? 38.328 -14.636 15.931 1.00 78.00 380 ASP A O 1
ATOM 3057 N N . ASP A 1 381 ? 36.853 -13.002 15.506 1.00 75.88 381 ASP A N 1
ATOM 3058 C CA . ASP A 1 381 ? 37.319 -12.786 14.129 1.00 75.88 381 ASP A CA 1
ATOM 3059 C C . ASP A 1 381 ? 38.763 -12.283 14.099 1.00 75.88 381 ASP A C 1
ATOM 3061 O O . ASP A 1 381 ? 39.549 -12.674 13.237 1.00 75.88 381 ASP A O 1
ATOM 3065 N N . SER A 1 382 ? 39.133 -11.426 15.055 1.00 78.62 382 SER A N 1
ATOM 3066 C CA . SER A 1 382 ? 40.494 -10.900 15.167 1.00 78.62 382 SER A CA 1
ATOM 3067 C C . SER A 1 382 ? 41.483 -11.993 15.585 1.00 78.62 382 SER A C 1
ATOM 3069 O O . SER A 1 382 ? 42.568 -12.073 15.014 1.00 78.62 382 SER A O 1
ATOM 3071 N N . ILE A 1 383 ? 41.107 -12.872 16.521 1.00 80.88 383 ILE A N 1
ATOM 3072 C CA . ILE A 1 383 ? 41.921 -14.025 16.935 1.00 80.88 383 ILE A CA 1
ATOM 3073 C C . ILE A 1 383 ? 42.059 -15.035 15.791 1.00 80.88 383 ILE A C 1
ATOM 3075 O O . ILE A 1 383 ? 43.165 -15.500 15.524 1.00 80.88 383 ILE A O 1
ATOM 3079 N N . ASN A 1 384 ? 40.972 -15.355 15.087 1.00 77.19 384 ASN A N 1
ATOM 3080 C CA . ASN A 1 384 ? 41.001 -16.289 13.960 1.00 77.19 384 ASN A CA 1
ATOM 3081 C C . ASN A 1 384 ? 41.816 -15.747 12.784 1.00 77.19 384 ASN A C 1
ATOM 3083 O O . ASN A 1 384 ? 42.545 -16.505 12.151 1.00 77.19 384 ASN A O 1
ATOM 3087 N N . LEU A 1 385 ? 41.760 -14.438 12.533 1.00 76.69 385 LEU A N 1
ATOM 3088 C CA . LEU A 1 385 ? 42.609 -13.785 11.542 1.00 76.69 385 LEU A CA 1
ATOM 3089 C C . LEU A 1 385 ? 44.093 -13.888 11.918 1.00 76.69 385 LEU A C 1
ATOM 3091 O O . LEU A 1 385 ? 44.906 -14.237 11.070 1.00 76.69 385 LEU A O 1
ATOM 3095 N N . MET A 1 386 ? 44.450 -13.640 13.183 1.00 79.94 386 MET A N 1
ATOM 3096 C CA . MET A 1 386 ? 45.837 -13.800 13.645 1.00 79.94 386 MET A CA 1
ATOM 3097 C C . MET A 1 386 ? 46.293 -15.260 13.578 1.00 79.94 386 MET A C 1
ATOM 3099 O O . MET A 1 386 ? 47.419 -15.526 13.167 1.00 79.94 386 MET A O 1
ATOM 3103 N N . LYS A 1 387 ? 45.411 -16.213 13.902 1.00 79.06 387 LYS A N 1
ATOM 3104 C CA . LYS A 1 387 ? 45.685 -17.641 13.708 1.00 79.06 387 LYS A CA 1
ATOM 3105 C C . LYS A 1 387 ? 45.943 -17.953 12.237 1.00 79.06 387 LYS A C 1
ATOM 3107 O O . LYS A 1 387 ? 46.922 -18.612 11.967 1.00 79.06 387 LYS A O 1
ATOM 3112 N N . ALA A 1 388 ? 45.135 -17.449 11.306 1.00 75.19 388 ALA A N 1
ATOM 3113 C CA . ALA A 1 388 ? 45.281 -17.737 9.876 1.00 75.19 388 ALA A CA 1
ATOM 3114 C C . ALA A 1 388 ? 46.504 -17.073 9.214 1.00 75.19 388 ALA A C 1
ATOM 3116 O O . ALA A 1 388 ? 46.994 -17.569 8.206 1.00 75.19 388 ALA A O 1
ATOM 3117 N N . ILE A 1 389 ? 46.979 -15.939 9.741 1.00 70.44 389 ILE A N 1
ATOM 3118 C CA . ILE A 1 389 ? 48.163 -15.240 9.210 1.00 70.44 389 ILE A CA 1
ATOM 3119 C C . ILE A 1 389 ? 49.467 -15.892 9.695 1.00 70.44 389 ILE A C 1
ATOM 3121 O O . ILE A 1 389 ? 50.474 -15.826 8.993 1.00 70.44 389 ILE A O 1
ATOM 3125 N N . PHE A 1 390 ? 49.457 -16.490 10.889 1.00 66.12 390 PHE A N 1
ATOM 3126 C CA . PHE A 1 390 ? 50.660 -16.985 11.568 1.00 66.12 390 PHE A CA 1
ATOM 3127 C C . PHE A 1 390 ? 50.628 -18.489 11.911 1.00 66.12 390 PHE A C 1
ATOM 3129 O O . PHE A 1 390 ? 51.534 -18.964 12.596 1.00 66.12 390 PHE A O 1
ATOM 3136 N N . SER A 1 391 ? 49.607 -19.224 11.453 1.00 55.59 391 SER A N 1
ATOM 3137 C CA . SER A 1 391 ? 49.608 -20.692 11.305 1.00 55.59 391 SER A CA 1
ATOM 3138 C C . SER A 1 391 ? 50.436 -21.100 10.102 1.00 55.59 391 SER A C 1
ATOM 3140 O O . SER A 1 391 ? 51.177 -22.098 10.222 1.00 55.59 391 SER A O 1
#

Foldseek 3Di:
DVLLLCLCVPAPDDPVLVVLSVQLVVLCVLCVVQVVPFDDDDRDNDSLVSLVRVLCCLVPGRDPVPDDPVSVVSSVSNNLSSLLSNLLQLLLVQLADAQVVLLVLCVVCCLQLVVVQVLLLLVLLLVCLVPQQLRDDPVSVCLLLQEDDPPPDCVNRVHFSNPQHHCNVVVLVVVLCVPPVVLVSVLLVLADQDDDGDPVSLVSSLVSQVVSCCPPPVPDARDLQSSLSNVCSSQLLQGERDDPSCQVSNQSSLVHDRADDHPPRNSVCRCPRRRVSSCSGNSSPDDQDPDPSSNSCNSNSNHCSSSSRDDDSCNSVPGPSNCSVVPPDPPPPPPPPPDDDPDQLLRQLVVVCPPPPQDPVLVVCSVVLSVVVVVPDDSVVSSVVVVVVPD